Protein 1GWC (pdb70)

B-factor: mean 16.82, std 14.63, range [2.0, 92.1]

Secondary structure (DSSP, 8-state):
---EEEEE-TT-HHHHHHHHHHHHHT---EEEE--TTS--HHHHHHSTTT--S-EEEETTEEEESHHHHHHHHHHHTTTSS--SS-SSHHHHHHHHHHHHHIIIIIIHHHHHHHH-SSHHHHHHHHHHHHHHHHHHHHHHHHH-TTS-BTTBTS--HHHHHHHTTHHHHHHHHHHHS--TT-TTT-HHHHHHHHHHHHSHHHHHHSPPHHHHHHHHHHHH-/---EEEEE-TT-HHHHHHHHHHHHHT---EEEE-BTTB--HHHHHHSTTT--S-EEEETTEEEESHHHHHHHHHHHTTTSS--SS-SSHHHHHHHHHHHHHIIIIIIHHHHHHHH-SSHHHHHHHHHHHHHHHHHHHHHHHHHHTTS-BTTBTS--HHHHHHHTTHHHHHHHHHHHS--TT-TTT-HHHHHHHHHHHTSHHHHHHSPPHHHHHHHHHHHH-/---EEEEE-TT-HHHHHHHHHHHHHT---EEEE--TTS--HHHHHHSTTT--S-EEEETTEEEESHHHHHHHHHHHTTTSS--SS-SSHHHHHHHHHHHHHIIIIIIHHHHHHHH-SSHHHHHHHHHHHHHHHHHHHHHHHHH-TTSSBTTBTS--HHHHHHHTTHHHHHHHHHHHS--TT-TTT-HHHHHHHHHHHTSHHHHHHSPPHHHHHHHHHHHHH-

Structure (mmCIF, N/CA/C/O backbone):
data_1GWC
#
_entry.id   1GWC
#
_cell.length_a   87.982
_cell.length_b   152.389
_cell.length_c   146.772
_cell.angle_alpha   90.00
_cell.angle_beta   90.00
_cell.angle_gamma   90.00
#
_symmetry.space_group_name_H-M   'C 2 2 21'
#
loop_
_entity.id
_entity.type
_entity.pdbx_description
1 polymer 'GLUTATHIONE S-TRANSFERASE TSI-1'
2 non-polymer S-HEXYLGLUTATHIONE
3 non-polymer 'SULFATE ION'
4 water water
#
loop_
_atom_site.group_PDB
_atom_site.id
_atom_site.type_symbol
_atom_site.label_atom_id
_atom_site.label_alt_id
_atom_site.label_comp_id
_atom_site.label_asym_id
_atom_site.label_entity_id
_atom_site.label_seq_id
_atom_site.pdbx_PDB_ins_code
_atom_site.Cartn_x
_atom_site.Cartn_y
_atom_site.Cartn_z
_atom_site.occupancy
_atom_site.B_iso_or_equiv
_atom_site.auth_seq_id
_atom_site.auth_comp_id
_atom_site.auth_asym_id
_atom_site.auth_atom_id
_atom_site.pdbx_PDB_model_num
ATOM 1 N N . GLY A 1 4 ? 71.829 -22.817 68.268 1.00 41.14 4 GLY A N 1
ATOM 2 C CA . GLY A 1 4 ? 71.769 -21.414 67.855 1.00 39.95 4 GLY A CA 1
ATOM 3 C C . GLY A 1 4 ? 70.505 -20.734 68.346 1.00 38.73 4 GLY A C 1
ATOM 4 O O . GLY A 1 4 ? 70.370 -20.481 69.548 1.00 39.23 4 GLY A O 1
ATOM 5 N N . ASP A 1 5 ? 69.673 -20.298 67.407 1.00 35.22 5 ASP A N 1
ATOM 6 C CA . ASP A 1 5 ? 68.408 -19.666 67.723 1.00 32.59 5 ASP A CA 1
ATOM 7 C C . ASP A 1 5 ? 67.238 -20.275 66.978 1.00 28.79 5 ASP A C 1
ATOM 8 O O . ASP A 1 5 ? 67.102 -20.020 65.805 1.00 31.04 5 ASP A O 1
ATOM 13 N N . ASP A 1 6 ? 66.406 -21.081 67.625 1.00 23.55 6 ASP A N 1
ATOM 14 C CA . ASP A 1 6 ? 65.187 -21.580 67.024 1.00 19.33 6 ASP A CA 1
ATOM 15 C C . ASP A 1 6 ? 64.088 -20.560 67.278 1.00 12.88 6 ASP A C 1
ATOM 16 O O . ASP A 1 6 ? 63.967 -20.020 68.337 1.00 9.09 6 ASP A O 1
ATOM 21 N N . LEU A 1 7 ? 63.344 -20.301 66.245 1.00 7.63 7 LEU A N 1
ATOM 22 C CA . LEU A 1 7 ? 62.199 -19.455 66.217 1.00 7.99 7 LEU A CA 1
ATOM 23 C C . LEU A 1 7 ? 61.048 -20.245 65.655 1.00 6.55 7 LEU A C 1
ATOM 24 O O . LEU A 1 7 ? 61.194 -20.952 64.651 1.00 6.96 7 LEU A O 1
ATOM 29 N N . LYS A 1 8 ? 59.918 -20.093 66.319 1.00 6.47 8 LYS A N 1
ATOM 30 C CA . LYS A 1 8 ? 58.647 -20.699 65.951 1.00 7.54 8 LYS A CA 1
ATOM 31 C C . LYS A 1 8 ? 57.571 -19.606 66.146 1.00 6.39 8 LYS A C 1
ATOM 32 O O . LYS A 1 8 ? 57.540 -18.886 67.156 1.00 6.52 8 LYS A O 1
ATOM 38 N N . LEU A 1 9 ? 56.756 -19.395 65.133 1.00 4.86 9 LEU A N 1
ATOM 39 C CA . LEU A 1 9 ? 55.647 -18.466 65.219 1.00 4.31 9 LEU A CA 1
ATOM 40 C C . LEU A 1 9 ? 54.292 -19.196 65.316 1.00 5.45 9 LEU A C 1
ATOM 41 O O . LEU A 1 9 ? 53.930 -19.922 64.421 1.00 4.31 9 LEU A O 1
ATOM 46 N N . LEU A 1 10 ? 53.542 -18.992 66.399 1.00 4.65 10 LEU A N 1
ATOM 47 C CA . LEU A 1 10 ? 52.219 -19.569 66.501 1.00 5.23 10 LEU A CA 1
ATOM 48 C C . LEU A 1 10 ? 51.247 -18.485 65.969 1.00 5.55 10 LEU A C 1
ATOM 49 O O . LEU A 1 10 ? 51.269 -17.349 66.415 1.00 5.30 10 LEU A O 1
ATOM 54 N N . GLY A 1 11 ? 50.471 -18.823 64.966 1.00 5.34 11 GLY A N 1
ATOM 55 C CA . GLY A 1 11 ? 49.567 -17.899 64.367 1.00 7.05 11 GLY A CA 1
ATOM 56 C C . GLY A 1 11 ? 48.438 -18.585 63.635 1.00 8.98 11 GLY A C 1
ATOM 57 O O . GLY A 1 11 ? 48.356 -19.795 63.507 1.00 8.08 11 GLY A O 1
ATOM 58 N N . ALA A 1 12 ? 47.505 -17.750 63.188 1.00 11.30 12 ALA A N 1
ATOM 59 C CA . ALA A 1 12 ? 46.407 -18.175 62.294 1.00 10.15 12 ALA A CA 1
ATOM 60 C C . ALA A 1 12 ? 46.503 -17.141 61.184 1.00 10.00 12 ALA A C 1
ATOM 61 O O . ALA A 1 12 ? 46.548 -15.937 61.452 1.00 10.81 12 ALA A O 1
ATOM 63 N N . TRP A 1 13 ? 46.546 -17.636 59.953 1.00 10.21 13 TRP A N 1
ATOM 64 C CA . TRP A 1 13 ? 46.981 -16.863 58.821 1.00 8.13 13 TRP A CA 1
ATOM 65 C C . TRP A 1 13 ? 46.138 -15.651 58.587 1.00 8.22 13 TRP A C 1
ATOM 66 O O . TRP A 1 13 ? 46.680 -14.672 58.298 1.00 11.27 13 TRP A O 1
ATOM 77 N N . PRO A 1 14 ? 44.859 -15.631 58.832 1.00 7.08 14 PRO A N 1
ATOM 78 C CA . PRO A 1 14 ? 44.103 -14.405 58.624 1.00 6.38 14 PRO A CA 1
ATOM 79 C C . PRO A 1 14 ? 44.413 -13.318 59.578 1.00 5.77 14 PRO A C 1
ATOM 80 O O . PRO A 1 14 ? 43.993 -12.253 59.270 1.00 6.39 14 PRO A O 1
ATOM 84 N N . SER A 1 15 ? 44.999 -13.563 60.719 1.00 5.35 15 SER A N 1
ATOM 85 C CA . SER A 1 15 ? 45.160 -12.481 61.678 1.00 5.94 15 SER A CA 1
ATOM 86 C C . SER A 1 15 ? 46.157 -11.408 61.248 1.00 4.91 15 SER A C 1
ATOM 87 O O . SER A 1 15 ? 47.290 -11.752 60.945 1.00 5.23 15 SER A O 1
ATOM 90 N N . PRO A 1 16 ? 45.770 -10.138 61.273 1.00 2.95 16 PRO A N 1
ATOM 91 C CA . PRO A 1 16 ? 46.709 -9.073 60.898 1.00 5.18 16 PRO A CA 1
ATOM 92 C C . PRO A 1 16 ? 47.885 -8.967 61.848 1.00 4.56 16 PRO A C 1
ATOM 93 O O . PRO A 1 16 ? 48.962 -8.511 61.501 1.00 6.14 16 PRO A O 1
ATOM 97 N N . PHE A 1 17 ? 47.688 -9.451 63.047 1.00 3.80 17 PHE A N 1
ATOM 98 C CA . PHE A 1 17 ? 48.696 -9.328 64.079 1.00 5.08 17 PHE A CA 1
ATOM 99 C C . PHE A 1 17 ? 49.813 -10.332 63.815 1.00 5.00 17 PHE A C 1
ATOM 100 O O . PHE A 1 17 ? 50.984 -10.058 64.047 1.00 4.69 17 PHE A O 1
ATOM 108 N N . VAL A 1 18 ? 49.418 -11.453 63.249 1.00 3.96 18 VAL A N 1
ATOM 109 C CA . VAL A 1 18 ? 50.365 -12.455 62.836 1.00 4.10 18 VAL A CA 1
ATOM 110 C C . VAL A 1 18 ? 51.120 -11.937 61.639 1.00 3.48 18 VAL A C 1
ATOM 111 O O . VAL A 1 18 ? 52.299 -12.188 61.485 1.00 3.73 18 VAL A O 1
ATOM 115 N N . THR A 1 19 ? 50.403 -11.283 60.732 1.00 4.02 19 THR A N 1
ATOM 116 C CA . THR A 1 19 ? 50.966 -10.829 59.484 1.00 4.02 19 THR A CA 1
ATOM 117 C C . THR A 1 19 ? 52.083 -9.859 59.862 1.00 3.78 19 THR A C 1
ATOM 118 O O . THR A 1 19 ? 53.123 -9.808 59.287 1.00 3.08 19 THR A O 1
ATOM 122 N N . ARG A 1 20 ? 51.857 -9.027 60.832 1.00 2.69 20 ARG A N 1
ATOM 123 C CA . ARG A 1 20 ? 52.962 -8.122 61.209 1.00 3.30 20 ARG A CA 1
ATOM 124 C C . ARG A 1 20 ? 54.181 -8.856 61.603 1.00 2.85 20 ARG A C 1
ATOM 125 O O . ARG A 1 20 ? 55.251 -8.375 61.305 1.00 3.39 20 ARG A O 1
ATOM 133 N N . VAL A 1 21 ? 54.084 -9.959 62.316 1.00 2.60 21 VAL A N 1
ATOM 134 C CA . VAL A 1 21 ? 55.284 -10.594 62.811 1.00 2.84 21 VAL A CA 1
ATOM 135 C C . VAL A 1 21 ? 55.978 -11.301 61.650 1.00 5.04 21 VAL A C 1
ATOM 136 O O . VAL A 1 21 ? 57.206 -11.316 61.577 1.00 4.45 21 VAL A O 1
ATOM 140 N N . LYS A 1 22 ? 55.198 -11.884 60.734 1.00 4.62 22 LYS A N 1
ATOM 141 C CA . LYS A 1 22 ? 55.768 -12.513 59.537 1.00 4.80 22 LYS A CA 1
ATOM 142 C C . LYS A 1 22 ? 56.512 -11.466 58.714 1.00 4.65 22 LYS A C 1
ATOM 143 O O . LYS A 1 22 ? 57.588 -11.771 58.193 1.00 3.52 22 LYS A O 1
ATOM 149 N N . LEU A 1 23 ? 55.977 -10.254 58.615 1.00 2.94 23 LEU A N 1
ATOM 150 C CA . LEU A 1 23 ? 56.690 -9.217 57.849 1.00 4.26 23 LEU A CA 1
ATOM 151 C C . LEU A 1 23 ? 58.031 -8.943 58.496 1.00 4.32 23 LEU A C 1
ATOM 152 O O . LEU A 1 23 ? 59.069 -8.844 57.863 1.00 4.26 23 LEU A O 1
ATOM 157 N N . ALA A 1 24 ? 57.987 -8.778 59.806 1.00 4.54 24 ALA A N 1
ATOM 158 C CA . ALA A 1 24 ? 59.217 -8.488 60.516 1.00 5.57 24 ALA A CA 1
ATOM 159 C C . ALA A 1 24 ? 60.331 -9.541 60.380 1.00 5.99 24 ALA A C 1
ATOM 160 O O . ALA A 1 24 ? 61.544 -9.185 60.248 1.00 4.11 24 ALA A O 1
ATOM 162 N N . LEU A 1 25 ? 59.921 -10.809 60.466 1.00 5.30 25 LEU A N 1
ATOM 163 C CA . LEU A 1 25 ? 60.878 -11.894 60.322 1.00 5.39 25 LEU A CA 1
ATOM 164 C C . LEU A 1 25 ? 61.436 -11.908 58.919 1.00 4.71 25 LEU A C 1
ATOM 165 O O . LEU A 1 25 ? 62.596 -12.147 58.727 1.00 5.73 25 LEU A O 1
ATOM 170 N N . ALA A 1 26 ? 60.586 -11.663 57.938 1.00 5.48 26 ALA A N 1
ATOM 171 C CA . ALA A 1 26 ? 60.988 -11.730 56.560 1.00 6.24 26 ALA A CA 1
ATOM 172 C C . ALA A 1 26 ? 61.946 -10.553 56.260 1.00 7.18 26 ALA A C 1
ATOM 173 O O . ALA A 1 26 ? 62.968 -10.749 55.657 1.00 6.50 26 ALA A O 1
ATOM 175 N N . LEU A 1 27 ? 61.677 -9.393 56.822 1.00 7.19 27 LEU A N 1
ATOM 176 C CA . LEU A 1 27 ? 62.515 -8.217 56.667 1.00 7.78 27 LEU A CA 1
ATOM 177 C C . LEU A 1 27 ? 63.922 -8.466 57.108 1.00 7.89 27 LEU A C 1
ATOM 178 O O . LEU A 1 27 ? 64.848 -7.988 56.480 1.00 8.86 27 LEU A O 1
ATOM 183 N N . LYS A 1 28 ? 64.099 -9.300 58.102 1.00 7.98 28 LYS A N 1
ATOM 184 C CA . LYS A 1 28 ? 65.433 -9.589 58.561 1.00 8.46 28 LYS A CA 1
ATOM 185 C C . LYS A 1 28 ? 65.955 -10.839 57.945 1.00 8.58 28 LYS A C 1
ATOM 186 O O . LYS A 1 28 ? 67.073 -11.188 58.148 1.00 8.73 28 LYS A O 1
ATOM 192 N N . GLY A 1 29 ? 65.141 -11.565 57.205 1.00 9.84 29 GLY A N 1
ATOM 193 C CA . GLY A 1 29 ? 65.645 -12.806 56.624 1.00 9.44 29 GLY A CA 1
ATOM 194 C C . GLY A 1 29 ? 65.817 -13.913 57.652 1.00 9.62 29 GLY A C 1
ATOM 195 O O . GLY A 1 29 ? 66.659 -14.737 57.445 1.00 8.49 29 GLY A O 1
ATOM 196 N N . LEU A 1 30 ? 65.025 -13.919 58.719 1.00 9.47 30 LEU A N 1
ATOM 197 C CA . LEU A 1 30 ? 65.149 -14.883 59.801 1.00 9.98 30 LEU A CA 1
ATOM 198 C C . LEU A 1 30 ? 64.329 -16.101 59.514 1.00 10.24 30 LEU A C 1
ATOM 199 O O . LEU A 1 30 ? 63.167 -16.015 59.113 1.00 10.22 30 LEU A O 1
ATOM 204 N N . SER A 1 31 ? 64.933 -17.250 59.765 1.00 8.56 31 SER A N 1
ATOM 205 C CA . SER A 1 31 ? 64.259 -18.444 59.442 1.00 9.52 31 SER A CA 1
ATOM 206 C C . SER A 1 31 ? 63.494 -18.907 60.662 1.00 8.15 31 SER A C 1
ATOM 207 O O . SER A 1 31 ? 63.890 -18.715 61.766 1.00 8.73 31 SER A O 1
ATOM 210 N N . TYR A 1 32 ? 62.305 -19.434 60.489 1.00 8.78 32 TYR A N 1
ATOM 211 C CA . TYR A 1 32 ? 61.551 -19.877 61.616 1.00 8.04 32 TYR A CA 1
ATOM 212 C C . TYR A 1 32 ? 60.522 -20.873 61.169 1.00 8.76 32 TYR A C 1
ATOM 213 O O . TYR A 1 32 ? 60.122 -20.891 60.039 1.00 8.14 32 TYR A O 1
ATOM 222 N N . GLU A 1 33 ? 60.000 -21.634 62.118 1.00 10.47 33 GLU A N 1
ATOM 223 C CA . GLU A 1 33 ? 58.922 -22.586 61.833 1.00 11.69 33 GLU A CA 1
ATOM 224 C C . GLU A 1 33 ? 57.562 -21.928 61.976 1.00 9.43 33 GLU A C 1
ATOM 225 O O . GLU A 1 33 ? 57.287 -21.408 63.001 1.00 8.59 33 GLU A O 1
ATOM 231 N N . ASP A 1 34 ? 56.730 -21.885 60.945 1.00 10.16 34 ASP A N 1
ATOM 232 C CA . ASP A 1 34 ? 55.421 -21.213 60.970 1.00 11.95 34 ASP A CA 1
ATOM 233 C C . ASP A 1 34 ? 54.398 -22.220 61.364 1.00 12.61 34 ASP A C 1
ATOM 234 O O . ASP A 1 34 ? 54.279 -23.222 60.703 1.00 14.59 34 ASP A O 1
ATOM 239 N N . VAL A 1 35 ? 53.761 -22.060 62.510 1.00 11.58 35 VAL A N 1
ATOM 240 C CA . VAL A 1 35 ? 52.856 -23.052 63.008 1.00 10.48 35 VAL A CA 1
ATOM 241 C C . VAL A 1 35 ? 51.472 -22.528 63.037 1.00 10.84 35 VAL A C 1
ATOM 242 O O . VAL A 1 35 ? 51.201 -21.451 63.613 1.00 9.00 35 VAL A O 1
ATOM 246 N N . GLU A 1 36 ? 50.562 -23.324 62.463 1.00 9.93 36 GLU A N 1
ATOM 247 C CA . GLU A 1 36 ? 49.214 -22.860 62.329 1.00 10.20 36 GLU A CA 1
ATOM 248 C C . GLU A 1 36 ? 48.434 -23.336 63.545 1.00 9.93 36 GLU A C 1
ATOM 249 O O . GLU A 1 36 ? 48.568 -24.474 63.935 1.00 10.88 36 GLU A O 1
ATOM 255 N N . GLU A 1 37 ? 47.692 -22.425 64.176 1.00 8.35 37 GLU A N 1
ATOM 256 C CA . GLU A 1 37 ? 46.831 -22.688 65.302 1.00 7.57 37 GLU A CA 1
ATOM 257 C C . GLU A 1 37 ? 45.388 -22.512 64.919 1.00 7.68 37 GLU A C 1
ATOM 258 O O . GLU A 1 37 ? 45.011 -21.546 64.235 1.00 9.87 37 GLU A O 1
ATOM 264 N N . ASP A 1 38 ? 44.587 -23.429 65.410 1.00 6.11 38 ASP A N 1
ATOM 265 C CA . ASP A 1 38 ? 43.160 -23.433 65.196 1.00 6.32 38 ASP A CA 1
ATOM 266 C C . ASP A 1 38 ? 42.609 -22.800 66.422 1.00 5.82 38 ASP A C 1
ATOM 267 O O . ASP A 1 38 ? 42.735 -23.354 67.475 1.00 5.74 38 ASP A O 1
ATOM 272 N N . LEU A 1 39 ? 41.925 -21.697 66.284 1.00 6.18 39 LEU A N 1
ATOM 273 C CA . LEU A 1 39 ? 41.396 -21.000 67.414 1.00 6.78 39 LEU A CA 1
ATOM 274 C C . LEU A 1 39 ? 40.175 -21.618 68.080 1.00 7.52 39 LEU A C 1
ATOM 275 O O . LEU A 1 39 ? 39.772 -21.145 69.129 1.00 8.09 39 LEU A O 1
ATOM 280 N N . TYR A 1 40 ? 39.576 -22.663 67.481 1.00 7.38 40 TYR A N 1
ATOM 281 C CA . TYR A 1 40 ? 38.557 -23.419 68.153 1.00 6.37 40 TYR A CA 1
ATOM 282 C C . TYR A 1 40 ? 39.109 -24.678 68.763 1.00 7.05 40 TYR A C 1
ATOM 283 O O . TYR A 1 40 ? 38.366 -25.417 69.415 1.00 6.89 40 TYR A O 1
ATOM 292 N N . LYS A 1 41 ? 40.396 -24.932 68.564 1.00 6.66 41 LYS A N 1
ATOM 293 C CA . LYS A 1 41 ? 41.051 -26.099 69.182 1.00 7.43 41 LYS A CA 1
ATOM 294 C C . LYS A 1 41 ? 42.543 -25.787 69.380 1.00 7.21 41 LYS A C 1
ATOM 295 O O . LYS A 1 41 ? 43.413 -26.418 68.752 1.00 6.25 41 LYS A O 1
ATOM 301 N N . LYS A 1 42 ? 42.803 -24.857 70.313 1.00 6.01 42 LYS A N 1
ATOM 302 C CA . LYS A 1 42 ? 44.167 -24.410 70.509 1.00 5.38 42 LYS A CA 1
ATOM 303 C C . LYS A 1 42 ? 45.063 -25.477 71.018 1.00 4.82 42 LYS A C 1
ATOM 304 O O . LYS A 1 42 ? 44.728 -26.247 71.819 1.00 5.70 42 LYS A O 1
ATOM 310 N N . SER A 1 43 ? 46.272 -25.464 70.531 1.00 6.98 43 SER A N 1
ATOM 311 C CA . SER A 1 43 ? 47.259 -26.412 70.972 1.00 8.01 43 SER A CA 1
ATOM 312 C C . SER A 1 43 ? 47.706 -26.069 72.383 1.00 8.15 43 SER A C 1
ATOM 313 O O . SER A 1 43 ? 47.677 -24.925 72.847 1.00 5.20 43 SER A O 1
ATOM 316 N N . GLU A 1 44 ? 48.117 -27.143 73.043 1.00 8.97 44 GLU A N 1
ATOM 317 C CA . GLU A 1 44 ? 48.735 -27.070 74.337 1.00 9.96 44 GLU A CA 1
ATOM 318 C C . GLU A 1 44 ? 49.914 -26.085 74.276 1.00 8.83 44 GLU A C 1
ATOM 319 O O . GLU A 1 44 ? 50.072 -25.256 75.167 1.00 7.66 44 GLU A O 1
ATOM 325 N N . LEU A 1 45 ? 50.704 -26.108 73.209 1.00 7.20 45 LEU A N 1
ATOM 326 C CA . LEU A 1 45 ? 51.840 -25.232 73.158 1.00 6.44 45 LEU A CA 1
ATOM 327 C C . LEU A 1 45 ? 51.316 -23.774 73.155 1.00 5.94 45 LEU A C 1
ATOM 328 O O . LEU A 1 45 ? 51.847 -22.974 73.866 1.00 6.14 45 LEU A O 1
ATOM 333 N N . LEU A 1 46 ? 50.212 -23.469 72.469 1.00 5.01 46 LEU A N 1
ATOM 334 C CA . LEU A 1 46 ? 49.675 -22.134 72.471 1.00 4.17 46 LEU A CA 1
ATOM 335 C C . LEU A 1 46 ? 49.129 -21.764 73.811 1.00 4.55 46 LEU A C 1
ATOM 336 O O . LEU A 1 46 ? 49.445 -20.704 74.339 1.00 4.67 46 LEU A O 1
ATOM 341 N N . LEU A 1 47 ? 48.372 -22.666 74.414 1.00 4.08 47 LEU A N 1
ATOM 342 C CA . LEU A 1 47 ? 47.730 -22.383 75.666 1.00 4.74 47 LEU A CA 1
ATOM 343 C C . LEU A 1 47 ? 48.742 -22.218 76.755 1.00 5.04 47 LEU A C 1
ATOM 344 O O . LEU A 1 47 ? 48.463 -21.483 77.663 1.00 4.39 47 LEU A O 1
ATOM 349 N N . LYS A 1 48 ? 49.869 -22.939 76.697 1.00 5.16 48 LYS A N 1
ATOM 350 C CA . LYS A 1 48 ? 50.919 -22.779 77.694 1.00 5.88 48 LYS A CA 1
ATOM 351 C C . LYS A 1 48 ? 51.862 -21.600 77.392 1.00 4.94 48 LYS A C 1
ATOM 352 O O . LYS A 1 48 ? 52.484 -21.068 78.277 1.00 5.93 48 LYS A O 1
ATOM 358 N N . SER A 1 49 ? 51.959 -21.184 76.164 1.00 4.27 49 SER A N 1
ATOM 359 C CA . SER A 1 49 ? 52.832 -20.077 75.809 1.00 5.71 49 SER A CA 1
ATOM 360 C C . SER A 1 49 ? 52.144 -18.762 76.026 1.00 6.92 49 SER A C 1
ATOM 361 O O . SER A 1 49 ? 52.786 -17.805 76.369 1.00 7.79 49 SER A O 1
ATOM 364 N N . ASN A 1 50 ? 50.833 -18.668 75.838 1.00 6.32 50 ASN A N 1
ATOM 365 C CA . ASN A 1 50 ? 50.130 -17.399 76.129 1.00 4.48 50 ASN A CA 1
ATOM 366 C C . ASN A 1 50 ? 48.902 -17.711 77.019 1.00 4.57 50 ASN A C 1
ATOM 367 O O . ASN A 1 50 ? 47.796 -17.593 76.587 1.00 3.82 50 ASN A O 1
ATOM 372 N N . PRO A 1 51 ? 49.089 -18.141 78.256 1.00 4.52 51 PRO A N 1
ATOM 373 C CA . PRO A 1 51 ? 47.944 -18.521 79.072 1.00 4.88 51 PRO A CA 1
ATOM 374 C C . PRO A 1 51 ? 47.090 -17.317 79.407 1.00 6.93 51 PRO A C 1
ATOM 375 O O . PRO A 1 51 ? 45.912 -17.436 79.675 1.00 8.32 51 PRO A O 1
ATOM 379 N N . VAL A 1 52 ? 47.671 -16.138 79.372 1.00 6.10 52 VAL A N 1
ATOM 380 C CA . VAL A 1 52 ? 46.915 -15.026 79.821 1.00 7.34 52 VAL A CA 1
ATOM 381 C C . VAL A 1 52 ? 45.838 -14.612 78.815 1.00 6.38 52 VAL A C 1
ATOM 382 O O . VAL A 1 52 ? 44.752 -14.275 79.208 1.00 5.86 52 VAL A O 1
ATOM 386 N N . HIS A 1 53 ? 46.162 -14.543 77.543 1.00 5.01 53 HIS A N 1
ATOM 387 C CA . HIS A 1 53 ? 45.134 -14.182 76.575 1.00 5.45 53 HIS A CA 1
ATOM 388 C C . HIS A 1 53 ? 44.716 -15.330 75.639 1.00 5.22 53 HIS A C 1
ATOM 389 O O . HIS A 1 53 ? 43.683 -15.270 75.019 1.00 4.49 53 HIS A O 1
ATOM 396 N N . LYS A 1 54 ? 45.606 -16.313 75.477 1.00 4.22 54 LYS A N 1
ATOM 397 C CA . LYS A 1 54 ? 45.370 -17.414 74.603 1.00 4.55 54 LYS A CA 1
ATOM 398 C C . LYS A 1 54 ? 45.196 -16.920 73.275 1.00 4.80 54 LYS A C 1
ATOM 399 O O . LYS A 1 54 ? 44.381 -17.426 72.551 1.00 5.90 54 LYS A O 1
ATOM 405 N N . LYS A 1 55 ? 45.965 -15.908 72.926 1.00 4.92 55 LYS A N 1
ATOM 406 C CA . LYS A 1 55 ? 45.893 -15.410 71.577 1.00 5.10 55 LYS A CA 1
ATOM 407 C C . LYS A 1 55 ? 47.185 -15.562 70.783 1.00 4.49 55 LYS A C 1
ATOM 408 O O . LYS A 1 55 ? 48.236 -15.726 71.326 1.00 3.90 55 LYS A O 1
ATOM 414 N N . ILE A 1 56 ? 47.051 -15.441 69.464 1.00 4.53 56 ILE A N 1
ATOM 415 C CA . ILE A 1 56 ? 48.209 -15.380 68.589 1.00 4.80 56 ILE A CA 1
ATOM 416 C C . ILE A 1 56 ? 48.313 -13.959 68.147 1.00 4.36 56 ILE A C 1
ATOM 417 O O . ILE A 1 56 ? 47.291 -13.298 68.057 1.00 5.47 56 ILE A O 1
ATOM 422 N N . PRO A 1 57 ? 49.467 -13.509 67.693 1.00 4.26 57 PRO A N 1
ATOM 423 C CA . PRO A 1 57 ? 50.639 -14.338 67.459 1.00 4.13 57 PRO A CA 1
ATOM 424 C C . PRO A 1 57 ? 51.377 -14.546 68.732 1.00 3.79 57 PRO A C 1
ATOM 425 O O . PRO A 1 57 ? 51.295 -13.750 69.658 1.00 3.32 57 PRO A O 1
ATOM 429 N N . VAL A 1 58 ? 52.166 -15.589 68.712 1.00 3.86 58 VAL A N 1
ATOM 430 C CA . VAL A 1 58 ? 53.137 -15.833 69.770 1.00 3.36 58 VAL A CA 1
ATOM 431 C C . VAL A 1 58 ? 54.422 -16.224 69.105 1.00 2.95 58 VAL A C 1
ATOM 432 O O . VAL A 1 58 ? 54.461 -17.094 68.310 1.00 2.37 58 VAL A O 1
ATOM 436 N N . LEU A 1 59 ? 55.513 -15.536 69.444 1.00 2.00 59 LEU A N 1
ATOM 437 C CA . LEU A 1 59 ? 56.772 -15.940 68.879 1.00 2.11 59 LEU A CA 1
ATOM 438 C C . LEU A 1 59 ? 57.452 -16.753 69.950 1.00 2.00 59 LEU A C 1
ATOM 439 O O . LEU A 1 59 ? 57.448 -16.356 71.088 1.00 3.66 59 LEU A O 1
ATOM 444 N N . ILE A 1 60 ? 58.075 -17.861 69.580 1.00 2.00 60 ILE A N 1
ATOM 445 C CA . ILE A 1 60 ? 58.806 -18.641 70.524 1.00 3.44 60 ILE A CA 1
ATOM 446 C C . ILE A 1 60 ? 60.237 -18.701 70.106 1.00 3.07 60 ILE A C 1
ATOM 447 O O . ILE A 1 60 ? 60.585 -19.155 69.042 1.00 3.52 60 ILE A O 1
ATOM 452 N N . HIS A 1 61 ? 61.080 -18.246 70.984 1.00 2.00 61 HIS A N 1
ATOM 453 C CA . HIS A 1 61 ? 62.478 -18.159 70.704 1.00 3.58 61 HIS A CA 1
ATOM 454 C C . HIS A 1 61 ? 63.258 -19.007 71.694 1.00 4.41 61 HIS A C 1
ATOM 455 O O . HIS A 1 61 ? 63.304 -18.757 72.892 1.00 3.59 61 HIS A O 1
ATOM 462 N N . ASN A 1 62 ? 63.802 -20.097 71.165 1.00 4.12 62 ASN A N 1
ATOM 463 C CA . ASN A 1 62 ? 64.515 -21.079 71.957 1.00 5.58 62 ASN A CA 1
ATOM 464 C C . ASN A 1 62 ? 63.622 -21.591 73.062 1.00 5.39 62 ASN A C 1
ATOM 465 O O . ASN A 1 62 ? 63.966 -21.640 74.204 1.00 5.04 62 ASN A O 1
ATOM 470 N N . GLY A 1 63 ? 62.388 -21.838 72.703 1.00 3.79 63 GLY A N 1
ATOM 471 C CA . GLY A 1 63 ? 61.423 -22.296 73.669 1.00 5.82 63 GLY A CA 1
ATOM 472 C C . GLY A 1 63 ? 60.726 -21.144 74.447 1.00 5.06 63 GLY A C 1
ATOM 473 O O . GLY A 1 63 ? 59.694 -21.364 75.096 1.00 5.65 63 GLY A O 1
ATOM 474 N N . ALA A 1 64 ? 61.225 -19.920 74.401 1.00 2.78 64 ALA A N 1
ATOM 475 C CA . ALA A 1 64 ? 60.570 -18.889 75.250 1.00 3.39 64 ALA A CA 1
ATOM 476 C C . ALA A 1 64 ? 59.551 -18.032 74.476 1.00 2.00 64 ALA A C 1
ATOM 477 O O . ALA A 1 64 ? 59.814 -17.544 73.416 1.00 2.75 64 ALA A O 1
ATOM 479 N N . PRO A 1 65 ? 58.343 -17.872 75.007 1.00 2.34 65 PRO A N 1
ATOM 480 C CA . PRO A 1 65 ? 57.316 -17.101 74.294 1.00 2.01 65 PRO A CA 1
ATOM 481 C C . PRO A 1 65 ? 57.328 -15.615 74.423 1.00 2.00 65 PRO A C 1
ATOM 482 O O . PRO A 1 65 ? 57.536 -15.129 75.459 1.00 2.00 65 PRO A O 1
ATOM 486 N N . VAL A 1 66 ? 57.006 -14.937 73.338 1.00 2.00 66 VAL A N 1
ATOM 487 C CA . VAL A 1 66 ? 56.821 -13.496 73.364 1.00 2.14 66 VAL A CA 1
ATOM 488 C C . VAL A 1 66 ? 55.500 -13.273 72.638 1.00 2.00 66 VAL A C 1
ATOM 489 O O . VAL A 1 66 ? 55.310 -13.774 71.531 1.00 2.00 66 VAL A O 1
ATOM 493 N N . CYS A 1 67 ? 54.641 -12.508 73.286 1.00 2.00 67 CYS A N 1
ATOM 494 C CA . CYS A 1 67 ? 53.333 -12.193 72.821 1.00 5.94 67 CYS A CA 1
ATOM 495 C C . CYS A 1 67 ? 53.176 -10.737 72.508 1.00 6.33 67 CYS A C 1
ATOM 496 O O . CYS A 1 67 ? 53.947 -9.909 73.013 1.00 4.87 67 CYS A O 1
ATOM 499 N N . GLU A 1 68 ? 52.086 -10.462 71.778 1.00 7.11 68 GLU A N 1
ATOM 500 C CA . GLU A 1 68 ? 51.694 -9.149 71.299 1.00 8.17 68 GLU A CA 1
ATOM 501 C C . GLU A 1 68 ? 52.549 -8.715 70.125 1.00 6.87 68 GLU A C 1
ATOM 502 O O . GLU A 1 68 ? 53.739 -8.557 70.249 1.00 6.98 68 GLU A O 1
ATOM 508 N N . SER A 1 69 ? 51.895 -8.577 68.974 1.00 4.78 69 SER A N 1
ATOM 509 C CA . SER A 1 69 ? 52.546 -8.315 67.718 1.00 5.40 69 SER A CA 1
ATOM 510 C C . SER A 1 69 ? 53.638 -7.200 67.852 1.00 5.41 69 SER A C 1
ATOM 511 O O . SER A 1 69 ? 54.806 -7.468 67.498 1.00 4.45 69 SER A O 1
ATOM 514 N N . MET A 1 70 ? 53.299 -6.049 68.425 1.00 3.32 70 MET A N 1
ATOM 515 C CA . MET A 1 70 ? 54.263 -4.940 68.414 1.00 5.59 70 MET A CA 1
ATOM 516 C C . MET A 1 70 ? 55.379 -5.129 69.382 1.00 4.76 70 MET A C 1
ATOM 517 O O . MET A 1 70 ? 56.472 -4.572 69.179 1.00 7.67 70 MET A O 1
ATOM 522 N N . ILE A 1 71 ? 55.129 -5.889 70.432 1.00 2.69 71 ILE A N 1
ATOM 523 C CA . ILE A 1 71 ? 56.152 -6.242 71.363 1.00 2.83 71 ILE A CA 1
ATOM 524 C C . ILE A 1 71 ? 57.123 -7.264 70.758 1.00 2.63 71 ILE A C 1
ATOM 525 O O . ILE A 1 71 ? 58.353 -7.145 70.824 1.00 2.71 71 ILE A O 1
ATOM 530 N N . ILE A 1 72 ? 56.576 -8.244 70.104 1.00 2.00 72 ILE A N 1
ATOM 531 C CA . ILE A 1 72 ? 57.378 -9.211 69.360 1.00 2.42 72 ILE A CA 1
ATOM 532 C C . ILE A 1 72 ? 58.294 -8.457 68.363 1.00 2.53 72 ILE A C 1
ATOM 533 O O . ILE A 1 72 ? 59.485 -8.788 68.253 1.00 2.23 72 ILE A O 1
ATOM 538 N N . LEU A 1 73 ? 57.731 -7.490 67.627 1.00 2.00 73 LEU A N 1
ATOM 539 C CA . LEU A 1 73 ? 58.534 -6.762 66.632 1.00 4.56 73 LEU A CA 1
ATOM 540 C C . LEU A 1 73 ? 59.757 -6.075 67.245 1.00 4.07 73 LEU A C 1
ATOM 541 O O . LEU A 1 73 ? 60.858 -6.171 66.733 1.00 3.95 73 LEU A O 1
ATOM 546 N N . GLN A 1 74 ? 59.575 -5.498 68.407 1.00 4.00 74 GLN A N 1
ATOM 547 C CA . GLN A 1 74 ? 60.697 -4.849 69.085 1.00 5.28 74 GLN A CA 1
ATOM 548 C C . GLN A 1 74 ? 61.610 -5.885 69.676 1.00 3.63 74 GLN A C 1
ATOM 549 O O . GLN A 1 74 ? 62.776 -5.626 69.823 1.00 2.00 74 GLN A O 1
ATOM 555 N N . TYR A 1 75 ? 61.052 -7.017 70.112 1.00 3.03 75 TYR A N 1
ATOM 556 C CA . TYR A 1 75 ? 61.925 -8.073 70.662 1.00 2.73 75 TYR A CA 1
ATOM 557 C C . TYR A 1 75 ? 62.880 -8.561 69.548 1.00 2.07 75 TYR A C 1
ATOM 558 O O . TYR A 1 75 ? 64.045 -8.626 69.752 1.00 2.00 75 TYR A O 1
ATOM 567 N N . ILE A 1 76 ? 62.348 -8.759 68.348 1.00 2.55 76 ILE A N 1
ATOM 568 C CA . ILE A 1 76 ? 63.183 -9.143 67.223 1.00 4.28 76 ILE A CA 1
ATOM 569 C C . ILE A 1 76 ? 64.231 -8.075 66.854 1.00 6.53 76 ILE A C 1
ATOM 570 O O . ILE A 1 76 ? 65.400 -8.358 66.550 1.00 5.72 76 ILE A O 1
ATOM 575 N N . ASP A 1 77 ? 63.812 -6.825 66.990 1.00 7.13 77 ASP A N 1
ATOM 576 C CA . ASP A 1 77 ? 64.661 -5.708 66.628 1.00 8.30 77 ASP A CA 1
ATOM 577 C C . ASP A 1 77 ? 65.847 -5.666 67.510 1.00 6.27 77 ASP A C 1
ATOM 578 O O . ASP A 1 77 ? 66.926 -5.444 67.053 1.00 7.41 77 ASP A O 1
ATOM 583 N N . GLU A 1 78 ? 65.651 -5.958 68.758 1.00 6.85 78 GLU A N 1
ATOM 584 C CA . GLU A 1 78 ? 66.687 -5.867 69.773 1.00 7.36 78 GLU A CA 1
ATOM 585 C C . GLU A 1 78 ? 67.577 -7.083 69.778 1.00 7.03 78 GLU A C 1
ATOM 586 O O . GLU A 1 78 ? 68.791 -6.953 69.798 1.00 7.18 78 GLU A O 1
ATOM 592 N N . VAL A 1 79 ? 66.986 -8.271 69.671 1.00 6.58 79 VAL A N 1
ATOM 593 C CA . VAL A 1 79 ? 67.754 -9.498 69.753 1.00 6.09 79 VAL A CA 1
ATOM 594 C C . VAL A 1 79 ? 68.527 -9.740 68.493 1.00 6.51 79 VAL A C 1
ATOM 595 O O . VAL A 1 79 ? 69.623 -10.214 68.549 1.00 5.36 79 VAL A O 1
ATOM 599 N N . PHE A 1 80 ? 67.955 -9.423 67.338 1.00 6.13 80 PHE A N 1
ATOM 600 C CA . PHE A 1 80 ? 68.617 -9.736 66.117 1.00 6.58 80 PHE A CA 1
ATOM 601 C C . PHE A 1 80 ? 69.178 -8.495 65.464 1.00 8.08 80 PHE A C 1
ATOM 602 O O . PHE A 1 80 ? 69.115 -8.382 64.259 1.00 6.89 80 PHE A O 1
ATOM 610 N N . ALA A 1 81 ? 69.679 -7.572 66.274 1.00 9.35 81 ALA A N 1
ATOM 611 C CA . ALA A 1 81 ? 70.161 -6.282 65.769 1.00 12.02 81 ALA A CA 1
ATOM 612 C C . ALA A 1 81 ? 71.223 -6.402 64.733 1.00 13.84 81 ALA A C 1
ATOM 613 O O . ALA A 1 81 ? 71.336 -5.578 63.853 1.00 14.31 81 ALA A O 1
ATOM 615 N N . SER A 1 82 ? 72.032 -7.424 64.865 1.00 15.53 82 SER A N 1
ATOM 616 C CA . SER A 1 82 ? 73.148 -7.564 63.970 1.00 17.60 82 SER A CA 1
ATOM 617 C C . SER A 1 82 ? 72.713 -8.225 62.684 1.00 17.23 82 SER A C 1
ATOM 618 O O . SER A 1 82 ? 73.504 -8.363 61.818 1.00 17.08 82 SER A O 1
ATOM 621 N N . THR A 1 83 ? 71.451 -8.616 62.567 1.00 16.51 83 THR A N 1
ATOM 622 C CA . THR A 1 83 ? 70.947 -9.271 61.382 1.00 15.36 83 THR A CA 1
ATOM 623 C C . THR A 1 83 ? 69.944 -8.410 60.610 1.00 14.07 83 THR A C 1
ATOM 624 O O . THR A 1 83 ? 68.856 -8.194 61.072 1.00 14.50 83 THR A O 1
ATOM 628 N N . GLY A 1 84 ? 70.278 -7.947 59.419 1.00 12.68 84 GLY A N 1
ATOM 629 C CA . GLY A 1 84 ? 69.346 -7.242 58.578 1.00 12.02 84 GLY A CA 1
ATOM 630 C C . GLY A 1 84 ? 69.059 -5.873 59.118 1.00 11.91 84 GLY A C 1
ATOM 631 O O . GLY A 1 84 ? 69.629 -5.473 60.066 1.00 13.13 84 GLY A O 1
ATOM 632 N N . PRO A 1 85 ? 68.146 -5.139 58.534 1.00 11.35 85 PRO A N 1
ATOM 633 C CA . PRO A 1 85 ? 67.771 -3.816 59.040 1.00 10.37 85 PRO A CA 1
ATOM 634 C C . PRO A 1 85 ? 66.913 -3.833 60.293 1.00 9.77 85 PRO A C 1
ATOM 635 O O . PRO A 1 85 ? 66.285 -4.862 60.624 1.00 9.27 85 PRO A O 1
ATOM 639 N N . SER A 1 86 ? 66.917 -2.698 60.989 1.00 9.29 86 SER A N 1
ATOM 640 C CA . SER A 1 86 ? 66.125 -2.477 62.199 1.00 10.68 86 SER A CA 1
ATOM 641 C C . SER A 1 86 ? 64.864 -1.733 61.816 1.00 9.48 86 SER A C 1
ATOM 642 O O . SER A 1 86 ? 64.917 -0.845 61.024 1.00 10.46 86 SER A O 1
ATOM 645 N N . LEU A 1 87 ? 63.798 -2.048 62.512 1.00 8.86 87 LEU A N 1
ATOM 646 C CA . LEU A 1 87 ? 62.541 -1.391 62.457 1.00 8.41 87 LEU A CA 1
ATOM 647 C C . LEU A 1 87 ? 62.590 -0.102 63.242 1.00 8.97 87 LEU A C 1
ATOM 648 O O . LEU A 1 87 ? 61.865 0.844 62.953 1.00 7.94 87 LEU A O 1
ATOM 653 N N . LEU A 1 88 ? 63.415 -0.054 64.254 1.00 9.37 88 LEU A N 1
ATOM 654 C CA . LEU A 1 88 ? 63.526 1.177 65.019 1.00 11.27 88 LEU A CA 1
ATOM 655 C C . LEU A 1 88 ? 64.787 1.943 64.783 1.00 11.93 88 LEU A C 1
ATOM 656 O O . LEU A 1 88 ? 65.879 1.447 64.705 1.00 11.35 88 LEU A O 1
ATOM 661 N N . PRO A 1 89 ? 64.608 3.218 64.743 1.00 13.75 89 PRO A N 1
ATOM 662 C CA . PRO A 1 89 ? 65.746 4.117 64.677 1.00 14.82 89 PRO A CA 1
ATOM 663 C C . PRO A 1 89 ? 66.579 3.957 65.929 1.00 15.13 89 PRO A C 1
ATOM 664 O O . PRO A 1 89 ? 66.160 3.510 66.983 1.00 13.19 89 PRO A O 1
ATOM 668 N N . ALA A 1 90 ? 67.797 4.414 65.773 1.00 15.69 90 ALA A N 1
ATOM 669 C CA . ALA A 1 90 ? 68.774 4.577 66.806 1.00 16.48 90 ALA A CA 1
ATOM 670 C C . ALA A 1 90 ? 68.404 5.681 67.818 1.00 15.92 90 ALA A C 1
ATOM 671 O O . ALA A 1 90 ? 68.423 5.512 69.038 1.00 16.80 90 ALA A O 1
ATOM 673 N N . ASP A 1 91 ? 68.063 6.834 67.299 1.00 13.40 91 ASP A N 1
ATOM 674 C CA . ASP A 1 91 ? 67.777 7.954 68.174 1.00 12.35 91 ASP A CA 1
ATOM 675 C C . ASP A 1 91 ? 66.516 7.815 69.066 1.00 8.61 91 ASP A C 1
ATOM 676 O O . ASP A 1 91 ? 65.446 7.534 68.648 1.00 7.06 91 ASP A O 1
ATOM 681 N N . PRO A 1 92 ? 66.690 8.052 70.340 1.00 7.62 92 PRO A N 1
ATOM 682 C CA . PRO A 1 92 ? 65.553 7.977 71.274 1.00 8.25 92 PRO A CA 1
ATOM 683 C C . PRO A 1 92 ? 64.321 8.872 70.888 1.00 5.99 92 PRO A C 1
ATOM 684 O O . PRO A 1 92 ? 63.212 8.392 70.986 1.00 6.81 92 PRO A O 1
ATOM 688 N N . TYR A 1 93 ? 64.519 10.039 70.318 1.00 5.46 93 TYR A N 1
ATOM 689 C CA . TYR A 1 93 ? 63.389 10.883 69.943 1.00 6.27 93 TYR A CA 1
ATOM 690 C C . TYR A 1 93 ? 62.584 10.213 68.837 1.00 5.36 93 TYR A C 1
ATOM 691 O O . TYR A 1 93 ? 61.405 10.068 68.918 1.00 5.63 93 TYR A O 1
ATOM 700 N N . GLU A 1 94 ? 63.308 9.748 67.846 1.00 5.18 94 GLU A N 1
ATOM 701 C CA . GLU A 1 94 ? 62.762 9.097 66.701 1.00 8.24 94 GLU A CA 1
ATOM 702 C C . GLU A 1 94 ? 62.085 7.825 67.091 1.00 7.07 94 GLU A C 1
ATOM 703 O O . GLU A 1 94 ? 61.025 7.513 66.579 1.00 7.99 94 GLU A O 1
ATOM 709 N N . ARG A 1 95 ? 62.646 7.129 68.055 1.00 4.81 95 ARG A N 1
ATOM 710 C CA . ARG A 1 95 ? 61.962 5.938 68.517 1.00 6.94 95 ARG A CA 1
ATOM 711 C C . ARG A 1 95 ? 60.612 6.283 69.174 1.00 5.59 95 ARG A C 1
ATOM 712 O O . ARG A 1 95 ? 59.639 5.649 68.965 1.00 5.53 95 ARG A O 1
ATOM 726 N N . ALA A 1 96 ? 60.567 7.296 69.999 1.00 4.75 96 ALA A N 1
ATOM 727 C CA . ALA A 1 96 ? 59.306 7.757 70.603 1.00 6.56 96 ALA A CA 1
ATOM 728 C C . ALA A 1 96 ? 58.284 8.148 69.570 1.00 6.21 96 ALA A C 1
ATOM 729 O O . ALA A 1 96 ? 57.101 7.808 69.693 1.00 6.70 96 ALA A O 1
ATOM 731 N N . ILE A 1 97 ? 58.731 8.819 68.533 1.00 4.49 97 ILE A N 1
ATOM 732 C CA . ILE A 1 97 ? 57.782 9.233 67.585 1.00 6.78 97 ILE A CA 1
ATOM 733 C C . ILE A 1 97 ? 57.188 7.992 66.899 1.00 6.63 97 ILE A C 1
ATOM 734 O O . ILE A 1 97 ? 56.017 7.954 66.596 1.00 5.45 97 ILE A O 1
ATOM 739 N N . ALA A 1 98 ? 58.034 7.016 66.595 1.00 4.02 98 ALA A N 1
ATOM 740 C CA . ALA A 1 98 ? 57.564 5.824 65.904 1.00 5.54 98 ALA A CA 1
ATOM 741 C C . ALA A 1 98 ? 56.561 5.079 66.790 1.00 4.57 98 ALA A C 1
ATOM 742 O O . ALA A 1 98 ? 55.488 4.705 66.408 1.00 4.76 98 ALA A O 1
ATOM 744 N N . ARG A 1 99 ? 56.889 4.970 68.041 1.00 3.17 99 ARG A N 1
ATOM 745 C CA . ARG A 1 99 ? 55.949 4.299 68.976 1.00 5.71 99 ARG A CA 1
ATOM 746 C C . ARG A 1 99 ? 54.607 5.057 69.076 1.00 4.59 99 ARG A C 1
ATOM 747 O O . ARG A 1 99 ? 53.543 4.500 69.202 1.00 4.27 99 ARG A O 1
ATOM 755 N N . PHE A 1 100 ? 54.723 6.363 68.946 1.00 4.18 100 PHE A N 1
ATOM 756 C CA . PHE A 1 100 ? 53.531 7.186 68.938 1.00 5.73 100 PHE A CA 1
ATOM 757 C C . PHE A 1 100 ? 52.615 6.824 67.817 1.00 4.83 100 PHE A C 1
ATOM 758 O O . PHE A 1 100 ? 51.450 6.610 68.024 1.00 2.69 100 PHE A O 1
ATOM 766 N N . TRP A 1 101 ? 53.176 6.649 66.648 1.00 3.65 101 TRP A N 1
ATOM 767 C CA . TRP A 1 101 ? 52.325 6.386 65.501 1.00 4.27 101 TRP A CA 1
ATOM 768 C C . TRP A 1 101 ? 51.822 4.933 65.466 1.00 4.66 101 TRP A C 1
ATOM 769 O O . TRP A 1 101 ? 50.741 4.674 64.961 1.00 3.99 101 TRP A O 1
ATOM 780 N N . VAL A 1 102 ? 52.583 4.002 66.047 1.00 4.63 102 VAL A N 1
ATOM 781 C CA . VAL A 1 102 ? 52.142 2.660 66.142 1.00 4.90 102 VAL A CA 1
ATOM 782 C C . VAL A 1 102 ? 50.890 2.709 67.011 1.00 5.60 102 VAL A C 1
ATOM 783 O O . VAL A 1 102 ? 49.880 2.155 66.720 1.00 5.59 102 VAL A O 1
ATOM 787 N N . ALA A 1 103 ? 50.952 3.441 68.095 1.00 5.27 103 ALA A N 1
ATOM 788 C CA . ALA A 1 103 ? 49.809 3.501 68.981 1.00 6.24 103 ALA A CA 1
ATOM 789 C C . ALA A 1 103 ? 48.617 4.132 68.302 1.00 4.84 103 ALA A C 1
ATOM 790 O O . ALA A 1 103 ? 47.488 3.698 68.492 1.00 4.43 103 ALA A O 1
ATOM 792 N N . TYR A 1 104 ? 48.884 5.128 67.505 1.00 4.72 104 TYR A N 1
ATOM 793 C CA . TYR A 1 104 ? 47.833 5.748 66.756 1.00 5.04 104 TYR A CA 1
ATOM 794 C C . TYR A 1 104 ? 47.167 4.720 65.869 1.00 5.96 104 TYR A C 1
ATOM 795 O O . TYR A 1 104 ? 45.920 4.687 65.784 1.00 5.87 104 TYR A O 1
ATOM 804 N N . VAL A 1 105 ? 47.974 3.891 65.218 1.00 5.32 105 VAL A N 1
ATOM 805 C CA . VAL A 1 105 ? 47.436 2.953 64.285 1.00 6.10 105 VAL A CA 1
ATOM 806 C C . VAL A 1 105 ? 46.508 1.973 64.985 1.00 7.09 105 VAL A C 1
ATOM 807 O O . VAL A 1 105 ? 45.357 1.752 64.599 1.00 5.39 105 VAL A O 1
ATOM 811 N N . ASP A 1 106 ? 47.038 1.383 66.046 1.00 8.91 106 ASP A N 1
ATOM 812 C CA . ASP A 1 106 ? 46.222 0.499 66.899 1.00 10.60 106 ASP A CA 1
ATOM 813 C C . ASP A 1 106 ? 44.983 1.144 67.452 1.00 10.02 106 ASP A C 1
ATOM 814 O O . ASP A 1 106 ? 43.916 0.615 67.323 1.00 11.28 106 ASP A O 1
ATOM 819 N N . ASP A 1 107 ? 45.067 2.305 68.001 1.00 9.18 107 ASP A N 1
ATOM 820 C CA . ASP A 1 107 ? 43.909 2.854 68.660 1.00 10.61 107 ASP A CA 1
ATOM 821 C C . ASP A 1 107 ? 42.934 3.646 67.826 1.00 8.71 107 ASP A C 1
ATOM 822 O O . ASP A 1 107 ? 41.784 3.676 68.185 1.00 8.38 107 ASP A O 1
ATOM 827 N N . LYS A 1 108 ? 43.359 4.307 66.746 1.00 6.57 108 LYS A N 1
ATOM 828 C CA . LYS A 1 108 ? 42.482 5.250 66.070 1.00 4.96 108 LYS A CA 1
ATOM 829 C C . LYS A 1 108 ? 42.103 4.730 64.734 1.00 5.81 108 LYS A C 1
ATOM 830 O O . LYS A 1 108 ? 41.201 5.297 64.121 1.00 5.42 108 LYS A O 1
ATOM 836 N N . LEU A 1 109 ? 42.888 3.750 64.257 1.00 6.03 109 LEU A N 1
ATOM 837 C CA . LEU A 1 109 ? 42.609 3.054 62.996 1.00 6.27 109 LEU A CA 1
ATOM 838 C C . LEU A 1 109 ? 42.087 1.621 63.147 1.00 7.48 109 LEU A C 1
ATOM 839 O O . LEU A 1 109 ? 40.954 1.345 62.746 1.00 8.14 109 LEU A O 1
ATOM 844 N N . VAL A 1 110 ? 42.855 0.740 63.770 1.00 7.90 110 VAL A N 1
ATOM 845 C CA . VAL A 1 110 ? 42.501 -0.653 63.828 1.00 9.41 110 VAL A CA 1
ATOM 846 C C . VAL A 1 110 ? 41.270 -0.921 64.688 1.00 10.54 110 VAL A C 1
ATOM 847 O O . VAL A 1 110 ? 40.310 -1.551 64.271 1.00 10.75 110 VAL A O 1
ATOM 851 N N . ALA A 1 111 ? 41.229 -0.325 65.856 1.00 11.51 111 ALA A N 1
ATOM 852 C CA . ALA A 1 111 ? 40.047 -0.449 66.664 1.00 12.17 111 ALA A CA 1
ATOM 853 C C . ALA A 1 111 ? 38.725 0.035 66.007 1.00 12.56 111 ALA A C 1
ATOM 854 O O . ALA A 1 111 ? 37.701 -0.682 66.053 1.00 11.86 111 ALA A O 1
ATOM 856 N N . PRO A 1 112 ? 38.658 1.231 65.464 1.00 11.80 112 PRO A N 1
ATOM 857 C CA . PRO A 1 112 ? 37.405 1.620 64.830 1.00 12.51 112 PRO A CA 1
ATOM 858 C C . PRO A 1 112 ? 37.126 0.812 63.612 1.00 13.49 112 PRO A C 1
ATOM 859 O O . PRO A 1 112 ? 35.971 0.625 63.283 1.00 11.34 112 PRO A O 1
ATOM 863 N N . TRP A 1 113 ? 38.173 0.279 62.980 1.00 14.86 113 TRP A N 1
ATOM 864 C CA . TRP A 1 113 ? 37.926 -0.492 61.794 1.00 15.29 113 TRP A CA 1
ATOM 865 C C . TRP A 1 113 ? 37.258 -1.806 62.220 1.00 16.79 113 TRP A C 1
ATOM 866 O O . TRP A 1 113 ? 36.262 -2.279 61.653 1.00 15.67 113 TRP A O 1
ATOM 877 N N . ARG A 1 114 ? 37.742 -2.374 63.297 1.00 18.58 114 ARG A N 1
ATOM 878 C CA . ARG A 1 114 ? 37.136 -3.570 63.837 1.00 20.79 114 ARG A CA 1
ATOM 879 C C . ARG A 1 114 ? 35.647 -3.438 64.192 1.00 22.09 114 ARG A C 1
ATOM 880 O O . ARG A 1 114 ? 34.797 -4.349 63.992 1.00 20.69 114 ARG A O 1
ATOM 888 N N . GLN A 1 115 ? 35.341 -2.268 64.736 1.00 22.90 115 GLN A N 1
ATOM 889 C CA . GLN A 1 115 ? 33.994 -1.896 65.079 1.00 24.23 115 GLN A CA 1
ATOM 890 C C . GLN A 1 115 ? 33.193 -1.753 63.793 1.00 24.16 115 GLN A C 1
ATOM 891 O O . GLN A 1 115 ? 32.101 -2.238 63.693 1.00 23.97 115 GLN A O 1
ATOM 897 N N . TRP A 1 116 ? 33.718 -1.074 62.787 1.00 24.12 116 TRP A N 1
ATOM 898 C CA . TRP A 1 116 ? 33.023 -1.027 61.530 1.00 23.85 116 TRP A CA 1
ATOM 899 C C . TRP A 1 116 ? 32.646 -2.432 61.116 1.00 26.37 116 TRP A C 1
ATOM 900 O O . TRP A 1 116 ? 31.537 -2.668 60.717 1.00 26.42 116 TRP A O 1
ATOM 911 N N . LEU A 1 117 ? 33.566 -3.381 61.216 1.00 28.43 117 LEU A N 1
ATOM 912 C CA . LEU A 1 117 ? 33.311 -4.712 60.756 1.00 29.30 117 LEU A CA 1
ATOM 913 C C . LEU A 1 117 ? 32.524 -5.613 61.664 1.00 31.89 117 LEU A C 1
ATOM 914 O O . LEU A 1 117 ? 31.801 -6.441 61.185 1.00 31.43 117 LEU A O 1
ATOM 919 N N . ARG A 1 118 ? 32.698 -5.554 62.965 1.00 36.09 118 ARG A N 1
ATOM 920 C CA . ARG A 1 118 ? 32.015 -6.518 63.792 1.00 39.21 118 ARG A CA 1
ATOM 921 C C . ARG A 1 118 ? 31.223 -5.731 64.747 1.00 41.37 118 ARG A C 1
ATOM 922 O O . ARG A 1 118 ? 31.149 -6.071 65.908 1.00 42.34 118 ARG A O 1
ATOM 930 N N . GLY A 1 119 ? 30.701 -4.614 64.300 1.00 43.60 119 GLY A N 1
ATOM 931 C CA . GLY A 1 119 ? 29.926 -3.830 65.232 1.00 46.44 119 GLY A CA 1
ATOM 932 C C . GLY A 1 119 ? 28.549 -4.465 65.323 1.00 48.71 119 GLY A C 1
ATOM 933 O O . GLY A 1 119 ? 28.114 -5.091 64.360 1.00 47.43 119 GLY A O 1
ATOM 934 N N . LYS A 1 120 ? 27.861 -4.259 66.445 1.00 51.90 120 LYS A N 1
ATOM 935 C CA . LYS A 1 120 ? 26.553 -4.879 66.711 1.00 54.91 120 LYS A CA 1
ATOM 936 C C . LYS A 1 120 ? 25.359 -4.094 66.133 1.00 56.43 120 LYS A C 1
ATOM 937 O O . LYS A 1 120 ? 24.543 -4.634 65.394 1.00 56.55 120 LYS A O 1
ATOM 939 N N . THR A 1 121 ? 25.280 -2.817 66.481 1.00 58.05 121 THR A N 1
ATOM 940 C CA . THR A 1 121 ? 24.237 -1.926 65.992 1.00 58.89 121 THR A CA 1
ATOM 941 C C . THR A 1 121 ? 24.745 -1.214 64.741 1.00 58.39 121 THR A C 1
ATOM 942 O O . THR A 1 121 ? 25.942 -0.998 64.616 1.00 58.54 121 THR A O 1
ATOM 946 N N . GLU A 1 122 ? 23.866 -0.840 63.820 1.00 57.16 122 GLU A N 1
ATOM 947 C CA . GLU A 1 122 ? 24.318 -0.191 62.597 1.00 56.57 122 GLU A CA 1
ATOM 948 C C . GLU A 1 122 ? 25.023 1.149 62.859 1.00 55.49 122 GLU A C 1
ATOM 949 O O . GLU A 1 122 ? 25.938 1.548 62.139 1.00 54.92 122 GLU A O 1
ATOM 955 N N . GLU A 1 123 ? 24.587 1.861 63.885 1.00 54.63 123 GLU A N 1
ATOM 956 C CA . GLU A 1 123 ? 25.213 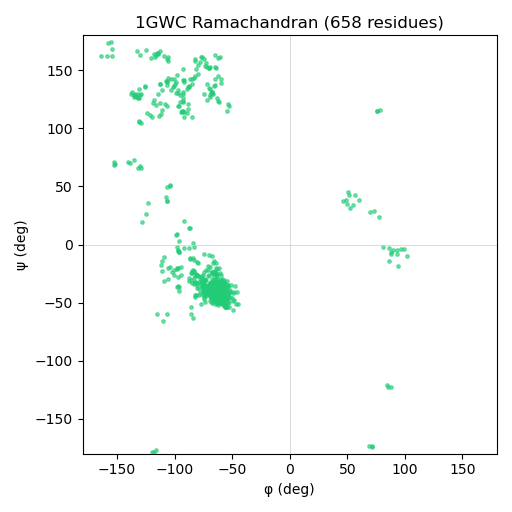3.126 64.247 1.00 53.31 123 GLU A CA 1
ATOM 957 C C . GLU A 1 123 ? 26.669 2.855 64.559 1.00 51.40 123 GLU A C 1
ATOM 958 O O . GLU A 1 123 ? 27.554 3.583 64.132 1.00 51.58 123 GLU A O 1
ATOM 960 N N . GLU A 1 124 ? 26.892 1.815 65.351 1.00 49.10 124 GLU A N 1
ATOM 961 C CA . GLU A 1 124 ? 28.235 1.394 65.722 1.00 47.23 124 GLU A CA 1
ATOM 962 C C . GLU A 1 124 ? 29.068 1.126 64.450 1.00 44.19 124 GLU A C 1
ATOM 963 O O . GLU A 1 124 ? 30.124 1.693 64.261 1.00 42.08 124 GLU A O 1
ATOM 969 N N . LYS A 1 125 ? 28.577 0.295 63.552 1.00 41.61 125 LYS A N 1
ATOM 970 C CA . LYS A 1 125 ? 29.288 0.056 62.316 1.00 40.71 125 LYS A CA 1
ATOM 971 C C . LYS A 1 125 ? 29.689 1.396 61.686 1.00 38.67 125 LYS A C 1
ATOM 972 O O . LYS A 1 125 ? 30.820 1.581 61.238 1.00 36.60 125 LYS A O 1
ATOM 978 N N . SER A 1 126 ? 28.777 2.361 61.740 1.00 36.49 126 SER A N 1
ATOM 979 C CA . SER A 1 126 ? 28.936 3.630 61.048 1.00 34.74 126 SER A CA 1
ATOM 980 C C . SER A 1 126 ? 29.905 4.588 61.731 1.00 32.45 126 SER A C 1
ATOM 981 O O . SER A 1 126 ? 30.562 5.417 61.092 1.00 31.41 126 SER A O 1
ATOM 984 N N . GLU A 1 127 ? 29.975 4.498 63.043 1.00 29.98 127 GLU A N 1
ATOM 985 C CA . GLU A 1 127 ? 30.893 5.341 63.777 1.00 28.94 127 GLU A CA 1
ATOM 986 C C . GLU A 1 127 ? 32.331 4.839 63.571 1.00 26.22 127 GLU A C 1
ATOM 987 O O . GLU A 1 127 ? 33.273 5.614 63.349 1.00 25.95 127 GLU A O 1
ATOM 993 N N . GLY A 1 128 ? 32.510 3.531 63.629 1.00 22.79 128 GLY A N 1
ATOM 994 C CA . GLY A 1 128 ? 33.806 2.919 63.375 1.00 20.85 128 GLY A CA 1
ATOM 995 C C . GLY A 1 128 ? 34.338 3.382 62.050 1.00 19.23 128 GLY A C 1
ATOM 996 O O . GLY A 1 128 ? 35.450 3.916 61.903 1.00 18.84 128 GLY A O 1
ATOM 997 N N . LYS A 1 129 ? 33.482 3.264 61.075 1.00 17.41 129 LYS A N 1
ATOM 998 C CA . LYS A 1 129 ? 33.830 3.632 59.729 1.00 18.07 129 LYS A CA 1
ATOM 999 C C . LYS A 1 129 ? 34.307 5.057 59.709 1.00 17.91 129 LYS A C 1
ATOM 1000 O O . LYS A 1 129 ? 35.382 5.352 59.176 1.00 16.44 129 LYS A O 1
ATOM 1006 N N . LYS A 1 130 ? 33.492 5.929 60.277 1.00 17.80 130 LYS A N 1
ATOM 1007 C CA . LYS A 1 130 ? 33.797 7.331 60.305 1.00 18.77 130 LYS A CA 1
ATOM 1008 C C . LYS A 1 130 ? 35.170 7.599 60.899 1.00 16.74 130 LYS A C 1
ATOM 1009 O O . LYS A 1 130 ? 35.963 8.379 60.374 1.00 15.80 130 LYS A O 1
ATOM 1015 N N . GLN A 1 131 ? 35.445 6.945 62.008 1.00 15.73 131 GLN A N 1
ATOM 1016 C CA . GLN A 1 131 ? 36.665 7.172 62.768 1.00 15.67 131 GLN A CA 1
ATOM 1017 C C . GLN A 1 131 ? 37.870 6.659 62.001 1.00 14.09 131 GLN A C 1
ATOM 1018 O O . GLN A 1 131 ? 38.887 7.314 61.932 1.00 13.35 131 GLN A O 1
ATOM 1024 N N . ALA A 1 132 ? 37.701 5.512 61.371 1.00 13.04 132 ALA A N 1
ATOM 1025 C CA . ALA A 1 132 ? 38.722 4.906 60.571 1.00 12.63 132 ALA A CA 1
ATOM 1026 C C . ALA A 1 132 ? 39.149 5.817 59.464 1.00 12.60 132 ALA A C 1
ATOM 1027 O O . ALA A 1 132 ? 40.338 5.969 59.231 1.00 11.57 132 ALA A O 1
ATOM 1029 N N . PHE A 1 133 ? 38.170 6.395 58.781 1.00 12.09 133 PHE A N 1
ATOM 1030 C CA . PHE A 1 133 ? 38.487 7.329 57.768 1.00 13.21 133 PHE A CA 1
ATOM 1031 C C . PHE A 1 133 ? 39.185 8.582 58.255 1.00 12.07 133 PHE A C 1
ATOM 1032 O O . PHE A 1 133 ? 40.065 9.069 57.580 1.00 11.23 133 PHE A O 1
ATOM 1040 N N . ALA A 1 134 ? 38.760 9.141 59.384 1.00 11.02 134 ALA A N 1
ATOM 1041 C CA . ALA A 1 134 ? 39.449 10.313 59.924 1.00 11.45 134 ALA A CA 1
ATOM 1042 C C . ALA A 1 134 ? 40.875 9.910 60.279 1.00 9.74 134 ALA A C 1
ATOM 1043 O O . ALA A 1 134 ? 41.794 10.643 59.986 1.00 7.77 134 ALA A O 1
ATOM 1045 N N . ALA A 1 135 ? 41.072 8.691 60.791 1.00 8.50 135 ALA A N 1
ATOM 1046 C CA . ALA A 1 135 ? 42.431 8.339 61.160 1.00 8.26 135 ALA A CA 1
ATOM 1047 C C . ALA A 1 135 ? 43.355 8.255 59.950 1.00 9.12 135 ALA A C 1
ATOM 1048 O O . ALA A 1 135 ? 44.547 8.541 60.005 1.00 6.82 135 ALA A O 1
ATOM 1050 N N . VAL A 1 136 ? 42.828 7.728 58.873 1.00 10.13 136 VAL A N 1
ATOM 1051 C CA . VAL A 1 136 ? 43.649 7.613 57.698 1.00 11.77 136 VAL A CA 1
ATOM 1052 C C . VAL A 1 136 ? 44.102 8.981 57.234 1.00 10.63 136 VAL A C 1
ATOM 1053 O O . VAL A 1 136 ? 45.230 9.091 56.819 1.00 11.36 136 VAL A O 1
ATOM 1057 N N . GLY A 1 137 ? 43.263 10.015 57.311 1.00 10.02 137 GLY A N 1
ATOM 1058 C CA . GLY A 1 137 ? 43.662 11.350 56.923 1.00 9.22 137 GLY A CA 1
ATOM 1059 C C . GLY A 1 137 ? 44.780 11.893 57.813 1.00 9.71 137 GLY A C 1
ATOM 1060 O O . GLY A 1 137 ? 45.675 12.611 57.417 1.00 9.26 137 GLY A O 1
ATOM 1061 N N . VAL A 1 138 ? 44.776 11.521 59.065 1.00 9.16 138 VAL A N 1
ATOM 1062 C CA . VAL A 1 138 ? 45.843 11.943 59.931 1.00 9.09 138 VAL A CA 1
ATOM 1063 C C . VAL A 1 138 ? 47.146 11.155 59.624 1.00 8.59 138 VAL A C 1
ATOM 1064 O O . VAL A 1 138 ? 48.263 11.715 59.656 1.00 6.32 138 VAL A O 1
ATOM 1068 N N . LEU A 1 139 ? 47.019 9.866 59.345 1.00 7.57 139 LEU A N 1
ATOM 1069 C CA . LEU A 1 139 ? 48.219 9.091 58.990 1.00 8.21 139 LEU A CA 1
ATOM 1070 C C . LEU A 1 139 ? 48.957 9.561 57.731 1.00 7.95 139 LEU A C 1
ATOM 1071 O O . LEU A 1 139 ? 50.169 9.408 57.616 1.00 6.71 139 LEU A O 1
ATOM 1076 N N . GLU A 1 140 ? 48.195 10.073 56.798 1.00 8.67 140 GLU A N 1
ATOM 1077 C CA . GLU A 1 140 ? 48.737 10.681 55.619 1.00 10.22 140 GLU A CA 1
ATOM 1078 C C . GLU A 1 140 ? 49.676 11.839 55.999 1.00 9.17 140 GLU A C 1
ATOM 1079 O O . GLU A 1 140 ? 50.776 11.895 55.525 1.00 8.32 140 GLU A O 1
ATOM 1085 N N . GLY A 1 141 ? 49.291 12.710 56.911 1.00 8.80 141 GLY A N 1
ATOM 1086 C CA . GLY A 1 141 ? 50.154 13.804 57.319 1.00 7.36 141 GLY A CA 1
ATOM 1087 C C . GLY A 1 141 ? 51.378 13.230 57.997 1.00 8.44 141 GLY A C 1
ATOM 1088 O O . GLY A 1 141 ? 52.486 13.721 57.842 1.00 7.94 141 GLY A O 1
ATOM 1089 N N . ALA A 1 142 ? 51.247 12.132 58.716 1.00 8.39 142 ALA A N 1
ATOM 1090 C CA . ALA A 1 142 ? 52.451 11.560 59.331 1.00 8.54 142 ALA A CA 1
ATOM 1091 C C . ALA A 1 142 ? 53.441 11.033 58.281 1.00 7.60 142 ALA A C 1
ATOM 1092 O O . ALA A 1 142 ? 54.641 11.224 58.367 1.00 6.63 142 ALA A O 1
ATOM 1094 N N . LEU A 1 143 ? 52.903 10.444 57.237 1.00 7.01 143 LEU A N 1
ATOM 1095 C CA . LEU A 1 143 ? 53.769 9.912 56.218 1.00 6.85 143 LEU A CA 1
ATOM 1096 C C . LEU A 1 143 ? 54.483 11.068 55.518 1.00 6.19 143 LEU A C 1
ATOM 1097 O O . LEU A 1 143 ? 55.641 10.943 55.188 1.00 5.97 143 LEU A O 1
ATOM 1102 N N . ARG A 1 144 ? 53.780 12.186 55.353 1.00 6.42 144 ARG A N 1
ATOM 1103 C CA . ARG A 1 144 ? 54.293 13.322 54.639 1.00 7.75 144 ARG A CA 1
ATOM 1104 C C . ARG A 1 144 ? 55.549 13.821 55.336 1.00 9.43 144 ARG A C 1
ATOM 1105 O O . ARG A 1 144 ? 56.551 14.152 54.730 1.00 9.53 144 ARG A O 1
ATOM 1113 N N . GLU A 1 145 ? 55.493 13.803 56.635 1.00 9.74 145 GLU A N 1
ATOM 1114 C CA . GLU A 1 145 ? 56.559 14.274 57.454 1.00 13.49 145 GLU A CA 1
ATOM 1115 C C . GLU A 1 145 ? 57.675 13.229 57.713 1.00 12.37 145 GLU A C 1
ATOM 1116 O O . GLU A 1 145 ? 58.789 13.611 57.999 1.00 12.72 145 GLU A O 1
ATOM 1122 N N . CYS A 1 146 ? 57.405 11.942 57.579 1.00 9.57 146 CYS A N 1
ATOM 1123 C CA . CYS A 1 146 ? 58.388 10.893 57.884 1.00 10.24 146 CYS A CA 1
ATOM 1124 C C . CYS A 1 146 ? 59.080 10.320 56.650 1.00 7.52 146 CYS A C 1
ATOM 1125 O O . CYS A 1 146 ? 60.156 9.824 56.763 1.00 7.57 146 CYS A O 1
ATOM 1128 N N . SER A 1 147 ? 58.480 10.441 55.475 1.00 4.26 147 SER A N 1
ATOM 1129 C CA . SER A 1 147 ? 59.105 9.922 54.291 1.00 6.33 147 SER A CA 1
ATOM 1130 C C . SER A 1 147 ? 60.514 10.441 53.992 1.00 6.57 147 SER A C 1
ATOM 1131 O O . SER A 1 147 ? 61.365 9.681 53.570 1.00 6.36 147 SER A O 1
ATOM 1134 N N . LYS A 1 148 ? 60.719 11.740 54.096 1.00 4.83 148 LYS A N 1
ATOM 1135 C CA . LYS A 1 148 ? 61.993 12.354 53.772 1.00 7.16 148 LYS A CA 1
ATOM 1136 C C . LYS A 1 148 ? 62.597 11.883 52.458 1.00 7.08 148 LYS A C 1
ATOM 1137 O O . LYS A 1 148 ? 63.782 11.685 52.339 1.00 5.00 148 LYS A O 1
ATOM 1143 N N . GLY A 1 149 ? 61.711 11.671 51.502 1.00 4.82 149 GLY A N 1
ATOM 1144 C CA . GLY A 1 149 ? 62.095 11.183 50.231 1.00 6.49 149 GLY A CA 1
ATOM 1145 C C . GLY A 1 149 ? 62.316 9.700 50.085 1.00 6.24 149 GLY A C 1
ATOM 1146 O O . GLY A 1 149 ? 62.598 9.368 48.991 1.00 7.70 149 GLY A O 1
ATOM 1147 N N . GLY A 1 150 ? 62.199 8.852 51.102 1.00 6.52 150 GLY A N 1
ATOM 1148 C CA . GLY A 1 150 ? 62.399 7.414 50.943 1.00 5.58 150 GLY A CA 1
ATOM 1149 C C . GLY A 1 150 ? 61.053 6.741 50.798 1.00 6.21 150 GLY A C 1
ATOM 1150 O O . GLY A 1 150 ? 60.961 5.653 50.296 1.00 7.66 150 GLY A O 1
ATOM 1151 N N . GLY A 1 151 ? 59.972 7.374 51.216 1.00 4.82 151 GLY A N 1
ATOM 1152 C CA . GLY A 1 151 ? 58.677 6.822 50.916 1.00 5.40 151 GLY A CA 1
ATOM 1153 C C . GLY A 1 151 ? 58.021 5.969 52.002 1.00 4.70 151 GLY A C 1
ATOM 1154 O O . GLY A 1 151 ? 56.949 5.494 51.806 1.00 5.09 151 GLY A O 1
ATOM 1155 N N . PHE A 1 152 ? 58.701 5.730 53.090 1.00 3.19 152 PHE A N 1
ATOM 1156 C CA . PHE A 1 152 ? 58.174 4.911 54.141 1.00 4.32 152 PHE A CA 1
ATOM 1157 C C . PHE A 1 152 ? 58.041 5.735 55.370 1.00 4.65 152 PHE A C 1
ATOM 1158 O O . PHE A 1 152 ? 58.641 6.831 55.495 1.00 5.73 152 PHE A O 1
ATOM 1166 N N . PHE A 1 153 ? 57.262 5.203 56.300 1.00 5.24 153 PHE A N 1
ATOM 1167 C CA . PHE A 1 153 ? 57.113 5.879 57.580 1.00 5.77 153 PHE A CA 1
ATOM 1168 C C . PHE A 1 153 ? 58.456 5.833 58.219 1.00 6.98 153 PHE A C 1
ATOM 1169 O O . PHE A 1 153 ? 58.768 6.691 59.020 1.00 8.31 153 PHE A O 1
ATOM 1177 N N . GLY A 1 154 ? 59.275 4.850 57.840 1.00 7.00 154 GLY A N 1
ATOM 1178 C CA . GLY A 1 154 ? 60.620 4.806 58.363 1.00 7.52 154 GLY A CA 1
ATOM 1179 C C . GLY A 1 154 ? 61.664 5.603 57.576 1.00 7.95 154 GLY A C 1
ATOM 1180 O O . GLY A 1 154 ? 62.823 5.452 57.785 1.00 8.67 154 GLY A O 1
ATOM 1181 N N . GLY A 1 155 ? 61.277 6.478 56.674 1.00 8.92 155 GLY A N 1
ATOM 1182 C CA . GLY A 1 155 ? 62.240 7.177 55.817 1.00 8.48 155 GLY A CA 1
ATOM 1183 C C . GLY A 1 155 ? 62.609 6.337 54.591 1.00 7.94 155 GLY A C 1
ATOM 1184 O O . GLY A 1 155 ? 61.776 5.956 53.798 1.00 5.41 155 GLY A O 1
ATOM 1185 N N . ASP A 1 156 ? 63.883 6.039 54.465 1.00 9.69 156 ASP A N 1
ATOM 1186 C CA . ASP A 1 156 ? 64.397 5.263 53.362 1.00 13.37 156 ASP A CA 1
ATOM 1187 C C . ASP A 1 156 ? 64.195 3.757 53.485 1.00 13.77 156 ASP A C 1
ATOM 1188 O O . ASP A 1 156 ? 64.331 3.082 52.493 1.00 15.10 156 ASP A O 1
ATOM 1193 N N . GLY A 1 157 ? 63.879 3.259 54.685 1.00 12.87 157 GLY A N 1
ATOM 1194 C CA . GLY A 1 157 ? 63.686 1.839 54.932 1.00 12.43 157 GLY A CA 1
ATOM 1195 C C . GLY A 1 157 ? 62.382 1.581 55.661 1.00 10.50 157 GLY A C 1
ATOM 1196 O O . GLY A 1 157 ? 61.797 2.482 56.184 1.00 8.66 157 GLY A O 1
ATOM 1197 N N . VAL A 1 158 ? 61.923 0.345 55.651 1.00 10.24 158 VAL A N 1
ATOM 1198 C CA . VAL A 1 158 ? 60.729 -0.018 56.332 1.00 9.95 158 VAL A CA 1
ATOM 1199 C C . VAL A 1 158 ? 60.946 0.094 57.814 1.00 8.91 158 VAL A C 1
ATOM 1200 O O . VAL A 1 158 ? 61.844 -0.524 58.340 1.00 10.42 158 VAL A O 1
ATOM 1204 N N . GLY A 1 159 ? 60.032 0.770 58.494 1.00 6.80 159 GLY A N 1
ATOM 1205 C CA . GLY A 1 159 ? 60.125 0.940 59.910 1.00 5.65 159 GLY A CA 1
ATOM 1206 C C . GLY A 1 159 ? 58.966 0.270 60.635 1.00 5.69 159 GLY A C 1
ATOM 1207 O O . GLY A 1 159 ? 58.031 -0.333 60.149 1.00 3.48 159 GLY A O 1
ATOM 1208 N N . LEU A 1 160 ? 59.025 0.479 61.928 1.00 6.86 160 LEU A N 1
ATOM 1209 C CA . LEU A 1 160 ? 58.004 -0.029 62.817 1.00 7.89 160 LEU A CA 1
ATOM 1210 C C . LEU A 1 160 ? 56.627 0.393 62.384 1.00 7.50 160 LEU A C 1
ATOM 1211 O O . LEU A 1 160 ? 55.693 -0.450 62.382 1.00 4.15 160 LEU A O 1
ATOM 1216 N N . VAL A 1 161 ? 56.469 1.692 62.051 1.00 5.45 161 VAL A N 1
ATOM 1217 C CA . VAL A 1 161 ? 55.100 2.127 61.715 1.00 5.07 161 VAL A CA 1
ATOM 1218 C C . VAL A 1 161 ? 54.669 1.430 60.438 1.00 4.77 161 VAL A C 1
ATOM 1219 O O . VAL A 1 161 ? 53.559 0.951 60.326 1.00 5.15 161 VAL A O 1
ATOM 1223 N N . ASP A 1 162 ? 55.579 1.306 59.503 1.00 4.09 162 ASP A N 1
ATOM 1224 C CA . ASP A 1 162 ? 55.222 0.670 58.230 1.00 4.39 162 ASP A CA 1
ATOM 1225 C C . ASP A 1 162 ? 54.731 -0.735 58.477 1.00 3.65 162 ASP A C 1
ATOM 1226 O O . ASP A 1 162 ? 53.753 -1.142 57.908 1.00 2.50 162 ASP A O 1
ATOM 1231 N N . VAL A 1 163 ? 55.371 -1.450 59.382 1.00 3.09 163 VAL A N 1
ATOM 1232 C CA . VAL A 1 163 ? 54.939 -2.780 59.596 1.00 4.07 163 VAL A CA 1
ATOM 1233 C C . VAL A 1 163 ? 53.659 -2.824 60.345 1.00 4.22 163 VAL A C 1
ATOM 1234 O O . VAL A 1 163 ? 52.800 -3.662 60.064 1.00 5.28 163 VAL A O 1
ATOM 1238 N N . ALA A 1 164 ? 53.500 -1.931 61.303 1.00 3.81 164 ALA A N 1
ATOM 1239 C CA . ALA A 1 164 ? 52.298 -1.923 62.063 1.00 4.48 164 ALA A CA 1
ATOM 1240 C C . ALA A 1 164 ? 51.091 -1.784 61.186 1.00 6.64 164 ALA A C 1
ATOM 1241 O O . ALA A 1 164 ? 50.076 -2.495 61.363 1.00 7.51 164 ALA A O 1
ATOM 1243 N N . LEU A 1 165 ? 51.161 -0.814 60.287 1.00 6.66 165 LEU A N 1
ATOM 1244 C CA . LEU A 1 165 ? 50.078 -0.584 59.349 1.00 6.94 165 LEU A CA 1
ATOM 1245 C C . LEU A 1 165 ? 50.025 -1.679 58.248 1.00 6.92 165 LEU A C 1
ATOM 1246 O O . LEU A 1 165 ? 48.978 -2.177 57.845 1.00 7.88 165 LEU A O 1
ATOM 1251 N N . GLY A 1 166 ? 51.196 -2.031 57.729 1.00 7.29 166 GLY A N 1
ATOM 1252 C CA . GLY A 1 166 ? 51.334 -2.978 56.668 1.00 5.89 166 GLY A CA 1
ATOM 1253 C C . GLY A 1 166 ? 50.634 -4.267 57.007 1.00 7.09 166 GLY A C 1
ATOM 1254 O O . GLY A 1 166 ? 50.151 -5.000 56.166 1.00 8.88 166 GLY A O 1
ATOM 1255 N N . GLY A 1 167 ? 50.659 -4.660 58.257 1.00 8.24 167 GLY A N 1
ATOM 1256 C CA . GLY A 1 167 ? 50.035 -5.920 58.608 1.00 8.75 167 GLY A CA 1
ATOM 1257 C C . GLY A 1 167 ? 48.552 -6.021 58.317 1.00 9.13 167 GLY A C 1
ATOM 1258 O O . GLY A 1 167 ? 48.053 -7.111 58.156 1.00 9.21 167 GLY A O 1
ATOM 1259 N N . VAL A 1 168 ? 47.856 -4.898 58.265 1.00 9.28 168 VAL A N 1
ATOM 1260 C CA . VAL A 1 168 ? 46.447 -4.943 58.028 1.00 10.57 168 VAL A CA 1
ATOM 1261 C C . VAL A 1 168 ? 46.067 -4.709 56.615 1.00 10.16 168 VAL A C 1
ATOM 1262 O O . VAL A 1 168 ? 44.901 -4.608 56.297 1.00 12.59 168 VAL A O 1
ATOM 1266 N N . LEU A 1 169 ? 47.026 -4.677 55.719 1.00 11.03 169 LEU A N 1
ATOM 1267 C CA . LEU A 1 169 ? 46.704 -4.328 54.358 1.00 10.10 169 LEU A CA 1
ATOM 1268 C C . LEU A 1 169 ? 45.868 -5.391 53.634 1.00 10.01 169 LEU A C 1
ATOM 1269 O O . LEU A 1 169 ? 44.991 -5.037 52.828 1.00 10.20 169 LEU A O 1
ATOM 1274 N N . SER A 1 170 ? 46.081 -6.672 53.890 1.00 8.93 170 SER A N 1
ATOM 1275 C CA . SER A 1 170 ? 45.192 -7.610 53.244 1.00 7.67 170 SER A CA 1
ATOM 1276 C C . SER A 1 170 ? 43.743 -7.353 53.741 1.00 6.75 170 SER A C 1
ATOM 1277 O O . SER A 1 170 ? 42.787 -7.384 52.988 1.00 6.44 170 SER A O 1
ATOM 1280 N N . TRP A 1 171 ? 43.580 -7.139 55.016 1.00 6.10 171 TRP A N 1
ATOM 1281 C CA . TRP A 1 171 ? 42.246 -6.877 55.526 1.00 8.30 171 TRP A CA 1
ATOM 1282 C C . TRP A 1 171 ? 41.637 -5.621 54.964 1.00 10.40 171 TRP A C 1
ATOM 1283 O O . TRP A 1 171 ? 40.429 -5.542 54.832 1.00 9.27 171 TRP A O 1
ATOM 1294 N N . MET A 1 172 ? 42.468 -4.638 54.626 1.00 13.45 172 MET A N 1
ATOM 1295 C CA . MET A 1 172 ? 41.912 -3.403 54.076 1.00 16.17 172 MET A CA 1
ATOM 1296 C C . MET A 1 172 ? 41.329 -3.673 52.679 1.00 16.06 172 MET A C 1
ATOM 1297 O O . MET A 1 172 ? 40.302 -3.092 52.292 1.00 13.40 172 MET A O 1
ATOM 1305 N N . LYS A 1 173 ? 42.036 -4.471 51.902 1.00 14.53 173 LYS A N 1
ATOM 1306 C CA . LYS A 1 173 ? 41.562 -4.771 50.584 1.00 16.67 173 LYS A CA 1
ATOM 1307 C C . LYS A 1 173 ? 40.246 -5.573 50.719 1.00 15.78 173 LYS A C 1
ATOM 1308 O O . LYS A 1 173 ? 39.243 -5.237 50.124 1.00 13.98 173 LYS A O 1
ATOM 1314 N N . VAL A 1 174 ? 40.230 -6.547 51.631 1.00 14.05 174 VAL A N 1
ATOM 1315 C CA . VAL A 1 174 ? 39.032 -7.291 51.883 1.00 12.64 174 VAL A CA 1
ATOM 1316 C C . VAL A 1 174 ? 37.922 -6.338 52.264 1.00 12.39 174 VAL A C 1
ATOM 1317 O O . VAL A 1 174 ? 36.791 -6.532 51.871 1.00 10.00 174 VAL A O 1
ATOM 1321 N N . THR A 1 175 ? 38.206 -5.330 53.067 1.00 13.48 175 THR A N 1
ATOM 1322 C CA . THR A 1 175 ? 37.150 -4.426 53.509 1.00 14.11 175 THR A CA 1
ATOM 1323 C C . THR A 1 175 ? 36.585 -3.641 52.338 1.00 14.18 175 THR A C 1
ATOM 1324 O O . THR A 1 175 ? 35.395 -3.343 52.306 1.00 13.96 175 THR A O 1
ATOM 1328 N N . GLU A 1 176 ? 37.445 -3.299 51.397 1.00 15.16 176 GLU A N 1
ATOM 1329 C CA . GLU A 1 176 ? 37.006 -2.516 50.252 1.00 16.05 176 GLU A CA 1
ATOM 1330 C C . GLU A 1 176 ? 36.018 -3.412 49.511 1.00 16.79 176 GLU A C 1
ATOM 1331 O O . GLU A 1 176 ? 34.907 -3.006 49.227 1.00 16.92 176 GLU A O 1
ATOM 1341 N N . ALA A 1 177 ? 36.361 -4.671 49.292 1.00 15.87 177 ALA A N 1
ATOM 1342 C CA . ALA A 1 177 ? 35.483 -5.585 48.582 1.00 16.89 177 ALA A CA 1
ATOM 1343 C C . ALA A 1 177 ? 34.153 -5.802 49.278 1.00 17.06 177 ALA A C 1
ATOM 1344 O O . ALA A 1 177 ? 33.164 -5.984 48.651 1.00 17.55 177 ALA A O 1
ATOM 1346 N N . LEU A 1 178 ? 34.110 -5.809 50.582 1.00 18.20 178 LEU A N 1
ATOM 1347 C CA . LEU A 1 178 ? 32.858 -6.027 51.241 1.00 19.03 178 LEU A CA 1
ATOM 1348 C C . LEU A 1 178 ? 32.009 -4.781 51.304 1.00 20.01 178 LEU A C 1
ATOM 1349 O O . LEU A 1 178 ? 30.801 -4.865 51.285 1.00 19.22 178 LEU A O 1
ATOM 1354 N N . SER A 1 179 ? 32.638 -3.632 51.459 1.00 20.21 179 SER A N 1
ATOM 1355 C CA . SER A 1 179 ? 31.871 -2.425 51.718 1.00 21.08 179 SER A CA 1
ATOM 1356 C C . SER A 1 179 ? 31.608 -1.611 50.470 1.00 23.40 179 SER A C 1
ATOM 1357 O O . SER A 1 179 ? 30.660 -0.888 50.437 1.00 24.35 179 SER A O 1
ATOM 1360 N N . GLY A 1 180 ? 32.476 -1.683 49.477 1.00 25.73 180 GLY A N 1
ATOM 1361 C CA . GLY A 1 180 ? 32.427 -0.765 48.363 1.00 27.52 180 GLY A CA 1
ATOM 1362 C C . GLY A 1 180 ? 33.262 0.486 48.611 1.00 29.27 180 GLY A C 1
ATOM 1363 O O . GLY A 1 180 ? 33.430 1.279 47.709 1.00 30.07 180 GLY A O 1
ATOM 1364 N N . ASP A 1 181 ? 33.831 0.646 49.803 1.00 30.99 181 ASP A N 1
ATOM 1365 C CA . ASP A 1 181 ? 34.590 1.843 50.150 1.00 32.27 181 ASP A CA 1
ATOM 1366 C C . ASP A 1 181 ? 36.110 1.683 50.091 1.00 33.52 181 ASP A C 1
ATOM 1367 O O . ASP A 1 181 ? 36.654 0.730 50.638 1.00 33.30 181 ASP A O 1
ATOM 1372 N N . LYS A 1 182 ? 36.805 2.656 49.506 1.00 34.70 182 LYS A N 1
ATOM 1373 C CA . LYS A 1 182 ? 38.258 2.611 49.450 1.00 36.22 182 LYS A CA 1
ATOM 1374 C C . LYS A 1 182 ? 38.914 3.320 50.640 1.00 35.32 182 LYS A C 1
ATOM 1375 O O . LYS A 1 182 ? 38.812 4.524 50.780 1.00 34.84 182 LYS A O 1
ATOM 1381 N N . ILE A 1 183 ? 39.605 2.564 51.486 1.00 34.32 183 ILE A N 1
ATOM 1382 C CA . ILE A 1 183 ? 40.109 3.107 52.719 1.00 34.85 183 ILE A CA 1
ATOM 1383 C C . ILE A 1 183 ? 41.237 4.127 52.472 1.00 34.05 183 ILE A C 1
ATOM 1384 O O . ILE A 1 183 ? 41.273 5.182 53.084 1.00 32.19 183 ILE A O 1
ATOM 1389 N N . PHE A 1 184 ? 42.154 3.811 51.570 1.00 32.64 184 PHE A N 1
ATOM 1390 C CA . PHE A 1 184 ? 43.241 4.715 51.278 1.00 32.07 184 PHE A CA 1
ATOM 1391 C C . PHE A 1 184 ? 42.913 5.367 49.956 1.00 31.99 184 PHE A C 1
ATOM 1392 O O . PHE A 1 184 ? 43.704 5.357 49.068 1.00 34.22 184 PHE A O 1
ATOM 1400 N N . ASP A 1 185 ? 41.729 5.924 49.793 1.00 31.75 185 ASP A N 1
ATOM 1401 C CA . ASP A 1 185 ? 41.383 6.578 48.540 1.00 31.18 185 ASP A CA 1
ATOM 1402 C C . ASP A 1 185 ? 42.395 7.666 48.108 1.00 29.78 185 ASP A C 1
ATOM 1403 O O . ASP A 1 185 ? 42.566 8.691 48.744 1.00 29.77 185 ASP A O 1
ATOM 1408 N N . ALA A 1 186 ? 43.077 7.444 47.007 1.00 28.59 186 ALA A N 1
ATOM 1409 C CA . ALA A 1 186 ? 44.042 8.395 46.495 1.00 28.15 186 ALA A CA 1
ATOM 1410 C C . ALA A 1 186 ? 43.568 9.831 46.427 1.00 29.09 186 ALA A C 1
ATOM 1411 O O . ALA A 1 186 ? 44.384 10.733 46.653 1.00 29.64 186 ALA A O 1
ATOM 1413 N N . ALA A 1 187 ? 42.290 10.058 46.108 1.00 28.96 187 ALA A N 1
ATOM 1414 C CA . ALA A 1 187 ? 41.776 11.411 45.987 1.00 29.83 187 ALA A CA 1
ATOM 1415 C C . ALA A 1 187 ? 41.812 12.153 47.316 1.00 29.68 187 ALA A C 1
ATOM 1416 O O . ALA A 1 187 ? 41.947 13.387 47.385 1.00 29.85 187 ALA A O 1
ATOM 1418 N N . LYS A 1 188 ? 41.639 11.392 48.385 1.00 28.51 188 LYS A N 1
ATOM 1419 C CA . LYS A 1 188 ? 41.728 11.975 49.717 1.00 27.87 188 LYS A CA 1
ATOM 1420 C C . LYS A 1 188 ? 43.112 11.808 50.358 1.00 24.77 188 LYS A C 1
ATOM 1421 O O . LYS A 1 188 ? 43.566 12.704 51.098 1.00 22.69 188 LYS A O 1
ATOM 1427 N N . THR A 1 189 ? 43.739 10.646 50.090 1.00 20.81 189 THR A N 1
ATOM 1428 C CA . THR A 1 189 ? 44.977 10.253 50.749 1.00 17.82 189 THR A CA 1
ATOM 1429 C C . THR A 1 189 ? 45.916 9.632 49.749 1.00 15.18 189 THR A C 1
ATOM 1430 O O . THR A 1 189 ? 46.200 8.434 49.767 1.00 15.78 189 THR A O 1
ATOM 1434 N N . PRO A 1 190 ? 46.409 10.491 48.885 1.00 11.85 190 PRO A N 1
ATOM 1435 C CA . PRO A 1 190 ? 47.335 10.069 47.845 1.00 11.03 190 PRO A CA 1
ATOM 1436 C C . PRO A 1 190 ? 48.619 9.531 48.402 1.00 10.37 190 PRO A C 1
ATOM 1437 O O . PRO A 1 190 ? 49.076 8.509 47.849 1.00 12.15 190 PRO A O 1
ATOM 1441 N N . LEU A 1 191 ? 49.206 10.139 49.431 1.00 9.32 191 LEU A N 1
ATOM 1442 C CA . LEU A 1 191 ? 50.469 9.592 49.949 1.00 9.18 191 LEU A CA 1
ATOM 1443 C C . LEU A 1 191 ? 50.240 8.159 50.435 1.00 7.87 191 LEU A C 1
ATOM 1444 O O . LEU A 1 191 ? 51.038 7.326 50.139 1.00 6.76 191 LEU A O 1
ATOM 1449 N N . LEU A 1 192 ? 49.153 7.886 51.129 1.00 7.41 192 LEU A N 1
ATOM 1450 C CA . LEU A 1 192 ? 48.938 6.564 51.693 1.00 9.62 192 LEU A CA 1
ATOM 1451 C C . LEU A 1 192 ? 48.592 5.582 50.592 1.00 8.38 192 LEU A C 1
ATOM 1452 O O . LEU A 1 192 ? 49.060 4.493 50.615 1.00 7.69 192 LEU A O 1
ATOM 1457 N N . ALA A 1 193 ? 47.860 6.007 49.597 1.00 9.33 193 ALA A N 1
ATOM 1458 C CA . ALA A 1 193 ? 47.537 5.100 48.491 1.00 10.93 193 ALA A CA 1
ATOM 1459 C C . ALA A 1 193 ? 48.821 4.636 47.786 1.00 10.36 193 ALA A C 1
ATOM 1460 O O . ALA A 1 193 ? 48.970 3.449 47.540 1.00 9.04 193 ALA A O 1
ATOM 1462 N N . ALA A 1 194 ? 49.764 5.565 47.572 1.00 9.29 194 ALA A N 1
ATOM 1463 C CA . ALA A 1 194 ? 51.048 5.213 46.972 1.00 8.79 194 ALA A CA 1
ATOM 1464 C C . ALA A 1 194 ? 51.945 4.375 47.945 1.00 8.02 194 ALA A C 1
ATOM 1465 O O . ALA A 1 194 ? 52.699 3.533 47.573 1.00 7.83 194 ALA A O 1
ATOM 1467 N N . TRP A 1 195 ? 51.885 4.654 49.226 1.00 6.64 195 TRP A N 1
ATOM 1468 C CA . TRP A 1 195 ? 52.607 3.858 50.226 1.00 6.37 195 TRP A CA 1
ATOM 1469 C C . TRP A 1 195 ? 52.104 2.419 50.177 1.00 6.18 195 TRP A C 1
ATOM 1470 O O . TRP A 1 195 ? 52.891 1.511 50.216 1.00 3.99 195 TRP A O 1
ATOM 1481 N N . VAL A 1 196 ? 50.812 2.226 50.044 1.00 6.97 196 VAL A N 1
ATOM 1482 C CA . VAL A 1 196 ? 50.289 0.855 49.939 1.00 8.05 196 VAL A CA 1
ATOM 1483 C C . VAL A 1 196 ? 50.928 0.152 48.776 1.00 9.32 196 VAL A C 1
ATOM 1484 O O . VAL A 1 196 ? 51.395 -0.989 48.917 1.00 8.88 196 VAL A O 1
ATOM 1488 N N . GLU A 1 197 ? 51.032 0.818 47.639 1.00 9.73 197 GLU A N 1
ATOM 1489 C CA . GLU A 1 197 ? 51.626 0.139 46.465 1.00 12.22 197 GLU A CA 1
ATOM 1490 C C . GLU A 1 197 ? 53.094 -0.144 46.652 1.00 11.07 197 GLU A C 1
ATOM 1491 O O . GLU A 1 197 ? 53.595 -1.166 46.220 1.00 12.15 197 GLU A O 1
ATOM 1497 N N . ARG A 1 198 ? 53.831 0.778 47.249 1.00 10.37 198 ARG A N 1
ATOM 1498 C CA . ARG A 1 198 ? 55.240 0.521 47.545 1.00 10.25 198 ARG A CA 1
ATOM 1499 C C . ARG A 1 198 ? 55.422 -0.640 48.556 1.00 9.84 198 ARG A C 1
ATOM 1500 O O . ARG A 1 198 ? 56.209 -1.560 48.369 1.00 11.03 198 ARG A O 1
ATOM 1508 N N . PHE A 1 199 ? 54.621 -0.664 49.596 1.00 9.01 199 PHE A N 1
ATOM 1509 C CA . PHE A 1 199 ? 54.762 -1.691 50.604 1.00 8.78 199 PHE A CA 1
ATOM 1510 C C . PHE A 1 199 ? 54.470 -3.095 50.059 1.00 9.39 199 PHE A C 1
ATOM 1511 O O . PHE A 1 199 ? 55.290 -4.004 50.209 1.00 8.23 199 PHE A O 1
ATOM 1519 N N . ILE A 1 200 ? 53.338 -3.259 49.407 1.00 9.67 200 ILE A N 1
ATOM 1520 C CA . ILE A 1 200 ? 52.998 -4.598 48.962 1.00 12.29 200 ILE A CA 1
ATOM 1521 C C . ILE A 1 200 ? 53.969 -5.082 47.929 1.00 14.50 200 ILE A C 1
ATOM 1522 O O . ILE A 1 200 ? 54.013 -6.240 47.663 1.00 14.71 200 ILE A O 1
ATOM 1527 N N . GLU A 1 201 ? 54.784 -4.218 47.354 1.00 16.45 201 GLU A N 1
ATOM 1528 C CA . GLU A 1 201 ? 55.702 -4.744 46.383 1.00 16.91 201 GLU A CA 1
ATOM 1529 C C . GLU A 1 201 ? 57.008 -5.248 47.021 1.00 15.06 201 GLU A C 1
ATOM 1530 O O . GLU A 1 201 ? 57.801 -5.945 46.383 1.00 13.23 201 GLU A O 1
ATOM 1536 N N . LEU A 1 202 ? 57.231 -4.931 48.291 1.00 12.99 202 LEU A N 1
ATOM 1537 C CA . LEU A 1 202 ? 58.405 -5.491 48.970 1.00 12.04 202 LEU A CA 1
ATOM 1538 C C . LEU A 1 202 ? 58.406 -7.017 49.005 1.00 10.68 202 LEU A C 1
ATOM 1539 O O . LEU A 1 202 ? 57.407 -7.652 49.323 1.00 8.90 202 LEU A O 1
ATOM 1544 N N . ASP A 1 203 ? 59.549 -7.608 48.792 1.00 10.48 203 ASP A N 1
ATOM 1545 C CA . ASP A 1 203 ? 59.609 -9.057 48.956 1.00 12.18 203 ASP A CA 1
ATOM 1546 C C . ASP A 1 203 ? 59.074 -9.579 50.300 1.00 10.55 203 ASP A C 1
ATOM 1547 O O . ASP A 1 203 ? 58.370 -10.603 50.372 1.00 8.29 203 ASP A O 1
ATOM 1552 N N . ALA A 1 204 ? 59.368 -8.857 51.362 1.00 9.06 204 ALA A N 1
ATOM 1553 C CA . ALA A 1 204 ? 58.853 -9.292 52.630 1.00 9.69 204 ALA A CA 1
ATOM 1554 C C . ALA A 1 204 ? 57.329 -9.318 52.607 1.00 9.90 204 ALA A C 1
ATOM 1555 O O . ALA A 1 204 ? 56.694 -10.222 53.168 1.00 11.11 204 ALA A O 1
ATOM 1557 N N . ALA A 1 205 ? 56.735 -8.352 51.939 1.00 9.32 205 ALA A N 1
ATOM 1558 C CA . ALA A 1 205 ? 55.305 -8.268 51.922 1.00 11.11 205 ALA A CA 1
ATOM 1559 C C . ALA A 1 205 ? 54.712 -9.391 51.084 1.00 11.46 205 ALA A C 1
ATOM 1560 O O . ALA A 1 205 ? 53.685 -9.985 51.409 1.00 10.39 205 ALA A O 1
ATOM 1562 N N . LYS A 1 206 ? 55.377 -9.690 49.999 1.00 13.07 206 LYS A N 1
ATOM 1563 C CA . LYS A 1 206 ? 54.900 -10.781 49.185 1.00 14.91 206 LYS A CA 1
ATOM 1564 C C . LYS A 1 206 ? 54.958 -12.090 49.928 1.00 15.25 206 LYS A C 1
ATOM 1565 O O . LYS A 1 206 ? 54.122 -12.917 49.764 1.00 15.70 206 LYS A O 1
ATOM 1571 N N . ALA A 1 207 ? 55.943 -12.283 50.757 1.00 15.22 207 ALA A N 1
ATOM 1572 C CA . ALA A 1 207 ? 55.991 -13.518 51.457 1.00 15.83 207 ALA A CA 1
ATOM 1573 C C . ALA A 1 207 ? 54.979 -13.510 52.586 1.00 15.48 207 ALA A C 1
ATOM 1574 O O . ALA A 1 207 ? 54.493 -14.547 52.958 1.00 16.45 207 ALA A O 1
ATOM 1576 N N . ALA A 1 208 ? 54.686 -12.374 53.189 1.00 12.96 208 ALA A N 1
ATOM 1577 C CA . ALA A 1 208 ? 53.967 -12.452 54.424 1.00 12.40 208 ALA A CA 1
ATOM 1578 C C . ALA A 1 208 ? 52.514 -12.077 54.369 1.00 11.67 208 ALA A C 1
ATOM 1579 O O . ALA A 1 208 ? 51.762 -12.573 55.160 1.00 11.87 208 ALA A O 1
ATOM 1581 N N . LEU A 1 209 ? 52.100 -11.186 53.473 1.00 11.14 209 LEU A N 1
ATOM 1582 C CA . LEU A 1 209 ? 50.699 -10.739 53.508 1.00 10.74 209 LEU A CA 1
ATOM 1583 C C . LEU A 1 209 ? 49.820 -11.874 53.027 1.00 10.54 209 LEU A C 1
ATOM 1584 O O . LEU A 1 209 ? 50.156 -12.547 52.124 1.00 9.77 209 LEU A O 1
ATOM 1589 N N . PRO A 1 210 ? 48.700 -12.132 53.645 1.00 11.57 210 PRO A N 1
ATOM 1590 C CA . PRO A 1 210 ? 47.839 -13.186 53.132 1.00 11.36 210 PRO A CA 1
ATOM 1591 C C . PRO A 1 210 ? 47.130 -12.816 51.867 1.00 10.55 210 PRO A C 1
ATOM 1592 O O . PRO A 1 210 ? 46.857 -11.673 51.487 1.00 9.57 210 PRO A O 1
ATOM 1596 N N . ASP A 1 211 ? 46.788 -13.899 51.192 1.00 11.51 211 ASP A N 1
ATOM 1597 C CA . ASP A 1 211 ? 46.069 -13.845 49.952 1.00 10.66 211 ASP A CA 1
ATOM 1598 C C . ASP A 1 211 ? 44.687 -13.242 50.142 1.00 10.56 211 ASP A C 1
ATOM 1599 O O . ASP A 1 211 ? 43.868 -13.680 50.956 1.00 9.88 211 ASP A O 1
ATOM 1604 N N . VAL A 1 212 ? 44.425 -12.234 49.366 1.00 9.54 212 VAL A N 1
ATOM 1605 C CA . VAL A 1 212 ? 43.211 -11.492 49.547 1.00 11.88 212 VAL A CA 1
ATOM 1606 C C . VAL A 1 212 ? 41.958 -12.281 49.196 1.00 10.63 212 VAL A C 1
ATOM 1607 O O . VAL A 1 212 ? 40.956 -12.123 49.869 1.00 10.37 212 VAL A O 1
ATOM 1611 N N . GLY A 1 213 ? 42.012 -13.096 48.154 1.00 10.46 213 GLY A N 1
ATOM 1612 C CA . GLY A 1 213 ? 40.880 -13.933 47.764 1.00 9.28 213 GLY A CA 1
ATOM 1613 C C . GLY A 1 213 ? 40.448 -14.862 48.886 1.00 9.27 213 GLY A C 1
ATOM 1614 O O . GLY A 1 213 ? 39.267 -14.896 49.285 1.00 9.26 213 GLY A O 1
ATOM 1615 N N . ARG A 1 214 ? 41.421 -15.581 49.447 1.00 8.36 214 ARG A N 1
ATOM 1616 C CA . ARG A 1 214 ? 41.103 -16.487 50.509 1.00 8.59 214 ARG A CA 1
ATOM 1617 C C . ARG A 1 214 ? 40.645 -15.673 51.690 1.00 6.44 214 ARG A C 1
ATOM 1618 O O . ARG A 1 214 ? 39.695 -16.023 52.328 1.00 5.18 214 ARG A O 1
ATOM 1626 N N . LEU A 1 215 ? 41.350 -14.598 51.965 1.00 5.39 215 LEU A N 1
ATOM 1627 C CA . LEU A 1 215 ? 40.979 -13.769 53.084 1.00 6.38 215 LEU A CA 1
ATOM 1628 C C . LEU A 1 215 ? 39.522 -13.334 52.966 1.00 6.34 215 LEU A C 1
ATOM 1629 O O . LEU A 1 215 ? 38.765 -13.392 53.945 1.00 5.72 215 LEU A O 1
ATOM 1634 N N . LEU A 1 216 ? 39.129 -12.931 51.761 1.00 6.70 216 LEU A N 1
ATOM 1635 C CA . LEU A 1 216 ? 37.771 -12.496 51.527 1.00 7.75 216 LEU A CA 1
ATOM 1636 C C . LEU A 1 216 ? 36.752 -13.608 51.783 1.00 7.14 216 LEU A C 1
ATOM 1637 O O . LEU A 1 216 ? 35.699 -13.352 52.360 1.00 6.70 216 LEU A O 1
ATOM 1642 N N . GLU A 1 217 ? 37.058 -14.814 51.347 1.00 7.65 217 GLU A N 1
ATOM 1643 C CA . GLU A 1 217 ? 36.094 -15.905 51.564 1.00 8.32 217 GLU A CA 1
ATOM 1644 C C . GLU A 1 217 ? 35.974 -16.143 53.026 1.00 6.74 217 GLU A C 1
ATOM 1645 O O . GLU A 1 217 ? 34.881 -16.256 53.530 1.00 6.47 217 GLU A O 1
ATOM 1651 N N . PHE A 1 218 ? 37.100 -16.136 53.704 1.00 5.64 218 PHE A N 1
ATOM 1652 C CA . PHE A 1 218 ? 37.117 -16.327 55.143 1.00 5.94 218 PHE A CA 1
ATOM 1653 C C . PHE A 1 218 ? 36.230 -15.214 55.738 1.00 7.16 218 PHE A C 1
ATOM 1654 O O . PHE A 1 218 ? 35.327 -15.451 56.521 1.00 7.90 218 PHE A O 1
ATOM 1662 N N . ALA A 1 219 ? 36.433 -13.986 55.339 1.00 8.34 219 ALA A N 1
ATOM 1663 C CA . ALA A 1 219 ? 35.655 -12.891 55.952 1.00 10.04 219 ALA A CA 1
ATOM 1664 C C . ALA A 1 219 ? 34.194 -13.005 55.679 1.00 11.27 219 ALA A C 1
ATOM 1665 O O . ALA A 1 219 ? 33.402 -12.661 56.496 1.00 11.55 219 ALA A O 1
ATOM 1667 N N . LYS A 1 220 ? 33.819 -13.328 54.461 1.00 13.81 220 LYS A N 1
ATOM 1668 C CA . LYS A 1 220 ? 32.391 -13.400 54.155 1.00 15.50 220 LYS A CA 1
ATOM 1669 C C . LYS A 1 220 ? 31.689 -14.474 54.953 1.00 17.17 220 LYS A C 1
ATOM 1670 O O . LYS A 1 220 ? 30.502 -14.359 55.176 1.00 16.47 220 LYS A O 1
ATOM 1676 N N . ALA A 1 221 ? 32.408 -15.532 55.335 1.00 19.84 221 ALA A N 1
ATOM 1677 C CA . ALA A 1 221 ? 31.801 -16.593 56.127 1.00 22.20 221 ALA A CA 1
ATOM 1678 C C . ALA A 1 221 ? 31.667 -16.101 57.557 1.00 25.98 221 ALA A C 1
ATOM 1679 O O . ALA A 1 221 ? 30.780 -16.485 58.250 1.00 24.92 221 ALA A O 1
ATOM 1681 N N . ARG A 1 222 ? 32.523 -15.216 58.021 1.00 31.68 222 ARG A N 1
ATOM 1682 C CA . ARG A 1 222 ? 32.381 -14.804 59.392 1.00 37.34 222 ARG A CA 1
ATOM 1683 C C . ARG A 1 222 ? 31.320 -13.738 59.520 1.00 42.29 222 ARG A C 1
ATOM 1684 O O . ARG A 1 222 ? 30.667 -13.605 60.541 1.00 42.49 222 ARG A O 1
ATOM 1692 N N . GLU A 1 223 ? 31.188 -12.916 58.493 1.00 48.16 223 GLU A N 1
ATOM 1693 C CA . GLU A 1 223 ? 30.164 -11.892 58.518 1.00 52.45 223 GLU A CA 1
ATOM 1694 C C . GLU A 1 223 ? 28.781 -12.552 58.501 1.00 54.70 223 GLU A C 1
ATOM 1695 O O . GLU A 1 223 ? 27.907 -12.160 59.273 1.00 55.32 223 GLU A O 1
ATOM 1701 N N . ALA A 1 224 ? 28.596 -13.534 57.619 1.00 56.84 224 ALA A N 1
ATOM 1702 C CA . ALA A 1 224 ? 27.328 -14.240 57.472 1.00 58.34 224 ALA A CA 1
ATOM 1703 C C . ALA A 1 224 ? 26.747 -14.920 58.726 1.00 59.36 224 ALA A C 1
ATOM 1704 O O . ALA A 1 224 ? 27.110 -14.686 59.875 1.00 60.35 224 ALA A O 1
ATOM 1706 N N . GLY B 1 4 ? 60.577 2.427 44.151 1.00 41.05 4 GLY B N 1
ATOM 1707 C CA . GLY B 1 4 ? 61.426 3.318 43.346 1.00 39.87 4 GLY B CA 1
ATOM 1708 C C . GLY B 1 4 ? 61.305 4.743 43.855 1.00 38.96 4 GLY B C 1
ATOM 1709 O O . GLY B 1 4 ? 61.379 4.999 45.079 1.00 39.61 4 GLY B O 1
ATOM 1710 N N . ASP B 1 5 ? 61.236 5.673 42.907 1.00 35.30 5 ASP B N 1
ATOM 1711 C CA . ASP B 1 5 ? 61.125 7.086 43.211 1.00 33.06 5 ASP B CA 1
ATOM 1712 C C . ASP B 1 5 ? 60.009 7.816 42.455 1.00 29.32 5 ASP B C 1
ATOM 1713 O O . ASP B 1 5 ? 60.166 8.069 41.270 1.00 31.57 5 ASP B O 1
ATOM 1718 N N . ASP B 1 6 ? 58.918 8.155 43.117 1.00 23.83 6 ASP B N 1
ATOM 1719 C CA . ASP B 1 6 ? 57.845 8.970 42.552 1.00 20.16 6 ASP B CA 1
ATOM 1720 C C . ASP B 1 6 ? 58.190 10.442 42.834 1.00 13.82 6 ASP B C 1
ATOM 1721 O O . ASP B 1 6 ? 58.658 10.801 43.915 1.00 9.52 6 ASP B O 1
ATOM 1726 N N . LEU B 1 7 ? 58.042 11.226 41.793 1.00 8.45 7 LEU B N 1
ATOM 1727 C CA . LEU B 1 7 ? 58.215 12.630 41.817 1.00 8.20 7 LEU B CA 1
ATOM 1728 C C . LEU B 1 7 ? 56.947 13.222 41.257 1.00 7.18 7 LEU B C 1
ATOM 1729 O O . LEU B 1 7 ? 56.431 12.753 40.268 1.00 7.54 7 LEU B O 1
ATOM 1734 N N . LYS B 1 8 ? 56.473 14.263 41.922 1.00 7.09 8 LYS B N 1
ATOM 1735 C CA . LYS B 1 8 ? 55.299 15.043 41.541 1.00 7.58 8 LYS B CA 1
ATOM 1736 C C . LYS B 1 8 ? 55.719 16.509 41.695 1.00 6.99 8 LYS B C 1
ATOM 1737 O O . LYS B 1 8 ? 56.394 16.890 42.661 1.00 7.35 8 LYS B O 1
ATOM 1743 N N . LEU B 1 9 ? 55.489 17.329 40.675 1.00 5.57 9 LEU B N 1
ATOM 1744 C CA . LEU B 1 9 ? 55.779 18.742 40.787 1.00 5.39 9 LEU B CA 1
ATOM 1745 C C . LEU B 1 9 ? 54.468 19.551 40.870 1.00 5.64 9 LEU B C 1
ATOM 1746 O O . LEU B 1 9 ? 53.640 19.480 40.012 1.00 6.09 9 LEU B O 1
ATOM 1751 N N . LEU B 1 10 ? 54.272 20.311 41.937 1.00 5.62 10 LEU B N 1
ATOM 1752 C CA . LEU B 1 10 ? 53.089 21.176 42.032 1.00 5.15 10 LEU B CA 1
ATOM 1753 C C . LEU B 1 10 ? 53.585 22.523 41.530 1.00 5.22 10 LEU B C 1
ATOM 1754 O O . LEU B 1 10 ? 54.569 23.076 42.037 1.00 4.86 10 LEU B O 1
ATOM 1759 N N . GLY B 1 11 ? 52.903 22.996 40.510 1.00 4.89 11 GLY B N 1
ATOM 1760 C CA . GLY B 1 11 ? 53.287 24.173 39.818 1.00 6.85 11 GLY B CA 1
ATOM 1761 C C . GLY B 1 11 ? 52.116 24.853 39.136 1.00 7.55 11 GLY B C 1
ATOM 1762 O O . GLY B 1 11 ? 51.029 24.344 38.980 1.00 7.72 11 GLY B O 1
ATOM 1763 N N . ALA B 1 12 ? 52.378 26.055 38.703 1.00 10.21 12 ALA B N 1
ATOM 1764 C CA . ALA B 1 12 ? 51.493 26.839 37.836 1.00 9.43 12 ALA B CA 1
ATOM 1765 C C . ALA B 1 12 ? 52.433 27.304 36.734 1.00 9.49 12 ALA B C 1
ATOM 1766 O O . ALA B 1 12 ? 53.469 27.937 36.992 1.00 10.53 12 ALA B O 1
ATOM 1768 N N . TRP B 1 13 ? 52.032 27.016 35.509 1.00 10.05 13 TRP B N 1
ATOM 1769 C CA . TRP B 1 13 ? 52.870 27.118 34.334 1.00 8.39 13 TRP B CA 1
ATOM 1770 C C . TRP B 1 13 ? 53.523 28.459 34.127 1.00 8.30 13 TRP B C 1
ATOM 1771 O O . TRP B 1 13 ? 54.668 28.514 33.769 1.00 10.00 13 TRP B O 1
ATOM 1782 N N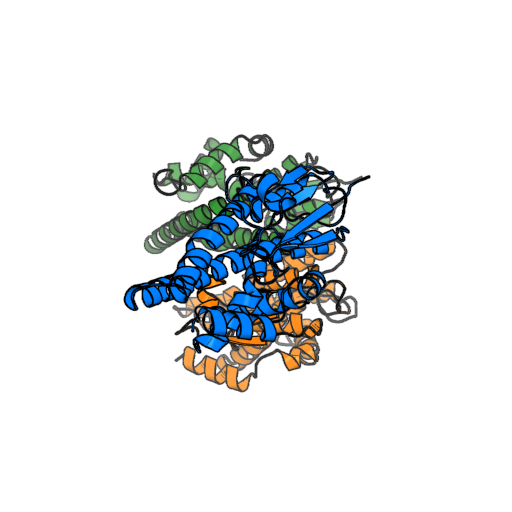 . PRO B 1 14 ? 52.877 29.561 34.429 1.00 6.56 14 PRO B N 1
ATOM 1783 C CA . PRO B 1 14 ? 53.509 30.847 34.252 1.00 5.87 14 PRO B CA 1
ATOM 1784 C C . PRO B 1 14 ? 54.656 31.131 35.166 1.00 5.70 14 PRO B C 1
ATOM 1785 O O . PRO B 1 14 ? 55.521 31.905 34.801 1.00 6.56 14 PRO B O 1
ATOM 1789 N N . SER B 1 15 ? 54.746 30.511 36.320 1.00 5.49 15 SER B N 1
ATOM 1790 C CA . SER B 1 15 ? 55.790 30.853 37.226 1.00 5.88 15 SER B CA 1
ATOM 1791 C C . SER B 1 15 ? 57.183 30.461 36.777 1.00 5.71 15 SER B C 1
ATOM 1792 O O . SER B 1 15 ? 57.479 29.272 36.404 1.00 6.16 15 SER B O 1
ATOM 1795 N N . PRO B 1 16 ? 58.085 31.440 36.846 1.00 3.76 16 PRO B N 1
ATOM 1796 C CA . PRO B 1 16 ? 59.463 31.196 36.425 1.00 4.65 16 PRO B CA 1
ATOM 1797 C C . PRO B 1 16 ? 60.208 30.208 37.353 1.00 4.61 16 PRO B C 1
ATOM 1798 O O . PRO B 1 16 ? 61.147 29.469 37.020 1.00 4.98 16 PRO B O 1
ATOM 1802 N N . PHE B 1 17 ? 59.762 30.260 38.581 1.00 4.43 17 PHE B N 1
ATOM 1803 C CA . PHE B 1 17 ? 60.229 29.398 39.639 1.00 5.77 17 PHE B CA 1
ATOM 1804 C C . PHE B 1 17 ? 59.915 27.914 39.288 1.00 4.83 17 PHE B C 1
ATOM 1805 O O . PHE B 1 17 ? 60.786 27.082 39.398 1.00 4.29 17 PHE B O 1
ATOM 1813 N N . VAL B 1 18 ? 58.729 27.665 38.782 1.00 4.39 18 VAL B N 1
ATOM 1814 C CA . VAL B 1 18 ? 58.346 26.317 38.373 1.00 4.35 18 VAL B CA 1
ATOM 1815 C C . VAL B 1 18 ? 59.154 25.932 37.169 1.00 4.03 18 VAL B C 1
ATOM 1816 O O . VAL B 1 18 ? 59.684 24.865 37.103 1.00 3.69 18 VAL B O 1
ATOM 1820 N N . THR B 1 19 ? 59.303 26.869 36.230 1.00 4.28 19 THR B N 1
ATOM 1821 C CA . THR B 1 19 ? 60.057 26.630 35.036 1.00 3.23 19 THR B CA 1
ATOM 1822 C C . THR B 1 19 ? 61.447 26.129 35.435 1.00 4.44 19 THR B C 1
ATOM 1823 O O . THR B 1 19 ? 62.001 25.196 34.857 1.00 2.92 19 THR B O 1
ATOM 1827 N N . ARG B 1 20 ? 62.047 26.755 36.428 1.00 2.00 20 ARG B N 1
ATOM 1828 C CA . ARG B 1 20 ? 63.354 26.278 36.760 1.00 3.17 20 ARG B CA 1
ATOM 1829 C C . ARG B 1 20 ? 63.411 24.821 37.167 1.00 3.48 20 ARG B C 1
ATOM 1830 O O . ARG B 1 20 ? 64.319 24.065 36.811 1.00 3.47 20 ARG B O 1
ATOM 1838 N N . VAL B 1 21 ? 62.421 24.388 37.924 1.00 3.53 21 VAL B N 1
ATOM 1839 C CA . VAL B 1 21 ? 62.473 23.031 38.386 1.00 3.39 21 VAL B CA 1
ATOM 1840 C C . VAL B 1 21 ? 62.190 22.148 37.182 1.00 5.41 21 VAL B C 1
ATOM 1841 O O . VAL B 1 21 ? 62.780 21.045 36.978 1.00 4.57 21 VAL B O 1
ATOM 1845 N N . LYS B 1 22 ? 61.258 22.559 36.360 1.00 3.99 22 LYS B N 1
ATOM 1846 C CA . LYS B 1 22 ? 61.019 21.697 35.153 1.00 5.07 22 LYS B CA 1
ATOM 1847 C C . LYS B 1 22 ? 62.265 21.530 34.294 1.00 4.84 22 LYS B C 1
ATOM 1848 O O . LYS B 1 22 ? 62.482 20.434 33.770 1.00 5.78 22 LYS B O 1
ATOM 1854 N N . LEU B 1 23 ? 63.114 22.565 34.217 1.00 3.42 23 LEU B N 1
ATOM 1855 C CA . LEU B 1 23 ? 64.352 22.465 33.449 1.00 4.17 23 LEU B CA 1
ATOM 1856 C C . LEU B 1 23 ? 65.277 21.424 34.044 1.00 4.41 23 LEU B C 1
ATOM 1857 O O . LEU B 1 23 ? 65.985 20.582 33.400 1.00 4.45 23 LEU B O 1
ATOM 1862 N N . ALA B 1 24 ? 65.342 21.535 35.336 1.00 5.12 24 ALA B N 1
ATOM 1863 C CA . ALA B 1 24 ? 66.228 20.619 36.025 1.00 6.07 24 ALA B CA 1
ATOM 1864 C C . ALA B 1 24 ? 65.860 19.176 35.898 1.00 5.94 24 ALA B C 1
ATOM 1865 O O . ALA B 1 24 ? 66.738 18.314 35.714 1.00 6.19 24 ALA B O 1
ATOM 1867 N N . LEU B 1 25 ? 64.589 18.874 36.061 1.00 5.37 25 LEU B N 1
ATOM 1868 C CA . LEU B 1 25 ? 64.138 17.504 35.874 1.00 5.54 25 LEU B CA 1
ATOM 1869 C C . LEU B 1 25 ? 64.421 17.027 34.470 1.00 5.52 25 LEU B C 1
ATOM 1870 O O . LEU B 1 25 ? 64.847 15.895 34.279 1.00 7.72 25 LEU B O 1
ATOM 1875 N N . ALA B 1 26 ? 64.171 17.869 33.483 1.00 5.52 26 ALA B N 1
ATOM 1876 C CA . ALA B 1 26 ? 64.346 17.505 32.119 1.00 6.31 26 ALA B CA 1
ATOM 1877 C C . ALA B 1 26 ? 65.814 17.326 31.850 1.00 7.24 26 ALA B C 1
ATOM 1878 O O . ALA B 1 26 ? 66.160 16.396 31.165 1.00 8.28 26 ALA B O 1
ATOM 1880 N N . LEU B 1 27 ? 66.679 18.182 32.388 1.00 7.38 27 LEU B N 1
ATOM 1881 C CA . LEU B 1 27 ? 68.107 18.005 32.209 1.00 7.73 27 LEU B CA 1
ATOM 1882 C C . LEU B 1 27 ? 68.571 16.626 32.704 1.00 8.59 27 LEU B C 1
ATOM 1883 O O . LEU B 1 27 ? 69.453 16.035 32.116 1.00 9.94 27 LEU B O 1
ATOM 1888 N N . LYS B 1 28 ? 67.932 16.037 33.707 1.00 8.74 28 LYS B N 1
ATOM 1889 C CA . LYS B 1 28 ? 68.382 14.756 34.128 1.00 8.75 28 LYS B CA 1
ATOM 1890 C C . LYS B 1 28 ? 67.585 13.689 33.512 1.00 9.75 28 LYS B C 1
ATOM 1891 O O . LYS B 1 28 ? 67.831 12.555 33.774 1.00 9.19 28 LYS B O 1
ATOM 1897 N N . GLY B 1 29 ? 66.546 14.013 32.766 1.00 10.81 29 GLY B N 1
ATOM 1898 C CA . GLY B 1 29 ? 65.740 12.930 32.231 1.00 9.15 29 GLY B CA 1
ATOM 1899 C C . GLY B 1 29 ? 64.806 12.311 33.249 1.00 9.56 29 GLY B C 1
ATOM 1900 O O . GLY B 1 29 ? 64.383 11.216 33.049 1.00 8.77 29 GLY B O 1
ATOM 1901 N N . LEU B 1 30 ? 64.419 13.020 34.312 1.00 10.26 30 LEU B N 1
ATOM 1902 C CA . LEU B 1 30 ? 63.622 12.391 35.364 1.00 9.76 30 LEU B CA 1
ATOM 1903 C C . LEU B 1 30 ? 62.179 12.471 35.070 1.00 10.26 30 LEU B C 1
ATOM 1904 O O . LEU B 1 30 ? 61.677 13.527 34.711 1.00 10.72 30 LEU B O 1
ATOM 1909 N N . SER B 1 31 ? 61.503 11.351 35.302 1.00 8.30 31 SER B N 1
ATOM 1910 C CA . SER B 1 31 ? 60.106 11.266 35.037 1.00 9.46 31 SER B CA 1
ATOM 1911 C C . SER B 1 31 ? 59.329 11.757 36.233 1.00 8.01 31 SER B C 1
ATOM 1912 O O . SER B 1 31 ? 59.717 11.605 37.343 1.00 8.32 31 SER B O 1
ATOM 1915 N N . TYR B 1 32 ? 58.235 12.447 36.022 1.00 8.90 32 TYR B N 1
ATOM 1916 C CA . TYR B 1 32 ? 57.463 12.923 37.138 1.00 8.60 32 TYR B CA 1
ATOM 1917 C C . TYR B 1 32 ? 56.094 13.336 36.708 1.00 9.42 32 TYR B C 1
ATOM 1918 O O . TYR B 1 32 ? 55.874 13.644 35.567 1.00 9.30 32 TYR B O 1
ATOM 1927 N N . GLU B 1 33 ? 55.184 13.445 37.652 1.00 10.87 33 GLU B N 1
ATOM 1928 C CA . GLU B 1 33 ? 53.840 13.916 37.331 1.00 12.01 33 GLU B CA 1
ATOM 1929 C C . GLU B 1 33 ? 53.770 15.429 37.527 1.00 9.84 33 GLU B C 1
ATOM 1930 O O . GLU B 1 33 ? 54.126 15.905 38.577 1.00 8.53 33 GLU B O 1
ATOM 1936 N N . ASP B 1 34 ? 53.346 16.159 36.511 1.00 9.80 34 ASP B N 1
ATOM 1937 C CA . ASP B 1 34 ? 53.297 17.629 36.527 1.00 11.73 34 ASP B CA 1
ATOM 1938 C C . ASP B 1 34 ? 51.903 17.922 36.962 1.00 12.29 34 ASP B C 1
ATOM 1939 O O . ASP B 1 34 ? 50.999 17.455 36.335 1.00 14.22 34 ASP B O 1
ATOM 1944 N N . VAL B 1 35 ? 51.704 18.509 38.132 1.00 11.19 35 VAL B N 1
ATOM 1945 C CA . VAL B 1 35 ? 50.386 18.814 38.567 1.00 10.25 35 VAL B CA 1
ATOM 1946 C C . VAL B 1 35 ? 50.197 20.322 38.568 1.00 10.35 35 VAL B C 1
ATOM 1947 O O . VAL B 1 35 ? 51.017 21.095 39.117 1.00 8.90 35 VAL B O 1
ATOM 1951 N N . GLU B 1 36 ? 49.075 20.724 38.005 1.00 9.29 36 GLU B N 1
ATOM 1952 C CA . GLU B 1 36 ? 48.785 22.113 37.829 1.00 10.02 36 GLU B CA 1
ATOM 1953 C C . GLU B 1 36 ? 47.982 22.647 39.031 1.00 9.59 36 GLU B C 1
ATOM 1954 O O . GLU B 1 36 ? 46.961 22.097 39.414 1.00 10.14 36 GLU B O 1
ATOM 1960 N N . GLU B 1 37 ? 48.492 23.682 39.686 1.00 7.80 37 GLU B N 1
ATOM 1961 C CA . GLU B 1 37 ? 47.760 24.298 40.794 1.00 6.94 37 GLU B CA 1
ATOM 1962 C C . GLU B 1 37 ? 47.122 25.582 40.379 1.00 6.46 37 GLU B C 1
ATOM 1963 O O . GLU B 1 37 ? 47.720 26.397 39.713 1.00 8.49 37 GLU B O 1
ATOM 1969 N N . ASP B 1 38 ? 45.935 25.800 40.896 1.00 6.27 38 ASP B N 1
ATOM 1970 C CA . ASP B 1 38 ? 45.199 27.045 40.750 1.00 6.04 38 ASP B CA 1
ATOM 1971 C C . ASP B 1 38 ? 45.525 27.867 41.968 1.00 5.58 38 ASP B C 1
ATOM 1972 O O . ASP B 1 38 ? 45.124 27.512 43.037 1.00 5.40 38 ASP B O 1
ATOM 1977 N N . LEU B 1 39 ? 46.204 28.988 41.823 1.00 5.91 39 LEU B N 1
ATOM 1978 C CA . LEU B 1 39 ? 46.552 29.818 42.966 1.00 6.72 39 LEU B CA 1
ATOM 1979 C C . LEU B 1 39 ? 45.344 30.560 43.637 1.00 7.43 39 LEU B C 1
ATOM 1980 O O . LEU B 1 39 ? 45.535 31.151 44.677 1.00 8.17 39 LEU B O 1
ATOM 1985 N N . TYR B 1 40 ? 44.148 30.555 43.044 1.00 6.85 40 TYR B N 1
ATOM 1986 C CA . TYR B 1 40 ? 42.941 31.070 43.676 1.00 7.04 40 TYR B CA 1
ATOM 1987 C C . TYR B 1 40 ? 42.105 29.963 44.343 1.00 7.21 40 TYR B C 1
ATOM 1988 O O . TYR B 1 40 ? 41.101 30.234 45.008 1.00 6.75 40 TYR B O 1
ATOM 1997 N N . LYS B 1 41 ? 42.528 28.723 44.140 1.00 6.16 41 LYS B N 1
ATOM 1998 C CA . LYS B 1 41 ? 41.869 27.572 44.733 1.00 6.86 41 LYS B CA 1
ATOM 1999 C C . LYS B 1 41 ? 42.918 26.423 44.913 1.00 6.89 41 LYS B C 1
ATOM 2000 O O . LYS B 1 41 ? 42.922 25.413 44.234 1.00 6.38 41 LYS B O 1
ATOM 2006 N N . LYS B 1 42 ? 43.803 26.637 45.849 1.00 6.00 42 LYS B N 1
ATOM 2007 C CA . LYS B 1 42 ? 44.884 25.716 46.115 1.00 5.67 42 LYS B CA 1
ATOM 2008 C C . LYS B 1 42 ? 44.397 24.407 46.607 1.00 6.17 42 LYS B C 1
ATOM 2009 O O . LYS B 1 42 ? 43.516 24.315 47.434 1.00 6.85 42 LYS B O 1
ATOM 2015 N N . SER B 1 43 ? 45.014 23.359 46.069 1.00 7.59 43 SER B N 1
ATOM 2016 C CA . SER B 1 43 ? 44.750 22.028 46.504 1.00 7.49 43 SER B CA 1
ATOM 2017 C C . SER B 1 43 ? 45.206 21.883 47.920 1.00 7.64 43 SER B C 1
ATOM 2018 O O . SER B 1 43 ? 46.168 22.495 48.386 1.00 5.51 43 SER B O 1
ATOM 2021 N N . GLU B 1 44 ? 44.510 20.956 48.547 1.00 8.59 44 GLU B N 1
ATOM 2022 C CA . GLU B 1 44 ? 44.921 20.417 49.828 1.00 10.51 44 GLU B CA 1
ATOM 2023 C C . GLU B 1 44 ? 46.301 19.850 49.761 1.00 8.38 44 GLU B C 1
ATOM 2024 O O . GLU B 1 44 ? 47.063 20.049 50.699 1.00 7.59 44 GLU B O 1
ATOM 2030 N N . LEU B 1 45 ? 46.688 19.180 48.681 1.00 6.68 45 LEU B N 1
ATOM 2031 C CA . LEU B 1 45 ? 48.039 18.640 48.707 1.00 6.34 45 LEU B CA 1
ATOM 2032 C C . LEU B 1 45 ? 49.039 19.825 48.714 1.00 6.11 45 LEU B C 1
ATOM 2033 O O . LEU B 1 45 ? 50.094 19.702 49.325 1.00 7.13 45 LEU B O 1
ATOM 2038 N N . LEU B 1 46 ? 48.722 20.953 48.073 1.00 4.63 46 LEU B N 1
ATOM 2039 C CA . LEU B 1 46 ? 49.651 22.078 48.030 1.00 4.69 46 LEU B CA 1
ATOM 2040 C C . LEU B 1 46 ? 49.660 22.749 49.372 1.00 4.02 46 LEU B C 1
ATOM 2041 O O . LEU B 1 46 ? 50.699 23.011 49.883 1.00 4.84 46 LEU B O 1
ATOM 2046 N N . LEU B 1 47 ? 48.510 22.887 50.000 1.00 3.97 47 LEU B N 1
ATOM 2047 C CA . LEU B 1 47 ? 48.437 23.633 51.254 1.00 5.03 47 LEU B CA 1
ATOM 2048 C C . LEU B 1 47 ? 49.064 22.828 52.381 1.00 5.35 47 LEU B C 1
ATOM 2049 O O . LEU B 1 47 ? 49.662 23.374 53.266 1.00 3.99 47 LEU B O 1
ATOM 2054 N N . LYS B 1 48 ? 48.985 21.508 52.275 1.00 6.24 48 LYS B N 1
ATOM 2055 C CA . LYS B 1 48 ? 49.656 20.659 53.241 1.00 6.74 48 LYS B CA 1
ATOM 2056 C C . LYS B 1 48 ? 51.127 20.443 52.911 1.00 5.70 48 LYS B C 1
ATOM 2057 O O . LYS B 1 48 ? 51.884 20.172 53.799 1.00 7.18 48 LYS B O 1
ATOM 2063 N N . SER B 1 49 ? 51.564 20.597 51.684 1.00 5.33 49 SER B N 1
ATOM 2064 C CA . SER B 1 49 ? 52.955 20.359 51.388 1.00 5.79 49 SER B CA 1
ATOM 2065 C C . SER B 1 49 ? 53.771 21.638 51.624 1.00 7.45 49 SER B C 1
ATOM 2066 O O . SER B 1 49 ? 54.960 21.529 51.902 1.00 6.84 49 SER B O 1
ATOM 2069 N N . ASN B 1 50 ? 53.197 22.830 51.427 1.00 5.73 50 ASN B N 1
ATOM 2070 C CA . ASN B 1 50 ? 53.957 24.061 51.700 1.00 4.77 50 ASN B CA 1
ATOM 2071 C C . ASN B 1 50 ? 53.048 24.979 52.559 1.00 5.00 50 ASN B C 1
ATOM 2072 O O . ASN B 1 50 ? 52.611 25.986 52.102 1.00 4.28 50 ASN B O 1
ATOM 2077 N N . PRO B 1 51 ? 52.731 24.589 53.784 1.00 5.03 51 PRO B N 1
ATOM 2078 C CA . PRO B 1 51 ? 51.850 25.379 54.639 1.00 5.89 51 PRO B CA 1
ATOM 2079 C C . PRO B 1 51 ? 52.483 26.679 55.023 1.00 6.46 51 PRO B C 1
ATOM 2080 O O . PRO B 1 51 ? 51.795 27.623 55.297 1.00 9.17 51 PRO B O 1
ATOM 2084 N N . VAL B 1 52 ? 53.774 26.774 54.994 1.00 6.08 52 VAL B N 1
ATOM 2085 C CA . VAL B 1 52 ? 54.396 28.024 55.363 1.00 7.03 52 VAL B CA 1
ATOM 2086 C C . VAL B 1 52 ? 54.226 29.110 54.290 1.00 6.59 52 VAL B C 1
ATOM 2087 O O . VAL B 1 52 ? 53.897 30.216 54.621 1.00 7.44 52 VAL B O 1
ATOM 2091 N N . HIS B 1 53 ? 54.506 28.871 53.021 1.00 5.58 53 HIS B N 1
ATOM 2092 C CA . HIS B 1 53 ? 54.305 29.940 52.065 1.00 5.99 53 HIS B CA 1
ATOM 2093 C C . HIS B 1 53 ? 53.064 29.760 51.172 1.00 5.47 53 HIS B C 1
ATOM 2094 O O . HIS B 1 53 ? 52.583 30.690 50.533 1.00 4.72 53 HIS B O 1
ATOM 2101 N N . LYS B 1 54 ? 52.606 28.511 51.098 1.00 4.69 54 LYS B N 1
ATOM 2102 C CA . LYS B 1 54 ? 51.579 28.123 50.191 1.00 4.78 54 LYS B CA 1
ATOM 2103 C C . LYS B 1 54 ? 51.923 28.560 48.832 1.00 4.52 54 LYS B C 1
ATOM 2104 O O . LYS B 1 54 ? 51.064 29.055 48.130 1.00 5.98 54 LYS B O 1
ATOM 2110 N N . LYS B 1 55 ? 53.165 28.382 48.453 1.00 3.95 55 LYS B N 1
ATOM 2111 C CA . LYS B 1 55 ? 53.582 28.767 47.123 1.00 5.06 55 LYS B CA 1
ATOM 2112 C C . LYS B 1 55 ? 54.037 27.555 46.322 1.00 4.02 55 LYS B C 1
ATOM 2113 O O . LYS B 1 55 ? 54.441 26.565 46.904 1.00 3.69 55 LYS B O 1
ATOM 2119 N N . ILE B 1 56 ? 54.075 27.726 45.007 1.00 3.73 56 ILE B N 1
ATOM 2120 C CA . ILE B 1 56 ? 54.695 26.769 44.106 1.00 3.56 56 ILE B CA 1
ATOM 2121 C C . ILE B 1 56 ? 56.003 27.360 43.633 1.00 3.88 56 ILE B C 1
ATOM 2122 O O . ILE B 1 56 ? 56.141 28.566 43.646 1.00 5.57 56 ILE B O 1
ATOM 2127 N N . PRO B 1 57 ? 56.973 26.569 43.163 1.00 4.27 57 PRO B N 1
ATOM 2128 C CA . PRO B 1 57 ? 56.840 25.127 42.957 1.00 3.24 57 PRO B CA 1
ATOM 2129 C C . PRO B 1 57 ? 57.069 24.444 44.269 1.00 3.95 57 PRO B C 1
ATOM 2130 O O . PRO B 1 57 ? 57.690 24.944 45.179 1.00 3.12 57 PRO B O 1
ATOM 2134 N N . VAL B 1 58 ? 56.538 23.241 44.308 1.00 3.83 58 VAL B N 1
ATOM 2135 C CA . VAL B 1 58 ? 56.832 22.303 45.320 1.00 3.46 58 VAL B CA 1
ATOM 2136 C C . VAL B 1 58 ? 57.134 20.972 44.604 1.00 3.17 58 VAL B C 1
ATOM 2137 O O . VAL B 1 58 ? 56.349 20.476 43.857 1.00 2.92 58 VAL B O 1
ATOM 2141 N N . LEU B 1 59 ? 58.285 20.368 44.898 1.00 3.27 59 LEU B N 1
ATOM 2142 C CA . LEU B 1 59 ? 58.573 19.029 44.421 1.00 2.45 59 LEU B CA 1
ATOM 2143 C C . LEU B 1 59 ? 58.244 18.012 45.488 1.00 2.66 59 LEU B C 1
ATOM 2144 O O . LEU B 1 59 ? 58.550 18.241 46.616 1.00 4.48 59 LEU B O 1
ATOM 2149 N N . ILE B 1 60 ? 57.548 16.932 45.152 1.00 2.37 60 ILE B N 1
ATOM 2150 C CA . ILE B 1 60 ? 57.205 15.894 46.087 1.00 3.21 60 ILE B CA 1
ATOM 2151 C C . ILE B 1 60 ? 57.896 14.646 45.633 1.00 3.35 60 ILE B C 1
ATOM 2152 O O . ILE B 1 60 ? 57.660 14.092 44.580 1.00 5.28 60 ILE B O 1
ATOM 2157 N N . HIS B 1 61 ? 58.721 14.161 46.528 1.00 2.55 61 HIS B N 1
ATOM 2158 C CA . HIS B 1 61 ? 59.525 12.981 46.215 1.00 3.38 61 HIS B CA 1
ATOM 2159 C C . HIS B 1 61 ? 59.178 11.895 47.243 1.00 3.80 61 HIS B C 1
ATOM 2160 O O . HIS B 1 61 ? 59.306 12.052 48.464 1.00 3.63 61 HIS B O 1
ATOM 2167 N N . ASN B 1 62 ? 58.523 10.872 46.725 1.00 4.42 62 ASN B N 1
ATOM 2168 C CA . ASN B 1 62 ? 57.972 9.763 47.474 1.00 4.74 62 ASN B CA 1
ATOM 2169 C C . ASN B 1 62 ? 57.152 10.297 48.615 1.00 4.57 62 ASN B C 1
ATOM 2170 O O . ASN B 1 62 ? 57.259 9.903 49.753 1.00 5.78 62 ASN B O 1
ATOM 2175 N N . GLY B 1 63 ? 56.355 11.280 48.305 1.00 4.34 63 GLY B N 1
ATOM 2176 C CA . GLY B 1 63 ? 55.417 11.818 49.291 1.00 5.68 63 GLY B CA 1
ATOM 2177 C C . GLY B 1 63 ? 56.012 13.021 50.025 1.00 4.55 63 GLY B C 1
ATOM 2178 O O . GLY B 1 63 ? 55.274 13.818 50.575 1.00 7.25 63 GLY B O 1
ATOM 2179 N N . ALA B 1 64 ? 57.305 13.220 50.016 1.00 3.15 64 ALA B N 1
ATOM 2180 C CA . ALA B 1 64 ? 57.902 14.318 50.838 1.00 2.94 64 ALA B CA 1
ATOM 2181 C C . ALA B 1 64 ? 58.112 15.598 50.044 1.00 2.29 64 ALA B C 1
ATOM 2182 O O . ALA B 1 64 ? 58.706 15.582 49.007 1.00 2.63 64 ALA B O 1
ATOM 2184 N N . PRO B 1 65 ? 57.639 16.737 50.547 1.00 3.11 65 PRO B N 1
ATOM 2185 C CA . PRO B 1 65 ? 57.817 17.995 49.854 1.00 2.75 65 PRO B CA 1
ATOM 2186 C C . PRO B 1 65 ? 59.111 18.686 50.039 1.00 2.39 65 PRO B C 1
ATOM 2187 O O . PRO B 1 65 ? 59.695 18.807 51.094 1.00 3.51 65 PRO B O 1
ATOM 2191 N N . VAL B 1 66 ? 59.516 19.306 48.968 1.00 2.32 66 VAL B N 1
ATOM 2192 C CA . VAL B 1 66 ? 60.686 20.166 48.972 1.00 2.97 66 VAL B CA 1
ATOM 2193 C C . VAL B 1 66 ? 60.214 21.441 48.198 1.00 3.06 66 VAL B C 1
ATOM 2194 O O . VAL B 1 66 ? 59.737 21.367 47.064 1.00 2.67 66 VAL B O 1
ATOM 2198 N N . CYS B 1 67 ? 60.418 22.585 48.834 1.00 3.16 67 CYS B N 1
ATOM 2199 C CA . CYS B 1 67 ? 60.019 23.889 48.357 1.00 5.95 67 CYS B CA 1
ATOM 2200 C C . CYS B 1 67 ? 61.231 24.753 48.055 1.00 6.00 67 CYS B C 1
ATOM 2201 O O . CYS B 1 67 ? 62.305 24.487 48.574 1.00 4.99 67 CYS B O 1
ATOM 2204 N N . GLU B 1 68 ? 60.978 25.835 47.306 1.00 7.26 68 GLU B N 1
ATOM 2205 C CA . GLU B 1 68 ? 61.939 26.836 46.845 1.00 7.66 68 GLU B CA 1
ATOM 2206 C C . GLU B 1 68 ? 62.713 26.303 45.657 1.00 7.41 68 GLU B C 1
ATOM 2207 O O . GLU B 1 68 ? 63.471 25.314 45.778 1.00 7.00 68 GLU B O 1
ATOM 2213 N N . SER B 1 69 ? 62.517 26.976 44.522 1.00 4.50 69 SER B N 1
ATOM 2214 C CA . SER B 1 69 ? 63.090 26.553 43.300 1.00 5.01 69 SER B CA 1
ATOM 2215 C C . SER B 1 69 ? 64.607 26.185 43.401 1.00 5.51 69 SER B C 1
ATOM 2216 O O . SER B 1 69 ? 64.981 25.043 43.061 1.00 4.04 69 SER B O 1
ATOM 2219 N N . MET B 1 70 ? 65.424 27.089 43.964 1.00 4.41 70 MET B N 1
ATOM 2220 C CA . MET B 1 70 ? 66.847 26.799 43.975 1.00 6.30 70 MET B CA 1
ATOM 2221 C C . MET B 1 70 ? 67.253 25.670 44.939 1.00 5.91 70 MET B C 1
ATOM 2222 O O . MET B 1 70 ? 68.237 24.980 44.762 1.00 8.68 70 MET B O 1
ATOM 2227 N N . ILE B 1 71 ? 66.477 25.493 45.967 1.00 4.63 71 ILE B N 1
ATOM 2228 C CA . ILE B 1 71 ? 66.704 24.426 46.861 1.00 5.11 71 ILE B CA 1
ATOM 2229 C C . ILE B 1 71 ? 66.257 23.128 46.233 1.00 3.92 71 ILE B C 1
ATOM 2230 O O . ILE B 1 71 ? 66.947 22.113 46.331 1.00 4.21 71 ILE B O 1
ATOM 2235 N N . ILE B 1 72 ? 65.151 23.181 45.541 1.00 2.00 72 ILE B N 1
ATOM 2236 C CA . ILE B 1 72 ? 64.690 21.966 44.849 1.00 3.53 72 ILE B CA 1
ATOM 2237 C C . ILE B 1 72 ? 65.765 21.525 43.849 1.00 4.27 72 ILE B C 1
ATOM 2238 O O . ILE B 1 72 ? 66.007 20.301 43.683 1.00 4.39 72 ILE B O 1
ATOM 2243 N N . LEU B 1 73 ? 66.384 22.493 43.149 1.00 2.89 73 LEU B N 1
ATOM 2244 C CA . LEU B 1 73 ? 67.377 22.120 42.193 1.00 4.85 73 LEU B CA 1
ATOM 2245 C C . LEU B 1 73 ? 68.588 21.380 42.800 1.00 4.97 73 LEU B C 1
ATOM 2246 O O . LEU B 1 73 ? 69.142 20.398 42.245 1.00 4.29 73 LEU B O 1
ATOM 2251 N N . GLN B 1 74 ? 69.015 21.928 43.920 1.00 5.11 74 GLN B N 1
ATOM 2252 C CA . GLN B 1 74 ? 70.095 21.310 44.631 1.00 5.93 74 GLN B CA 1
ATOM 2253 C C . GLN B 1 74 ? 69.662 20.001 45.269 1.00 4.66 74 GLN B C 1
ATOM 2254 O O . GLN B 1 74 ? 70.457 19.084 45.289 1.00 4.32 74 GLN B O 1
ATOM 2260 N N . TYR B 1 75 ? 68.423 19.893 45.746 1.00 4.04 75 TYR B N 1
ATOM 2261 C CA . TYR B 1 75 ? 67.920 18.579 46.224 1.00 4.15 75 TYR B CA 1
ATOM 2262 C C . TYR B 1 75 ? 68.027 17.516 45.117 1.00 3.82 75 TYR B C 1
ATOM 2263 O O . TYR B 1 75 ? 68.598 16.465 45.306 1.00 3.94 75 TYR B O 1
ATOM 2272 N N . ILE B 1 76 ? 67.583 17.880 43.924 1.00 3.83 76 ILE B N 1
ATOM 2273 C CA . ILE B 1 76 ? 67.600 16.974 42.774 1.00 4.95 76 ILE B CA 1
ATOM 2274 C C . ILE B 1 76 ? 69.047 16.589 42.429 1.00 7.78 76 ILE B C 1
ATOM 2275 O O . ILE B 1 76 ? 69.300 15.454 42.078 1.00 7.89 76 ILE B O 1
ATOM 2280 N N . ASP B 1 77 ? 69.987 17.559 42.554 1.00 7.72 77 ASP B N 1
ATOM 2281 C CA . ASP B 1 77 ? 71.320 17.336 42.164 1.00 7.97 77 ASP B CA 1
ATOM 2282 C C . ASP B 1 77 ? 71.987 16.342 43.088 1.00 6.81 77 ASP B C 1
ATOM 2283 O O . ASP B 1 77 ? 72.787 15.548 42.666 1.00 8.12 77 ASP B O 1
ATOM 2288 N N . GLU B 1 78 ? 71.644 16.384 44.338 1.00 7.08 78 GLU B N 1
ATOM 2289 C CA . GLU B 1 78 ? 72.256 15.544 45.347 1.00 8.06 78 GLU B CA 1
ATOM 2290 C C . GLU B 1 78 ? 71.606 14.174 45.331 1.00 7.50 78 GLU B C 1
ATOM 2291 O O . GLU B 1 78 ? 72.300 13.186 45.178 1.00 9.82 78 GLU B O 1
ATOM 2297 N N . VAL B 1 79 ? 70.297 14.086 45.234 1.00 7.09 79 VAL B N 1
ATOM 2298 C CA . VAL B 1 79 ? 69.634 12.796 45.272 1.00 6.69 79 VAL B CA 1
ATOM 2299 C C . VAL B 1 79 ? 69.801 12.012 44.009 1.00 7.79 79 VAL B C 1
ATOM 2300 O O . VAL B 1 79 ? 69.975 10.773 44.029 1.00 7.25 79 VAL B O 1
ATOM 2304 N N . PHE B 1 80 ? 69.791 12.697 42.877 1.00 7.44 80 PHE B N 1
ATOM 2305 C CA . PHE B 1 80 ? 69.868 11.964 41.618 1.00 7.59 80 PHE B CA 1
ATOM 2306 C C . PHE B 1 80 ? 71.206 12.088 40.964 1.00 9.09 80 PHE B C 1
ATOM 2307 O O . PHE B 1 80 ? 71.284 12.181 39.752 1.00 9.07 80 PHE B O 1
ATOM 2315 N N . ALA B 1 81 ? 72.252 12.092 41.776 1.00 10.53 81 ALA B N 1
ATOM 2316 C CA . ALA B 1 81 ? 73.595 12.342 41.304 1.00 12.31 81 ALA B CA 1
ATOM 2317 C C . ALA B 1 81 ? 74.013 11.335 40.272 1.00 14.10 81 ALA B C 1
ATOM 2318 O O . ALA B 1 81 ? 74.770 11.652 39.395 1.00 15.16 81 ALA B O 1
ATOM 2320 N N . SER B 1 82 ? 73.512 10.131 40.355 1.00 15.67 82 SER B N 1
ATOM 2321 C CA . SER B 1 82 ? 74.012 9.103 39.484 1.00 17.90 82 SER B CA 1
ATOM 2322 C C . SER B 1 82 ? 73.223 9.144 38.195 1.00 18.09 82 SER B C 1
ATOM 2323 O O . SER B 1 82 ? 73.524 8.375 37.295 1.00 17.80 82 SER B O 1
ATOM 2326 N N . THR B 1 83 ? 72.215 10.022 38.121 1.00 16.87 83 THR B N 1
ATOM 2327 C CA . THR B 1 83 ? 71.392 10.149 36.935 1.00 15.57 83 THR B CA 1
ATOM 2328 C C . THR B 1 83 ? 71.639 11.489 36.212 1.00 14.68 83 THR B C 1
ATOM 2329 O O . THR B 1 83 ? 71.303 12.544 36.734 1.00 14.24 83 THR B O 1
ATOM 2333 N N . GLY B 1 84 ? 72.158 11.426 34.993 1.00 13.20 84 GLY B N 1
ATOM 2334 C CA . GLY B 1 84 ? 72.350 12.568 34.127 1.00 12.19 84 GLY B CA 1
ATOM 2335 C C . GLY B 1 84 ? 73.425 13.461 34.669 1.00 12.26 84 GLY B C 1
ATOM 2336 O O . GLY B 1 84 ? 74.086 13.127 35.601 1.00 13.84 84 GLY B O 1
ATOM 2337 N N . PRO B 1 85 ? 73.633 14.604 34.076 1.00 11.49 85 PRO B N 1
ATOM 2338 C CA . PRO B 1 85 ? 74.607 15.580 34.583 1.00 11.26 85 PRO B CA 1
ATOM 2339 C C . PRO B 1 85 ? 74.136 16.364 35.819 1.00 10.09 85 PRO B C 1
ATOM 2340 O O . PRO B 1 85 ? 72.977 16.373 36.191 1.00 10.13 85 PRO B O 1
ATOM 2344 N N . SER B 1 86 ? 75.104 16.934 36.503 1.00 9.95 86 SER B N 1
ATOM 2345 C CA . SER B 1 86 ? 74.917 17.709 37.721 1.00 11.23 86 SER B CA 1
ATOM 2346 C C . SER B 1 86 ? 74.929 19.181 37.398 1.00 9.99 86 SER B C 1
ATOM 2347 O O . SER B 1 86 ? 75.764 19.597 36.636 1.00 10.88 86 SER B O 1
ATOM 2350 N N . LEU B 1 87 ? 74.051 19.917 38.038 1.00 9.23 87 LEU B N 1
ATOM 2351 C CA . LEU B 1 87 ? 74.020 21.337 37.949 1.00 9.64 87 LEU B CA 1
ATOM 2352 C C . LEU B 1 87 ? 75.165 21.942 38.721 1.00 10.19 87 LEU B C 1
ATOM 2353 O O . LEU B 1 87 ? 75.666 23.013 38.379 1.00 8.50 87 LEU B O 1
ATOM 2358 N N . LEU B 1 88 ? 75.582 21.269 39.777 1.00 10.43 88 LEU B N 1
ATOM 2359 C CA . LEU B 1 88 ? 76.692 21.828 40.545 1.00 12.02 88 LEU B CA 1
ATOM 2360 C C . LEU B 1 88 ? 77.994 21.079 40.319 1.00 12.92 88 LEU B C 1
ATOM 2361 O O . LEU B 1 88 ? 78.020 19.840 40.176 1.00 12.28 88 LEU B O 1
ATOM 2366 N N . PRO B 1 89 ? 79.057 21.864 40.300 1.00 14.22 89 PRO B N 1
ATOM 2367 C CA . PRO B 1 89 ? 80.431 21.379 40.264 1.00 15.31 89 PRO B CA 1
ATOM 2368 C C . PRO B 1 89 ? 80.733 20.522 41.492 1.00 15.56 89 PRO B C 1
ATOM 2369 O O . PRO B 1 89 ? 80.137 20.577 42.587 1.00 14.36 89 PRO B O 1
ATOM 2373 N N . ALA B 1 90 ? 81.775 19.765 41.317 1.00 15.52 90 ALA B N 1
ATOM 2374 C CA . ALA B 1 90 ? 82.305 18.887 42.322 1.00 16.37 90 ALA B CA 1
ATOM 2375 C C . ALA B 1 90 ? 83.140 19.741 43.344 1.00 16.30 90 ALA B C 1
ATOM 2376 O O . ALA B 1 90 ? 83.010 19.655 44.552 1.00 18.19 90 ALA B O 1
ATOM 2378 N N . ASP B 1 91 ? 83.949 20.655 42.868 1.00 13.84 91 ASP B N 1
ATOM 2379 C CA . ASP B 1 91 ? 84.770 21.471 43.767 1.00 12.86 91 ASP B CA 1
ATOM 2380 C C . ASP B 1 91 ? 83.989 22.467 44.666 1.00 9.10 91 ASP B C 1
ATOM 2381 O O . ASP B 1 91 ? 83.215 23.289 44.223 1.00 7.68 91 ASP B O 1
ATOM 2386 N N . PRO B 1 92 ? 84.272 22.474 45.937 1.00 7.78 92 PRO B N 1
ATOM 2387 C CA . PRO B 1 92 ? 83.643 23.462 46.824 1.00 6.63 92 PRO B CA 1
ATOM 2388 C C . PRO B 1 92 ? 83.745 24.918 46.394 1.00 4.38 92 PRO B C 1
ATOM 2389 O O . PRO B 1 92 ? 82.751 25.623 46.492 1.00 5.55 92 PRO B O 1
ATOM 2393 N N . TYR B 1 93 ? 84.872 25.360 45.897 1.00 4.46 93 TYR B N 1
ATOM 2394 C CA . TYR B 1 93 ? 85.076 26.751 45.554 1.00 4.56 93 TYR B CA 1
ATOM 2395 C C . TYR B 1 93 ? 84.140 27.151 44.421 1.00 4.82 93 TYR B C 1
ATOM 2396 O O . TYR B 1 93 ? 83.351 28.108 44.494 1.00 4.43 93 TYR B O 1
ATOM 2405 N N . GLU B 1 94 ? 84.146 26.315 43.409 1.00 5.94 94 GLU B N 1
ATOM 2406 C CA . GLU B 1 94 ? 83.277 26.458 42.292 1.00 8.25 94 GLU B CA 1
ATOM 2407 C C . GLU B 1 94 ? 81.817 26.403 42.687 1.00 7.07 94 GLU B C 1
ATOM 2408 O O . GLU B 1 94 ? 80.972 27.095 42.124 1.00 6.36 94 GLU B O 1
ATOM 2414 N N . ARG B 1 95 ? 81.500 25.545 43.638 1.00 4.92 95 ARG B N 1
ATOM 2415 C CA . ARG B 1 95 ? 80.126 25.537 44.016 1.00 6.74 95 ARG B CA 1
ATOM 2416 C C . ARG B 1 95 ? 79.718 26.844 44.690 1.00 4.85 95 ARG B C 1
ATOM 2417 O O . ARG B 1 95 ? 78.617 27.348 44.458 1.00 4.58 95 ARG B O 1
ATOM 2429 N N . ALA B 1 96 ? 80.594 27.394 45.522 1.00 4.39 96 ALA B N 1
ATOM 2430 C CA . ALA B 1 96 ? 80.344 28.711 46.163 1.00 4.33 96 ALA B CA 1
ATOM 2431 C C . ALA B 1 96 ? 80.154 29.830 45.147 1.00 4.18 96 ALA B C 1
ATOM 2432 O O . ALA B 1 96 ? 79.292 30.708 45.291 1.00 4.78 96 ALA B O 1
ATOM 2434 N N . ILE B 1 97 ? 80.974 29.820 44.119 1.00 3.42 97 ILE B N 1
ATOM 2435 C CA . ILE B 1 97 ? 80.840 30.851 43.137 1.00 5.25 97 ILE B CA 1
ATOM 2436 C C . ILE B 1 97 ? 79.510 30.643 42.420 1.00 6.37 97 ILE B C 1
ATOM 2437 O O . ILE B 1 97 ? 78.829 31.642 42.164 1.00 5.81 97 ILE B O 1
ATOM 2442 N N . ALA B 1 98 ? 79.130 29.382 42.061 1.00 4.24 98 ALA B N 1
ATOM 2443 C CA . ALA B 1 98 ? 77.820 29.217 41.458 1.00 4.07 98 ALA B CA 1
ATOM 2444 C C . ALA B 1 98 ? 76.675 29.780 42.323 1.00 3.69 98 ALA B C 1
ATOM 2445 O O . ALA B 1 98 ? 75.725 30.453 41.896 1.00 5.37 98 ALA B O 1
ATOM 2447 N N . ARG B 1 99 ? 76.700 29.432 43.562 1.00 4.10 99 ARG B N 1
ATOM 2448 C CA . ARG B 1 99 ? 75.688 29.934 44.474 1.00 5.45 99 ARG B CA 1
ATOM 2449 C C . ARG B 1 99 ? 75.625 31.460 44.560 1.00 3.29 99 ARG B C 1
ATOM 2450 O O . ARG B 1 99 ? 74.564 32.081 44.685 1.00 4.39 99 ARG B O 1
ATOM 2458 N N . PHE B 1 100 ? 76.808 32.026 44.489 1.00 4.49 100 PHE B N 1
ATOM 2459 C CA . PHE B 1 100 ? 76.964 33.457 44.524 1.00 5.16 100 PHE B CA 1
ATOM 2460 C C . PHE B 1 100 ? 76.234 34.031 43.347 1.00 4.13 100 PHE B C 1
ATOM 2461 O O . PHE B 1 100 ? 75.417 34.946 43.449 1.00 5.18 100 PHE B O 1
ATOM 2469 N N . TRP B 1 101 ? 76.446 33.471 42.180 1.00 4.80 101 TRP B N 1
ATOM 2470 C CA . TRP B 1 101 ? 75.724 34.041 41.005 1.00 5.42 101 TRP B CA 1
ATOM 2471 C C . TRP B 1 101 ? 74.218 33.771 41.032 1.00 5.30 101 TRP B C 1
ATOM 2472 O O . TRP B 1 101 ? 73.387 34.580 40.526 1.00 5.08 101 TRP B O 1
ATOM 2483 N N . VAL B 1 102 ? 73.800 32.688 41.702 1.00 5.15 102 VAL B N 1
ATOM 2484 C CA . VAL B 1 102 ? 72.372 32.381 41.753 1.00 5.05 102 VAL B CA 1
ATOM 2485 C C . VAL B 1 102 ? 71.755 33.472 42.631 1.00 6.38 102 VAL B C 1
ATOM 2486 O O . VAL B 1 102 ? 70.662 33.995 42.394 1.00 7.16 102 VAL B O 1
ATOM 2490 N N . ALA B 1 103 ? 72.459 33.821 43.679 1.00 5.43 103 ALA B N 1
ATOM 2491 C CA . ALA B 1 103 ? 71.956 34.849 44.542 1.00 6.62 103 ALA B CA 1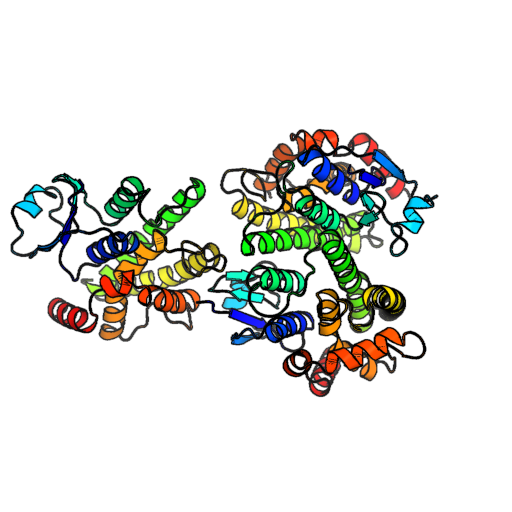
ATOM 2492 C C . ALA B 1 103 ? 71.858 36.210 43.846 1.00 5.98 103 ALA B C 1
ATOM 2493 O O . ALA B 1 103 ? 70.938 37.011 44.076 1.00 5.37 103 ALA B O 1
ATOM 2495 N N . TYR B 1 104 ? 72.869 36.477 43.054 1.00 5.67 104 TYR B N 1
ATOM 2496 C CA . TYR B 1 104 ? 72.867 37.679 42.284 1.00 5.46 104 TYR B CA 1
ATOM 2497 C C . TYR B 1 104 ? 71.653 37.734 41.363 1.00 6.24 104 TYR B C 1
ATOM 2498 O O . TYR B 1 104 ? 70.879 38.745 41.328 1.00 5.82 104 TYR B O 1
ATOM 2507 N N . VAL B 1 105 ? 71.434 36.629 40.661 1.00 5.81 105 VAL B N 1
ATOM 2508 C CA . VAL B 1 105 ? 70.287 36.559 39.782 1.00 6.65 105 VAL B CA 1
ATOM 2509 C C . VAL B 1 105 ? 69.020 36.911 40.520 1.00 7.02 105 VAL B C 1
ATOM 2510 O O . VAL B 1 105 ? 68.185 37.765 40.087 1.00 5.81 105 VAL B O 1
ATOM 2514 N N . ASP B 1 106 ? 68.819 36.201 41.605 1.00 9.04 106 ASP B N 1
ATOM 2515 C CA . ASP B 1 106 ? 67.593 36.388 42.412 1.00 10.44 106 ASP B CA 1
ATOM 2516 C C . ASP B 1 106 ? 67.492 37.819 42.952 1.00 10.42 106 ASP B C 1
ATOM 2517 O O . ASP B 1 106 ? 66.454 38.469 42.815 1.00 10.86 106 ASP B O 1
ATOM 2522 N N . ASP B 1 107 ? 68.546 38.326 43.581 1.00 10.47 107 ASP B N 1
ATOM 2523 C CA . ASP B 1 107 ? 68.429 39.638 44.238 1.00 11.80 107 ASP B CA 1
ATOM 2524 C C . ASP B 1 107 ? 68.596 40.847 43.370 1.00 9.67 107 ASP B C 1
ATOM 2525 O O . ASP B 1 107 ? 68.032 41.898 43.691 1.00 10.28 107 ASP B O 1
ATOM 2530 N N . LYS B 1 108 ? 69.415 40.777 42.331 1.00 6.89 108 LYS B N 1
ATOM 2531 C CA . LYS B 1 108 ? 69.755 41.988 41.588 1.00 6.14 108 LYS B CA 1
ATOM 2532 C C . LYS B 1 108 ? 69.157 42.045 40.234 1.00 6.30 108 LYS B C 1
ATOM 2533 O O . LYS B 1 108 ? 69.230 43.038 39.571 1.00 6.04 108 LYS B O 1
ATOM 2539 N N . LEU B 1 109 ? 68.600 40.916 39.813 1.00 7.00 109 LEU B N 1
ATOM 2540 C CA . LEU B 1 109 ? 67.895 40.821 38.575 1.00 6.85 109 LEU B CA 1
ATOM 2541 C C . LEU B 1 109 ? 66.439 40.512 38.736 1.00 8.00 109 LEU B C 1
ATOM 2542 O O . LEU B 1 109 ? 65.606 41.299 38.266 1.00 8.06 109 LEU B O 1
ATOM 2547 N N . VAL B 1 110 ? 66.080 39.387 39.353 1.00 8.63 110 VAL B N 1
ATOM 2548 C CA . VAL B 1 110 ? 64.670 39.050 39.380 1.00 9.82 110 VAL B CA 1
ATOM 2549 C C . VAL B 1 110 ? 63.858 40.036 40.254 1.00 11.43 110 VAL B C 1
ATOM 2550 O O . VAL B 1 110 ? 62.823 40.572 39.826 1.00 11.24 110 VAL B O 1
ATOM 2554 N N . ALA B 1 111 ? 64.346 40.330 41.444 1.00 11.47 111 ALA B N 1
ATOM 2555 C CA . ALA B 1 111 ? 63.627 41.288 42.268 1.00 12.81 111 ALA B CA 1
ATOM 2556 C C . ALA B 1 111 ? 63.348 42.690 41.603 1.00 13.18 111 ALA B C 1
ATOM 2557 O O . ALA B 1 111 ? 62.216 43.151 41.520 1.00 12.51 111 ALA B O 1
ATOM 2559 N N . PRO B 1 112 ? 64.339 43.377 41.095 1.00 12.66 112 PRO B N 1
ATOM 2560 C CA . PRO B 1 112 ? 64.048 44.644 40.443 1.00 12.88 112 PRO B CA 1
ATOM 2561 C C . PRO B 1 112 ? 63.233 44.467 39.221 1.00 13.16 112 PRO B C 1
ATOM 2562 O O . PRO B 1 112 ? 62.450 45.335 38.900 1.00 11.65 112 PRO B O 1
ATOM 2566 N N . TRP B 1 113 ? 63.399 43.351 38.538 1.00 14.59 113 TRP B N 1
ATOM 2567 C CA . TRP B 1 113 ? 62.542 43.096 37.380 1.00 15.53 113 TRP B CA 1
ATOM 2568 C C . TRP B 1 113 ? 61.093 42.995 37.808 1.00 16.35 113 TRP B C 1
ATOM 2569 O O . TRP B 1 113 ? 60.196 43.581 37.212 1.00 16.09 113 TRP B O 1
ATOM 2580 N N . ARG B 1 114 ? 60.839 42.325 38.894 1.00 18.12 114 ARG B N 1
ATOM 2581 C CA . ARG B 1 114 ? 59.495 42.249 39.379 1.00 20.76 114 ARG B CA 1
ATOM 2582 C C . ARG B 1 114 ? 58.877 43.624 39.762 1.00 22.14 114 ARG B C 1
ATOM 2583 O O . ARG B 1 114 ? 57.659 43.876 39.645 1.00 20.56 114 ARG B O 1
ATOM 2591 N N . GLN B 1 115 ? 59.744 44.506 40.233 1.00 22.41 115 GLN B N 1
ATOM 2592 C CA . GLN B 1 115 ? 59.341 45.826 40.597 1.00 24.07 115 GLN B CA 1
ATOM 2593 C C . GLN B 1 115 ? 59.102 46.614 39.321 1.00 24.03 115 GLN B C 1
ATOM 2594 O O . GLN B 1 115 ? 58.211 47.394 39.220 1.00 23.57 115 GLN B O 1
ATOM 2600 N N . TRP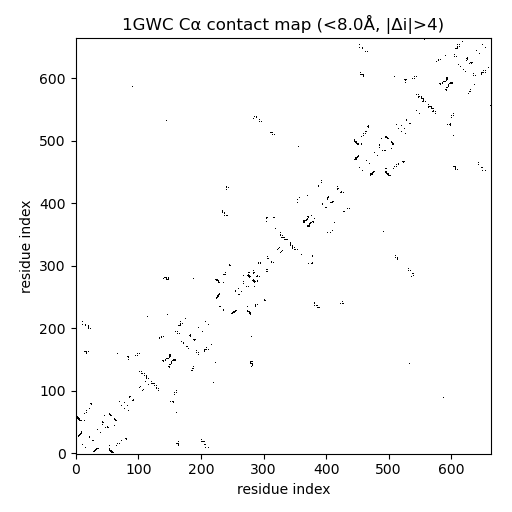 B 1 116 ? 59.909 46.400 38.303 1.00 24.33 116 TRP B N 1
ATOM 2601 C CA . TRP B 1 116 ? 59.616 47.049 37.057 1.00 24.46 116 TRP B CA 1
ATOM 2602 C C . TRP B 1 116 ? 58.227 46.657 36.647 1.00 26.54 116 TRP B C 1
ATOM 2603 O O . TRP B 1 116 ? 57.438 47.512 36.347 1.00 26.69 116 TRP B O 1
ATOM 2614 N N . LEU B 1 117 ? 57.890 45.374 36.691 1.00 28.61 117 LEU B N 1
ATOM 2615 C CA . LEU B 1 117 ? 56.570 44.942 36.249 1.00 29.58 117 LEU B CA 1
ATOM 2616 C C . LEU B 1 117 ? 55.418 45.202 37.168 1.00 31.62 117 LEU B C 1
ATOM 2617 O O . LEU B 1 117 ? 54.331 45.374 36.707 1.00 31.11 117 LEU B O 1
ATOM 2622 N N . ARG B 1 118 ? 55.608 45.142 38.462 1.00 33.77 118 ARG B N 1
ATOM 2623 C CA . ARG B 1 118 ? 54.444 45.177 39.293 1.00 36.19 118 ARG B CA 1
ATOM 2624 C C . ARG B 1 118 ? 54.659 46.307 40.240 1.00 39.45 118 ARG B C 1
ATOM 2625 O O . ARG B 1 118 ? 54.157 46.313 41.333 1.00 39.51 118 ARG B O 1
ATOM 2627 N N . GLY B 1 119 ? 55.443 47.286 39.838 1.00 43.48 119 GLY B N 1
ATOM 2628 C CA . GLY B 1 119 ? 55.670 48.396 40.745 1.00 46.44 119 GLY B CA 1
ATOM 2629 C C . GLY B 1 119 ? 54.424 49.271 40.820 1.00 48.77 119 GLY B C 1
ATOM 2630 O O . GLY B 1 119 ? 53.651 49.327 39.863 1.00 47.53 119 GLY B O 1
ATOM 2631 N N . LYS B 1 120 ? 54.259 49.966 41.941 1.00 51.82 120 LYS B N 1
ATOM 2632 C CA . LYS B 1 120 ? 53.071 50.778 42.192 1.00 54.93 120 LYS B CA 1
ATOM 2633 C C . LYS B 1 120 ? 53.173 52.175 41.575 1.00 56.45 120 LYS B C 1
ATOM 2634 O O . LYS B 1 120 ? 52.403 52.546 40.695 1.00 56.60 120 LYS B O 1
ATOM 2636 N N . THR B 1 121 ? 54.144 52.926 42.077 1.00 58.11 121 THR B N 1
ATOM 2637 C CA . THR B 1 121 ? 54.467 54.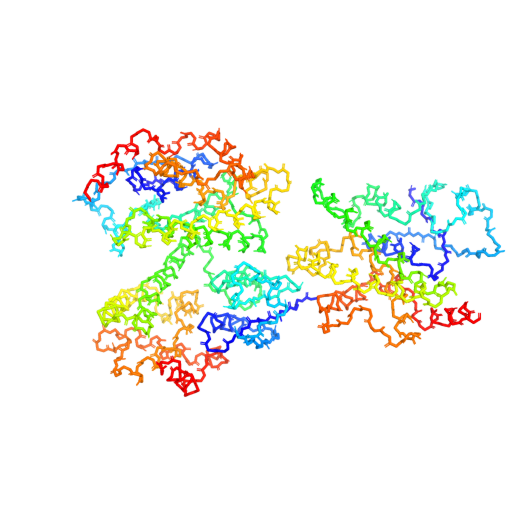269 41.625 1.00 58.94 121 THR B CA 1
ATOM 2638 C C . THR B 1 121 ? 55.325 54.172 40.373 1.00 58.47 121 THR B C 1
ATOM 2639 O O . THR B 1 121 ? 56.088 53.227 40.246 1.00 58.54 121 THR B O 1
ATOM 2643 N N . GLU B 1 122 ? 55.260 55.153 39.478 1.00 57.87 122 GLU B N 1
ATOM 2644 C CA . GLU B 1 122 ? 55.986 55.050 38.205 1.00 57.87 122 GLU B CA 1
ATOM 2645 C C . GLU B 1 122 ? 57.495 55.217 38.326 1.00 56.26 122 GLU B C 1
ATOM 2646 O O . GLU B 1 122 ? 58.261 54.791 37.453 1.00 55.82 122 GLU B O 1
ATOM 2652 N N . GLU B 1 123 ? 57.907 55.861 39.408 1.00 54.79 123 GLU B N 1
ATOM 2653 C CA . GLU B 1 123 ? 59.319 55.965 39.738 1.00 53.33 123 GLU B CA 1
ATOM 2654 C C . GLU B 1 123 ? 59.809 54.589 40.133 1.00 51.37 123 GLU B C 1
ATOM 2655 O O . GLU B 1 123 ? 60.932 54.225 39.823 1.00 51.54 123 GLU B O 1
ATOM 2657 N N . GLU B 1 124 ? 58.963 53.839 40.826 1.00 49.13 124 GLU B N 1
ATOM 2658 C CA . GLU B 1 124 ? 59.280 52.475 41.209 1.00 47.29 124 GLU B CA 1
ATOM 2659 C C . GLU B 1 124 ? 59.491 51.601 39.969 1.00 44.35 124 GLU B C 1
ATOM 2660 O O . GLU B 1 124 ? 60.488 50.923 39.845 1.00 42.84 124 GLU B O 1
ATOM 2666 N N . LYS B 1 125 ? 58.568 51.625 39.031 1.00 41.84 125 LYS B N 1
ATOM 2667 C CA . LYS B 1 125 ? 58.746 50.835 37.839 1.00 40.82 125 LYS B CA 1
ATOM 2668 C C . LYS B 1 125 ? 60.099 51.184 37.250 1.00 38.78 125 LYS B C 1
ATOM 2669 O O . LYS B 1 125 ? 60.860 50.317 36.823 1.00 37.02 125 LYS B O 1
ATOM 2675 N N . SER B 1 126 ? 60.425 52.467 37.269 1.00 36.48 126 SER B N 1
ATOM 2676 C CA . SER B 1 126 ? 61.609 52.944 36.565 1.00 34.85 126 SER B CA 1
ATOM 2677 C C . SER B 1 126 ? 62.926 52.591 37.259 1.00 32.66 126 SER B C 1
ATOM 2678 O O . SER B 1 126 ? 63.972 52.355 36.633 1.00 31.99 126 SER B O 1
ATOM 2681 N N . GLU B 1 127 ? 62.889 52.580 38.573 1.00 29.94 127 GLU B N 1
ATOM 2682 C CA . GLU B 1 127 ? 64.050 52.173 39.310 1.00 28.91 127 GLU B CA 1
ATOM 2683 C C . GLU B 1 127 ? 64.324 50.656 39.081 1.00 26.00 127 GLU B C 1
ATOM 2684 O O . GLU B 1 127 ? 65.454 50.242 38.897 1.00 26.06 127 GLU B O 1
ATOM 2690 N N . GLY B 1 128 ? 63.283 49.836 39.095 1.00 22.48 128 GLY B N 1
ATOM 2691 C CA . GLY B 1 128 ? 63.414 48.425 38.907 1.00 20.94 128 GLY B CA 1
ATOM 2692 C C . GLY B 1 128 ? 64.065 48.170 37.582 1.00 18.79 128 GLY B C 1
ATOM 2693 O O . GLY B 1 128 ? 64.997 47.398 37.469 1.00 17.66 128 GLY B O 1
ATOM 2694 N N . LYS B 1 129 ? 63.566 48.863 36.587 1.00 16.67 129 LYS B N 1
ATOM 2695 C CA . LYS B 1 129 ? 64.067 48.724 35.257 1.00 17.58 129 LYS B CA 1
ATOM 2696 C C . LYS B 1 129 ? 65.523 49.075 35.218 1.00 18.09 129 LYS B C 1
ATOM 2697 O O . LYS B 1 129 ? 66.374 48.318 34.689 1.00 16.59 129 LYS B O 1
ATOM 2703 N N . LYS B 1 130 ? 65.824 50.223 35.791 1.00 17.62 130 LYS B N 1
ATOM 2704 C CA . LYS B 1 130 ? 67.186 50.626 35.833 1.00 19.05 130 LYS B CA 1
ATOM 2705 C C . LYS B 1 130 ? 68.112 49.559 36.479 1.00 17.26 130 LYS B C 1
ATOM 2706 O O . LYS B 1 130 ? 69.180 49.210 35.939 1.00 15.96 130 LYS B O 1
ATOM 2712 N N . GLN B 1 131 ? 67.699 49.022 37.610 1.00 15.64 131 GLN B N 1
ATOM 2713 C CA . GLN B 1 131 ? 68.525 48.056 38.336 1.00 15.95 131 GLN B CA 1
ATOM 2714 C C . GLN B 1 131 ? 68.678 46.740 37.544 1.00 14.25 131 GLN B C 1
ATOM 2715 O O . GLN B 1 131 ? 69.751 46.165 37.507 1.00 13.66 131 GLN B O 1
ATOM 2721 N N . ALA B 1 132 ? 67.595 46.292 36.919 1.00 13.20 132 ALA B N 1
ATOM 2722 C CA . ALA B 1 132 ? 67.614 45.111 36.080 1.00 12.87 132 ALA B CA 1
ATOM 2723 C C . ALA B 1 132 ? 68.631 45.255 34.995 1.00 12.64 132 ALA B C 1
ATOM 2724 O O . ALA B 1 132 ? 69.465 44.375 34.779 1.00 12.76 132 ALA B O 1
ATOM 2726 N N . PHE B 1 133 ? 68.564 46.357 34.294 1.00 12.19 133 PHE B N 1
ATOM 2727 C CA . PHE B 1 133 ? 69.544 46.570 33.288 1.00 13.45 133 PHE B CA 1
ATOM 2728 C C . PHE B 1 133 ? 70.987 46.566 33.782 1.00 12.49 133 PHE B C 1
ATOM 2729 O O . PHE B 1 133 ? 71.851 45.933 33.122 1.00 11.78 133 PHE B O 1
ATOM 2737 N N . ALA B 1 134 ? 71.268 47.217 34.911 1.00 10.88 134 ALA B N 1
ATOM 2738 C CA . ALA B 1 134 ? 72.620 47.141 35.461 1.00 11.34 134 ALA B CA 1
ATOM 2739 C C . ALA B 1 134 ? 73.041 45.690 35.776 1.00 9.69 134 ALA B C 1
ATOM 2740 O O . ALA B 1 134 ? 74.156 45.280 35.521 1.00 9.80 134 ALA B O 1
ATOM 2742 N N . ALA B 1 135 ? 72.136 44.899 36.336 1.00 8.63 135 ALA B N 1
ATOM 2743 C CA . ALA B 1 135 ? 72.471 43.550 36.691 1.00 8.28 135 ALA B CA 1
ATOM 2744 C C . ALA B 1 135 ? 72.842 42.705 35.464 1.00 9.36 135 ALA B C 1
ATOM 2745 O O . ALA B 1 135 ? 73.688 41.812 35.465 1.00 6.58 135 ALA B O 1
ATOM 2747 N N . VAL B 1 136 ? 72.095 42.919 34.403 1.00 10.64 136 VAL B N 1
ATOM 2748 C CA . VAL B 1 136 ? 72.391 42.198 33.198 1.00 12.18 136 VAL B CA 1
ATOM 2749 C C . VAL B 1 136 ? 73.824 42.531 32.797 1.00 11.29 136 VAL B C 1
ATOM 2750 O O . VAL B 1 136 ? 74.580 41.659 32.445 1.00 12.14 136 VAL B O 1
ATOM 2754 N N . GLY B 1 137 ? 74.250 43.784 32.917 1.00 11.00 137 GLY B N 1
ATOM 2755 C CA . GLY B 1 137 ? 75.630 44.145 32.610 1.00 9.95 137 GLY B CA 1
ATOM 2756 C C . GLY B 1 137 ? 76.639 43.339 33.410 1.00 10.43 137 GLY B C 1
ATOM 2757 O O . GLY B 1 137 ? 77.665 42.811 32.961 1.00 10.98 137 GLY B O 1
ATOM 2758 N N . VAL B 1 138 ? 76.356 43.197 34.669 1.00 9.79 138 VAL B N 1
ATOM 2759 C CA . VAL B 1 138 ? 77.249 42.422 35.488 1.00 9.22 138 VAL B CA 1
ATOM 2760 C C . VAL B 1 138 ? 77.236 40.931 35.157 1.00 8.80 138 VAL B C 1
ATOM 2761 O O . VAL B 1 138 ? 78.289 40.255 35.199 1.00 7.49 138 VAL B O 1
ATOM 2765 N N . LEU B 1 139 ? 76.071 40.383 34.860 1.00 8.25 139 LEU B N 1
ATOM 2766 C CA . LEU B 1 139 ? 75.985 38.971 34.528 1.00 8.38 139 LEU B CA 1
ATOM 2767 C C . LEU B 1 139 ? 76.775 38.609 33.265 1.00 8.16 139 LEU B C 1
ATOM 2768 O O . LEU B 1 139 ? 77.401 37.552 33.112 1.00 6.85 139 LEU B O 1
ATOM 2773 N N . GLU B 1 140 ? 76.735 39.526 32.333 1.00 9.32 140 GLU B N 1
ATOM 2774 C CA . GLU B 1 140 ? 77.559 39.356 31.173 1.00 10.68 140 GLU B CA 1
ATOM 2775 C C . GLU B 1 140 ? 79.035 39.085 31.560 1.00 9.83 140 GLU B C 1
ATOM 2776 O O . GLU B 1 140 ? 79.660 38.178 31.022 1.00 10.03 140 GLU B O 1
ATOM 2782 N N . GLY B 1 141 ? 79.621 39.813 32.504 1.00 9.77 141 GLY B N 1
ATOM 2783 C CA . GLY B 1 141 ? 81.013 39.617 32.861 1.00 7.48 141 GLY B CA 1
ATOM 2784 C C . GLY B 1 141 ? 81.143 38.284 33.525 1.00 9.30 141 GLY B C 1
ATOM 2785 O O . GLY B 1 141 ? 82.136 37.538 33.377 1.00 8.71 141 GLY B O 1
ATOM 2786 N N . ALA B 1 142 ? 80.125 37.880 34.287 1.00 9.30 142 ALA B N 1
ATOM 2787 C CA . ALA B 1 142 ? 80.245 36.537 34.901 1.00 9.00 142 ALA B CA 1
ATOM 2788 C C . ALA B 1 142 ? 80.292 35.434 33.837 1.00 8.42 142 ALA B C 1
ATOM 2789 O O . ALA B 1 142 ? 81.055 34.477 33.926 1.00 6.89 142 ALA B O 1
ATOM 2791 N N . LEU B 1 143 ? 79.495 35.606 32.801 1.00 7.92 143 LEU B N 1
ATOM 2792 C CA . LEU B 1 143 ? 79.467 34.580 31.747 1.00 7.65 143 LEU B CA 1
ATOM 2793 C C . LEU B 1 143 ? 80.813 34.540 31.044 1.00 7.83 143 LEU B C 1
ATOM 2794 O O . LEU B 1 143 ? 81.352 33.461 30.789 1.00 8.20 143 LEU B O 1
ATOM 2799 N N . ARG B 1 144 ? 81.397 35.726 30.837 1.00 8.30 144 ARG B N 1
ATOM 2800 C CA . ARG B 1 144 ? 82.682 35.868 30.197 1.00 8.17 144 ARG B CA 1
ATOM 2801 C C . ARG B 1 144 ? 83.735 35.011 30.885 1.00 10.51 144 ARG B C 1
ATOM 2802 O O . ARG B 1 144 ? 84.527 34.250 30.246 1.00 10.57 144 ARG B O 1
ATOM 2810 N N . GLU B 1 145 ? 83.689 35.050 32.193 1.00 10.65 145 GLU B N 1
ATOM 2811 C CA . GLU B 1 145 ? 84.649 34.310 32.978 1.00 13.85 145 GLU B CA 1
ATOM 2812 C C . GLU B 1 145 ? 84.269 32.864 33.213 1.00 12.45 145 GLU B C 1
ATOM 2813 O O . GLU B 1 145 ? 85.112 32.080 33.451 1.00 13.28 145 GLU B O 1
ATOM 2819 N N . CYS B 1 146 ? 83.021 32.476 33.144 1.00 10.78 146 CYS B N 1
ATOM 2820 C CA . CYS B 1 146 ? 82.684 31.081 33.397 1.00 10.80 146 CYS B CA 1
ATOM 2821 C C . CYS B 1 146 ? 82.533 30.236 32.143 1.00 8.80 146 CYS B C 1
ATOM 2822 O O . CYS B 1 146 ? 82.644 29.025 32.249 1.00 8.81 146 CYS B O 1
ATOM 2825 N N . SER B 1 147 ? 82.298 30.846 30.985 1.00 5.06 147 SER B N 1
ATOM 2826 C CA . SER B 1 147 ? 82.116 30.064 29.808 1.00 6.02 147 SER B CA 1
ATOM 2827 C C . SER B 1 147 ? 83.239 29.075 29.549 1.00 5.86 147 SER B C 1
ATOM 2828 O O . SER B 1 147 ? 82.928 27.956 29.169 1.00 5.77 147 SER B O 1
ATOM 2831 N N . LYS B 1 148 ? 84.484 29.530 29.593 1.00 4.95 148 LYS B N 1
ATOM 2832 C CA . LYS B 1 148 ? 85.646 28.703 29.309 1.00 5.66 148 LYS B CA 1
ATOM 2833 C C . LYS B 1 148 ? 85.587 27.958 28.002 1.00 5.54 148 LYS B C 1
ATOM 2834 O O . LYS B 1 148 ? 86.202 26.937 27.873 1.00 4.11 148 LYS B O 1
ATOM 2840 N N . GLY B 1 149 ? 84.909 28.556 27.015 1.00 5.54 149 GLY B N 1
ATOM 2841 C CA . GLY B 1 149 ? 84.724 27.997 25.733 1.00 5.27 149 GLY B CA 1
ATOM 2842 C C . GLY B 1 149 ? 83.513 27.102 25.600 1.00 6.92 149 GLY B C 1
ATOM 2843 O O . GLY B 1 149 ? 83.273 26.740 24.476 1.00 8.59 149 GLY B O 1
ATOM 2844 N N . GLY B 1 150 ? 82.752 26.721 26.636 1.00 6.72 150 GLY B N 1
ATOM 2845 C CA . GLY B 1 150 ? 81.595 25.889 26.379 1.00 5.37 150 GLY B CA 1
ATOM 2846 C C . GLY B 1 150 ? 80.342 26.755 26.240 1.00 6.62 150 GLY B C 1
ATOM 2847 O O . GLY B 1 150 ? 79.323 26.303 25.790 1.00 8.65 150 GLY B O 1
ATOM 2848 N N . GLY B 1 151 ? 80.315 27.989 26.711 1.00 5.53 151 GLY B N 1
ATOM 2849 C CA . GLY B 1 151 ? 79.137 28.810 26.458 1.00 5.80 151 GLY B CA 1
ATOM 2850 C C . GLY B 1 151 ? 78.106 28.933 27.552 1.00 5.74 151 GLY B C 1
ATOM 2851 O O . GLY B 1 151 ? 77.128 29.639 27.395 1.00 5.34 151 GLY B O 1
ATOM 2852 N N . PHE B 1 152 ? 78.286 28.235 28.663 1.00 4.36 152 PHE B N 1
ATOM 2853 C CA . PHE B 1 152 ? 77.316 28.299 29.682 1.00 4.72 152 PHE B CA 1
ATOM 2854 C C . PHE B 1 152 ? 77.933 28.804 30.925 1.00 5.37 152 PHE B C 1
ATOM 2855 O O . PHE B 1 152 ? 79.128 28.766 31.088 1.00 6.16 152 PHE B O 1
ATOM 2863 N N . PHE B 1 153 ? 77.102 29.287 31.826 1.00 6.01 153 PHE B N 1
ATOM 2864 C CA . PHE B 1 153 ? 77.660 29.692 33.098 1.00 6.67 153 PHE B CA 1
ATOM 2865 C C . PHE B 1 153 ? 78.308 28.499 33.706 1.00 7.67 153 PHE B C 1
ATOM 2866 O O . PHE B 1 153 ? 79.202 28.678 34.509 1.00 9.48 153 PHE B O 1
ATOM 2874 N N . GLY B 1 154 ? 77.848 27.297 33.358 1.00 8.82 154 GLY B N 1
ATOM 2875 C CA . GLY B 1 154 ? 78.446 26.074 33.883 1.00 8.59 154 GLY B CA 1
ATOM 2876 C C . GLY B 1 154 ? 79.641 25.578 33.074 1.00 9.20 154 GLY B C 1
ATOM 2877 O O . GLY B 1 154 ? 80.114 24.476 33.220 1.00 10.01 154 GLY B O 1
ATOM 2878 N N . GLY B 1 155 ? 80.212 26.391 32.197 1.00 10.34 155 GLY B N 1
ATOM 2879 C CA . GLY B 1 155 ? 81.306 25.903 31.374 1.00 9.02 155 GLY B CA 1
ATOM 2880 C C . GLY B 1 155 ? 80.748 25.206 30.147 1.00 9.30 155 GLY B C 1
ATOM 2881 O O . GLY B 1 155 ? 80.012 25.798 29.337 1.00 7.28 155 GLY B O 1
ATOM 2882 N N . ASP B 1 156 ? 81.122 23.955 29.985 1.00 10.62 156 ASP B N 1
ATOM 2883 C CA . ASP B 1 156 ? 80.650 23.164 28.870 1.00 13.69 156 ASP B CA 1
ATOM 2884 C C . ASP B 1 156 ? 79.261 22.576 29.019 1.00 13.84 156 ASP B C 1
ATOM 2885 O O . ASP B 1 156 ? 78.759 22.010 28.060 1.00 15.52 156 ASP B O 1
ATOM 2890 N N . GLY B 1 157 ? 78.706 22.563 30.227 1.00 13.17 157 GLY B N 1
ATOM 2891 C CA . GLY B 1 157 ? 77.391 22.006 30.471 1.00 12.62 157 GLY B CA 1
ATOM 2892 C C . GLY B 1 157 ? 76.520 23.059 31.143 1.00 11.27 157 GLY B C 1
ATOM 2893 O O . GLY B 1 157 ? 77.006 24.055 31.626 1.00 9.81 157 GLY B O 1
ATOM 2894 N N . VAL B 1 158 ? 75.230 22.799 31.193 1.00 10.96 158 VAL B N 1
ATOM 2895 C CA . VAL B 1 158 ? 74.314 23.666 31.875 1.00 11.22 158 VAL B CA 1
ATOM 2896 C C . VAL B 1 158 ? 74.516 23.457 33.325 1.00 9.06 158 VAL B C 1
ATOM 2897 O O . VAL B 1 158 ? 74.465 22.378 33.764 1.00 11.92 158 VAL B O 1
ATOM 2901 N N . GLY B 1 159 ? 74.693 24.512 34.062 1.00 7.80 159 GLY B N 1
ATOM 2902 C CA . GLY B 1 159 ? 74.876 24.469 35.482 1.00 5.70 159 GLY B CA 1
ATOM 2903 C C . GLY B 1 159 ? 73.752 25.268 36.131 1.00 6.24 159 GLY B C 1
ATOM 2904 O O . GLY B 1 159 ? 72.784 25.750 35.537 1.00 4.56 159 GLY B O 1
ATOM 2905 N N . LEU B 1 160 ? 73.895 25.294 37.448 1.00 7.21 160 LEU B N 1
ATOM 2906 C CA . LEU B 1 160 ? 72.951 25.922 38.335 1.00 8.53 160 LEU B CA 1
ATOM 2907 C C . LEU B 1 160 ? 72.576 27.344 37.931 1.00 7.52 160 LEU B C 1
ATOM 2908 O O . LEU B 1 160 ? 71.396 27.675 37.960 1.00 5.85 160 LEU B O 1
ATOM 2913 N N . VAL B 1 161 ? 73.592 28.177 37.648 1.00 6.21 161 VAL B N 1
ATOM 2914 C CA . VAL B 1 161 ? 73.320 29.586 37.276 1.00 5.44 161 VAL B CA 1
ATOM 2915 C C . VAL B 1 161 ? 72.529 29.647 35.999 1.00 4.41 161 VAL B C 1
ATOM 2916 O O . VAL B 1 161 ? 71.554 30.376 35.867 1.00 5.13 161 VAL B O 1
ATOM 2920 N N . ASP B 1 162 ? 72.908 28.796 35.064 1.00 4.57 162 ASP B N 1
ATOM 2921 C CA . ASP B 1 162 ? 72.180 28.717 33.782 1.00 4.52 162 ASP B CA 1
ATOM 2922 C C . ASP B 1 162 ? 70.754 28.424 34.013 1.00 3.66 162 ASP B C 1
ATOM 2923 O O . ASP B 1 162 ? 69.932 29.027 33.384 1.00 3.60 162 ASP B O 1
ATOM 2928 N N . VAL B 1 163 ? 70.442 27.493 34.931 1.00 2.53 163 VAL B N 1
ATOM 2929 C CA . VAL B 1 163 ? 69.062 27.222 35.125 1.00 4.61 163 VAL B CA 1
ATOM 2930 C C . VAL B 1 163 ? 68.409 28.333 35.903 1.00 4.88 163 VAL B C 1
ATOM 2931 O O . VAL B 1 163 ? 67.249 28.681 35.638 1.00 5.51 163 VAL B O 1
ATOM 2935 N N . ALA B 1 164 ? 69.118 28.911 36.851 1.00 4.55 164 ALA B N 1
ATOM 2936 C CA . ALA B 1 164 ? 68.476 29.928 37.661 1.00 4.90 164 ALA B CA 1
ATOM 2937 C C . ALA B 1 164 ? 68.006 31.044 36.798 1.00 6.77 164 ALA B 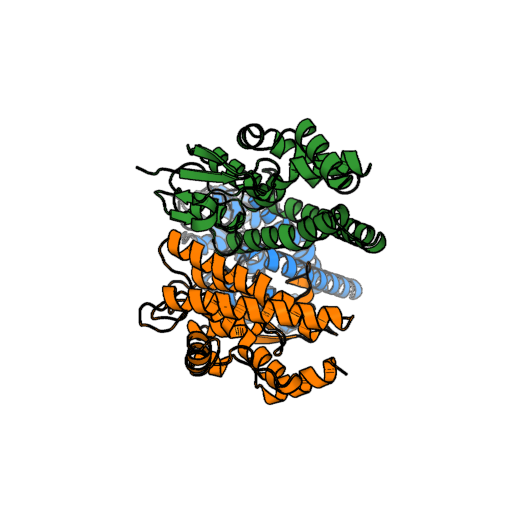C 1
ATOM 2938 O O . ALA B 1 164 ? 66.918 31.572 36.999 1.00 7.15 164 ALA B O 1
ATOM 2940 N N . LEU B 1 165 ? 68.865 31.453 35.849 1.00 7.83 165 LEU B N 1
ATOM 2941 C CA . LEU B 1 165 ? 68.480 32.509 34.911 1.00 7.15 165 LEU B CA 1
ATOM 2942 C C . LEU B 1 165 ? 67.557 32.020 33.807 1.00 6.92 165 LEU B C 1
ATOM 2943 O O . LEU B 1 165 ? 66.597 32.660 33.351 1.00 5.84 165 LEU B O 1
ATOM 2948 N N . GLY B 1 166 ? 67.897 30.844 33.326 1.00 7.41 166 GLY B N 1
ATOM 2949 C CA . GLY B 1 166 ? 67.097 30.203 32.301 1.00 6.78 166 GLY B CA 1
ATOM 2950 C C . GLY B 1 166 ? 65.600 30.216 32.520 1.00 7.20 166 GLY B C 1
ATOM 2951 O O . GLY B 1 166 ? 64.750 30.372 31.613 1.00 8.56 166 GLY B O 1
ATOM 2952 N N . GLY B 1 167 ? 65.229 29.987 33.753 1.00 8.04 167 GLY B N 1
ATOM 2953 C CA . GLY B 1 167 ? 63.812 29.892 34.062 1.00 8.33 167 GLY B CA 1
ATOM 2954 C C . GLY B 1 167 ? 63.046 31.170 33.804 1.00 9.05 167 GLY B C 1
ATOM 2955 O O . GLY B 1 167 ? 61.818 31.117 33.686 1.00 8.58 167 GLY B O 1
ATOM 2956 N N . VAL B 1 168 ? 63.731 32.302 33.748 1.00 8.70 168 VAL B N 1
ATOM 2957 C CA . VAL B 1 168 ? 63.006 33.534 33.585 1.00 10.35 168 VAL B CA 1
ATOM 2958 C C . VAL B 1 168 ? 62.944 33.957 32.162 1.00 10.22 168 VAL B C 1
ATOM 2959 O O . VAL B 1 168 ? 62.328 34.936 31.855 1.00 12.18 168 VAL B O 1
ATOM 2963 N N . LEU B 1 169 ? 63.475 33.159 31.259 1.00 10.89 169 LEU B N 1
ATOM 2964 C CA . LEU B 1 169 ? 63.571 33.579 29.909 1.00 9.56 169 LEU B CA 1
ATOM 2965 C C . LEU B 1 169 ? 62.234 33.804 29.219 1.00 9.97 169 LEU B C 1
ATOM 2966 O O . LEU B 1 169 ? 62.176 34.703 28.406 1.00 9.94 169 LEU B O 1
ATOM 2971 N N . SER B 1 170 ? 61.183 33.004 29.448 1.00 8.49 170 SER B N 1
ATOM 2972 C CA . SER B 1 170 ? 59.978 33.319 28.773 1.00 7.55 170 SER B CA 1
ATOM 2973 C C . SER B 1 170 ? 59.446 34.688 29.274 1.00 7.25 170 SER B C 1
ATOM 2974 O O . SER B 1 170 ? 58.880 35.504 28.533 1.00 7.16 170 SER B O 1
ATOM 2977 N N . TRP B 1 171 ? 59.611 34.936 30.541 1.00 6.05 171 TRP B N 1
ATOM 2978 C CA . TRP B 1 171 ? 59.173 36.172 31.113 1.00 8.93 171 TRP B CA 1
ATOM 2979 C C . TRP B 1 171 ? 59.992 37.314 30.539 1.00 10.42 171 TRP B C 1
ATOM 2980 O O . TRP B 1 171 ? 59.463 38.396 30.354 1.00 9.27 171 TRP B O 1
ATOM 2991 N N . MET B 1 172 ? 61.239 37.063 30.171 1.00 13.23 172 MET B N 1
ATOM 2992 C CA . MET B 1 172 ? 62.007 38.193 29.633 1.00 16.78 172 MET B CA 1
ATOM 2993 C C . MET B 1 172 ? 61.516 38.552 28.231 1.00 16.21 172 MET B C 1
ATOM 2994 O O . MET B 1 172 ? 61.485 39.702 27.857 1.00 14.13 172 MET B O 1
ATOM 2999 N N . LYS B 1 173 ? 61.162 37.549 27.446 1.00 15.54 173 LYS B N 1
ATOM 3000 C CA . LYS B 1 173 ? 60.647 37.826 26.143 1.00 16.85 173 LYS B CA 1
ATOM 3001 C C . LYS B 1 173 ? 59.326 38.574 26.286 1.00 15.36 173 LYS B C 1
ATOM 3002 O O . LYS B 1 173 ? 59.073 39.576 25.632 1.00 13.82 173 LYS B O 1
ATOM 3008 N N . VAL B 1 174 ? 58.490 38.102 27.196 1.00 13.84 174 VAL B N 1
ATOM 3009 C CA . VAL B 1 174 ? 57.250 38.766 27.428 1.00 12.26 174 VAL B CA 1
ATOM 3010 C C . VAL B 1 174 ? 57.463 40.208 27.841 1.00 11.97 174 VAL B C 1
ATOM 3011 O O . VAL B 1 174 ? 56.697 41.061 27.477 1.00 8.70 174 VAL B O 1
ATOM 3015 N N . THR B 1 175 ? 58.477 40.482 28.640 1.00 13.18 175 THR B N 1
ATOM 3016 C CA . THR B 1 175 ? 58.717 41.843 29.091 1.00 13.74 175 THR B CA 1
ATOM 3017 C C . THR B 1 175 ? 59.148 42.700 27.891 1.00 14.46 175 THR B C 1
ATOM 3018 O O . THR B 1 175 ? 58.764 43.873 27.671 1.00 14.14 175 THR B O 1
ATOM 3022 N N . GLU B 1 176 ? 59.876 42.093 27.013 1.00 14.94 176 GLU B N 1
ATOM 3023 C CA . GLU B 1 176 ? 60.260 42.823 25.830 1.00 16.80 176 GLU B CA 1
ATOM 3024 C C . GLU B 1 176 ? 59.016 43.315 25.098 1.00 16.88 176 GLU B C 1
ATOM 3025 O O . GLU B 1 176 ? 58.969 44.467 24.663 1.00 15.46 176 GLU B O 1
ATOM 3035 N N . ALA B 1 177 ? 58.061 42.394 24.892 1.00 15.85 177 ALA B N 1
ATOM 3036 C CA . ALA B 1 177 ? 56.849 42.668 24.141 1.00 16.56 177 ALA B CA 1
ATOM 3037 C C . ALA B 1 177 ? 56.008 43.706 24.836 1.00 17.03 177 ALA B C 1
ATOM 3038 O O . ALA B 1 177 ? 55.367 44.515 24.198 1.00 17.58 177 ALA B O 1
ATOM 3040 N N . LEU B 1 178 ? 56.021 43.723 26.142 1.00 17.66 178 LEU B N 1
ATOM 3041 C CA . LEU B 1 178 ? 55.200 44.687 26.819 1.00 19.15 178 LEU B CA 1
ATOM 3042 C C . LEU B 1 178 ? 55.831 46.033 26.870 1.00 19.91 178 LEU B C 1
ATOM 3043 O O . LEU B 1 178 ? 55.125 47.009 26.949 1.00 19.49 178 LEU B O 1
ATOM 3048 N N . SER B 1 179 ? 57.148 46.092 26.963 1.00 20.51 179 SER B N 1
ATOM 3049 C CA . SER B 1 179 ? 57.800 47.378 27.232 1.00 21.50 179 SER B CA 1
ATOM 3050 C C . SER B 1 179 ? 58.407 48.004 26.019 1.00 23.50 179 SER B C 1
ATOM 3051 O O . SER B 1 179 ? 58.690 49.167 26.037 1.00 24.47 179 SER B O 1
ATOM 3054 N N . GLY B 1 180 ? 58.728 47.216 25.011 1.00 26.12 180 GLY B N 1
ATOM 3055 C CA . GLY B 1 180 ? 59.549 47.704 23.911 1.00 27.63 180 GLY B CA 1
ATOM 3056 C C . GLY B 1 180 ? 61.051 47.584 24.162 1.00 29.51 180 GLY B C 1
ATOM 3057 O O . GLY B 1 180 ? 61.840 47.889 23.275 1.00 30.39 180 GLY B O 1
ATOM 3058 N N . ASP B 1 181 ? 61.477 47.126 25.338 1.00 31.00 181 ASP B N 1
ATOM 3059 C CA . ASP B 1 181 ? 62.907 47.126 25.658 1.00 32.31 181 ASP B CA 1
ATOM 3060 C C . ASP B 1 181 ? 63.514 45.741 25.639 1.00 33.41 181 ASP B C 1
ATOM 3061 O O . ASP B 1 181 ? 62.936 44.780 26.159 1.00 33.52 181 ASP B O 1
ATOM 3066 N N . LYS B 1 182 ? 64.723 45.656 25.120 1.00 34.64 182 LYS B N 1
ATOM 3067 C CA . LYS B 1 182 ? 65.413 44.382 25.039 1.00 36.23 182 LYS B CA 1
ATOM 3068 C C . LYS B 1 182 ? 66.312 44.158 26.260 1.00 35.20 182 LYS B C 1
ATOM 3069 O O . LYS B 1 182 ? 67.261 44.871 26.466 1.00 34.71 182 LYS B O 1
ATOM 3075 N N . ILE B 1 183 ? 66.009 43.160 27.072 1.00 34.49 183 ILE B N 1
ATOM 3076 C CA . ILE B 1 183 ? 66.707 42.965 28.333 1.00 34.89 183 ILE B CA 1
ATOM 3077 C C . ILE B 1 183 ? 68.158 42.540 28.089 1.00 34.04 183 ILE B C 1
ATOM 3078 O O . ILE B 1 183 ? 69.071 43.068 28.705 1.00 32.15 183 ILE B O 1
ATOM 3083 N N . PHE B 1 184 ? 68.366 41.589 27.187 1.00 32.99 184 PHE B N 1
ATOM 3084 C CA . PHE B 1 184 ? 69.702 41.121 26.871 1.00 32.30 184 PHE B CA 1
ATOM 3085 C C . PHE B 1 184 ? 70.100 41.714 25.525 1.00 32.41 184 PHE B C 1
ATOM 3086 O O . PHE B 1 184 ? 70.510 40.998 24.641 1.00 34.75 184 PHE B O 1
ATOM 3094 N N . ASP B 1 185 ? 69.959 43.017 25.330 1.00 31.96 185 ASP B N 1
ATOM 3095 C CA . ASP B 1 185 ? 70.333 43.641 24.059 1.00 31.46 185 ASP B CA 1
ATOM 3096 C C . ASP B 1 185 ? 71.761 43.317 23.634 1.00 29.60 185 ASP B C 1
ATOM 3097 O O . ASP B 1 185 ? 72.684 43.619 24.337 1.00 30.06 185 ASP B O 1
ATOM 3102 N N . ALA B 1 186 ? 71.954 42.713 22.477 1.00 28.67 186 ALA B N 1
ATOM 3103 C CA . ALA B 1 186 ? 73.283 42.329 21.998 1.00 28.25 186 ALA B CA 1
ATOM 3104 C C . ALA B 1 186 ? 74.290 43.472 21.891 1.00 28.91 186 ALA B C 1
ATOM 3105 O O . ALA B 1 186 ? 75.482 43.268 22.121 1.00 29.43 186 ALA B O 1
ATOM 3107 N N . ALA B 1 187 ? 73.814 44.670 21.590 1.00 28.79 187 ALA B N 1
ATOM 3108 C CA . ALA B 1 187 ? 74.706 45.813 21.488 1.00 29.87 187 ALA B CA 1
ATOM 3109 C C . ALA B 1 187 ? 75.395 46.108 22.806 1.00 29.78 187 ALA B C 1
ATOM 3110 O O . ALA B 1 187 ? 76.541 46.582 22.831 1.00 30.42 187 ALA B O 1
ATOM 3112 N N . LYS B 1 188 ? 74.671 45.873 23.896 1.00 28.69 188 LYS B N 1
ATOM 3113 C CA . LYS B 1 188 ? 75.199 46.099 25.228 1.00 27.85 188 LYS B CA 1
ATOM 3114 C C . LYS B 1 188 ? 75.765 44.796 25.854 1.00 24.95 188 LYS B C 1
ATOM 3115 O O . LYS B 1 188 ? 76.794 44.848 26.532 1.00 22.77 188 LYS B O 1
ATOM 3121 N N . THR B 1 189 ? 75.068 43.662 25.643 1.00 21.16 189 THR B N 1
ATOM 3122 C CA . THR B 1 189 ? 75.421 42.387 26.263 1.00 18.50 189 THR B CA 1
ATOM 3123 C C . THR B 1 189 ? 75.356 41.267 25.258 1.00 15.66 189 THR B C 1
ATOM 3124 O O . THR B 1 189 ? 74.469 40.393 25.266 1.00 16.60 189 THR B O 1
ATOM 3128 N N . PRO B 1 190 ? 76.327 41.262 24.391 1.00 12.43 190 PRO B N 1
ATOM 3129 C CA . PRO B 1 190 ? 76.320 40.228 23.370 1.00 11.71 190 PRO B CA 1
ATOM 3130 C C . PRO B 1 190 ? 76.554 38.854 23.957 1.00 10.43 190 PRO B C 1
ATOM 3131 O O . PRO B 1 190 ? 75.957 37.924 23.415 1.00 12.76 190 PRO B O 1
ATOM 3135 N N . LEU B 1 191 ? 77.334 38.688 25.012 1.00 9.65 191 LEU B N 1
ATOM 3136 C CA . LEU B 1 191 ? 77.555 37.333 25.520 1.00 9.70 191 LEU B CA 1
ATOM 3137 C C . LEU B 1 191 ? 76.196 36.789 25.934 1.00 8.87 191 LEU B C 1
ATOM 3138 O O . LEU B 1 191 ? 75.829 35.671 25.516 1.00 8.15 191 LEU B O 1
ATOM 3143 N N . LEU B 1 192 ? 75.427 37.615 26.627 1.00 7.65 192 LEU B N 1
ATOM 3144 C CA . LEU B 1 192 ? 74.154 37.144 27.143 1.00 10.33 192 LEU B CA 1
ATOM 3145 C C . LEU B 1 192 ? 73.185 36.907 26.078 1.00 8.79 192 LEU B C 1
ATOM 3146 O O . LEU B 1 192 ? 72.426 35.993 26.192 1.00 8.13 192 LEU B O 1
ATOM 3151 N N . ALA B 1 193 ? 73.196 37.738 25.059 1.00 10.15 193 ALA B N 1
ATOM 3152 C CA . ALA B 1 193 ? 72.200 37.545 23.988 1.00 11.10 193 ALA B CA 1
ATOM 3153 C C . ALA B 1 193 ? 72.479 36.219 23.347 1.00 11.02 193 ALA B C 1
ATOM 3154 O O . ALA B 1 193 ? 71.591 35.428 23.099 1.00 10.91 193 ALA B O 1
ATOM 3156 N N . ALA B 1 194 ? 73.756 35.927 23.161 1.00 9.97 194 ALA B N 1
ATOM 3157 C CA . ALA B 1 194 ? 74.087 34.656 22.572 1.00 8.87 194 ALA B CA 1
ATOM 3158 C C . ALA B 1 194 ? 73.806 33.430 23.486 1.00 8.54 194 ALA B C 1
ATOM 3159 O O . ALA B 1 194 ? 73.474 32.373 22.983 1.00 8.70 194 ALA B O 1
ATOM 3161 N N . TRP B 1 195 ? 73.956 33.573 24.790 1.00 6.60 195 TRP B N 1
ATOM 3162 C CA . TRP B 1 195 ? 73.640 32.525 25.744 1.00 6.32 195 TRP B CA 1
ATOM 3163 C C . TRP B 1 195 ? 72.168 32.192 25.698 1.00 6.78 195 TRP B C 1
ATOM 3164 O O . TRP B 1 195 ? 71.840 31.037 25.770 1.00 3.63 195 TRP B O 1
ATOM 3175 N N . VAL B 1 196 ? 71.306 33.217 25.541 1.00 8.00 196 VAL B N 1
ATOM 3176 C CA . VAL B 1 196 ? 69.894 33.039 25.476 1.00 7.81 196 VAL B CA 1
ATOM 3177 C C . VAL B 1 196 ? 69.599 32.129 24.309 1.00 9.16 196 VAL B C 1
ATOM 3178 O O . VAL B 1 196 ? 68.861 31.151 24.423 1.00 8.83 196 VAL B O 1
ATOM 3182 N N . GLU B 1 197 ? 70.195 32.387 23.174 1.00 9.67 197 GLU B N 1
ATOM 3183 C CA . GLU B 1 197 ? 69.880 31.548 22.020 1.00 12.56 197 GLU B CA 1
ATOM 3184 C C . GLU B 1 197 ? 70.395 30.165 22.190 1.00 11.34 197 GLU B C 1
ATOM 3185 O O . GLU B 1 197 ? 69.729 29.192 21.818 1.00 12.76 197 GLU B O 1
ATOM 3191 N N . ARG B 1 198 ? 71.550 30.037 22.793 1.00 9.89 198 ARG B N 1
ATOM 3192 C CA . ARG B 1 198 ? 72.034 28.705 23.065 1.00 10.51 198 ARG B CA 1
ATOM 3193 C C . ARG B 1 198 ? 71.131 27.946 24.063 1.00 10.51 198 ARG B C 1
ATOM 3194 O O . ARG B 1 198 ? 70.853 26.742 23.848 1.00 11.59 198 ARG B O 1
ATOM 3202 N N . PHE B 1 199 ? 70.613 28.638 25.098 1.00 9.63 199 PHE B N 1
ATOM 3203 C CA . PHE B 1 199 ? 69.821 27.983 26.133 1.00 8.72 199 PHE B CA 1
ATOM 3204 C C . PHE B 1 199 ? 68.465 27.495 25.655 1.00 9.20 199 PHE B C 1
ATOM 3205 O O . PHE B 1 199 ? 68.060 26.361 25.883 1.00 8.35 199 PHE B O 1
ATOM 3213 N N . ILE B 1 200 ? 67.748 28.379 24.976 1.00 10.27 200 ILE B N 1
ATOM 3214 C CA . ILE B 1 200 ? 66.443 28.038 24.501 1.00 12.00 200 ILE B CA 1
ATOM 3215 C C . ILE B 1 200 ? 66.501 26.920 23.467 1.00 14.49 200 ILE B C 1
ATOM 3216 O O . ILE B 1 200 ? 65.501 26.245 23.200 1.00 14.75 200 ILE B O 1
ATOM 3221 N N . GLU B 1 201 ? 67.669 26.655 22.914 1.00 16.57 201 GLU B N 1
ATOM 3222 C CA . GLU B 1 201 ? 67.704 25.597 21.933 1.00 17.42 201 GLU B CA 1
ATOM 3223 C C . GLU B 1 201 ? 67.901 24.208 22.557 1.00 14.90 201 GLU B C 1
ATOM 3224 O O . GLU B 1 201 ? 67.702 23.192 21.892 1.00 13.26 201 GLU B O 1
ATOM 3230 N N . LEU B 1 202 ? 68.254 24.164 23.825 1.00 12.39 202 LEU B N 1
ATOM 3231 C CA . LEU B 1 202 ? 68.380 22.901 24.516 1.00 11.90 202 LEU B CA 1
ATOM 3232 C C . LEU B 1 202 ? 67.085 22.080 24.555 1.00 11.25 202 LEU B C 1
ATOM 3233 O O . LEU B 1 202 ? 65.958 22.589 24.773 1.00 8.60 202 LEU B O 1
ATOM 3238 N N . ASP B 1 203 ? 67.212 20.775 24.436 1.00 10.47 203 ASP B N 1
ATOM 3239 C CA . ASP B 1 203 ? 65.958 20.023 24.513 1.00 12.58 203 ASP B CA 1
ATOM 3240 C C . ASP B 1 203 ? 65.242 20.242 25.847 1.00 10.83 203 ASP B C 1
ATOM 3241 O O . ASP B 1 203 ? 64.029 20.227 25.935 1.00 9.50 203 ASP B O 1
ATOM 3246 N N . ALA B 1 204 ? 65.991 20.406 26.903 1.00 9.21 204 ALA B N 1
ATOM 3247 C CA . ALA B 1 204 ? 65.340 20.577 28.151 1.00 9.88 204 ALA B CA 1
ATOM 3248 C C . ALA B 1 204 ? 64.573 21.911 28.177 1.00 10.09 204 ALA B C 1
ATOM 3249 O O . ALA B 1 204 ? 63.553 22.018 28.804 1.00 10.91 204 ALA B O 1
ATOM 3251 N N . ALA B 1 205 ? 65.109 22.926 27.533 1.00 9.75 205 ALA B N 1
ATOM 3252 C CA . ALA B 1 205 ? 64.450 24.193 27.457 1.00 11.00 205 ALA B CA 1
ATOM 3253 C C . ALA B 1 205 ? 63.187 24.107 26.664 1.00 11.16 205 ALA B C 1
ATOM 3254 O O . ALA B 1 205 ? 62.162 24.686 27.023 1.00 10.44 205 ALA B O 1
ATOM 3256 N N . LYS B 1 206 ? 63.229 23.366 25.579 1.00 13.46 206 LYS B N 1
ATOM 3257 C CA . LYS B 1 206 ? 62.050 23.205 24.759 1.00 14.73 206 LYS B CA 1
ATOM 3258 C C . LYS B 1 206 ? 60.994 22.457 25.537 1.00 15.08 206 LYS B C 1
ATOM 3259 O O . LYS B 1 206 ? 59.837 22.695 25.427 1.00 16.19 206 LYS B O 1
ATOM 3265 N N . ALA B 1 207 ? 61.376 21.525 26.354 1.00 15.37 207 ALA B N 1
ATOM 3266 C CA . ALA B 1 207 ? 60.359 20.825 27.072 1.00 16.09 207 ALA B CA 1
ATOM 3267 C C . ALA B 1 207 ? 59.820 21.736 28.147 1.00 15.29 207 ALA B C 1
ATOM 3268 O O . ALA B 1 207 ? 58.709 21.606 28.519 1.00 16.55 207 ALA B O 1
ATOM 3270 N N . ALA B 1 208 ? 60.602 22.64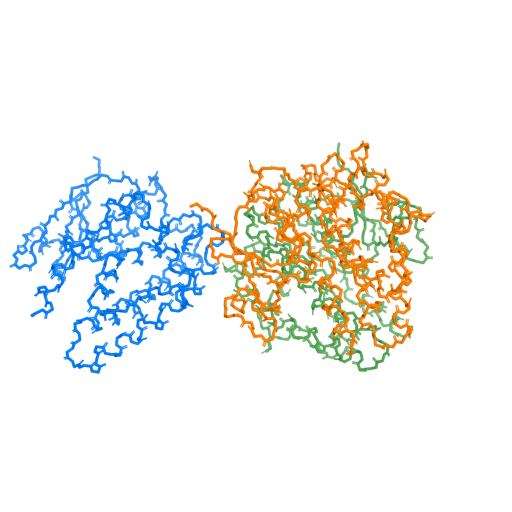0 28.690 1.00 13.41 208 ALA B N 1
ATOM 3271 C CA . ALA B 1 208 ? 60.141 23.241 29.895 1.00 12.60 208 ALA B CA 1
ATOM 3272 C C . ALA B 1 208 ? 59.699 24.674 29.834 1.00 11.59 208 ALA B C 1
ATOM 3273 O O . ALA B 1 208 ? 58.902 25.109 30.645 1.00 12.71 208 ALA B O 1
ATOM 3275 N N . LEU B 1 209 ? 60.284 25.467 28.960 1.00 10.89 209 LEU B N 1
ATOM 3276 C CA . LEU B 1 209 ? 60.033 26.902 28.983 1.00 10.73 209 LEU B CA 1
ATOM 3277 C C . LEU B 1 209 ? 58.607 27.138 28.541 1.00 10.20 209 LEU B C 1
ATOM 3278 O O . LEU B 1 209 ? 58.173 26.520 27.671 1.00 9.33 209 LEU B O 1
ATOM 3283 N N . PRO B 1 210 ? 57.820 27.953 29.193 1.00 11.19 210 PRO B N 1
ATOM 3284 C CA . PRO B 1 210 ? 56.466 28.206 28.684 1.00 11.35 210 PRO B CA 1
ATOM 3285 C C . PRO B 1 210 ? 56.399 28.994 27.428 1.00 9.59 210 PRO B C 1
ATOM 3286 O O . PRO B 1 210 ? 57.227 29.784 27.047 1.00 8.58 210 PRO B O 1
ATOM 3290 N N . ASP B 1 211 ? 55.341 28.708 26.734 1.00 10.72 211 ASP B N 1
ATOM 3291 C CA . ASP B 1 211 ? 55.057 29.340 25.475 1.00 10.58 211 ASP B CA 1
ATOM 3292 C C . ASP B 1 211 ? 54.889 30.856 25.625 1.00 10.04 211 ASP B C 1
ATOM 3293 O O . ASP B 1 211 ? 54.081 31.337 26.372 1.00 9.36 211 ASP B O 1
ATOM 3298 N N . VAL B 1 212 ? 55.678 31.595 24.902 1.00 9.70 212 VAL B N 1
ATOM 3299 C CA . VAL B 1 212 ? 55.728 33.024 25.107 1.00 11.65 212 VAL B CA 1
ATOM 3300 C C . VAL B 1 212 ? 54.421 33.707 24.741 1.00 10.68 212 VAL B C 1
ATOM 3301 O O . VAL B 1 212 ? 54.041 34.620 25.416 1.00 10.33 212 VAL B O 1
ATOM 3305 N N . GLY B 1 213 ? 53.724 33.224 23.721 1.00 10.26 213 GLY B N 1
ATOM 3306 C CA . GLY B 1 213 ? 52.453 33.804 23.348 1.00 9.63 213 GLY B CA 1
ATOM 3307 C C . GLY B 1 213 ? 51.406 33.664 24.439 1.00 9.90 213 GLY B C 1
ATOM 3308 O O . GLY B 1 213 ? 50.701 34.643 24.757 1.00 10.41 213 GLY B O 1
ATOM 3309 N N . ARG B 1 214 ? 51.271 32.484 25.039 1.00 8.58 214 ARG B N 1
ATOM 3310 C CA . ARG B 1 214 ? 50.255 32.357 26.071 1.00 8.85 214 ARG B CA 1
ATOM 3311 C C . ARG B 1 214 ? 50.695 33.118 27.271 1.00 6.82 214 ARG B C 1
ATOM 3312 O O . ARG B 1 214 ? 49.901 33.730 27.962 1.00 6.55 214 ARG B O 1
ATOM 3320 N N . LEU B 1 215 ? 51.977 33.066 27.521 1.00 5.56 215 LEU B N 1
ATOM 3321 C CA . LEU B 1 215 ? 52.491 33.787 28.666 1.00 6.47 215 LEU B CA 1
ATOM 3322 C C . LEU B 1 215 ? 52.204 35.272 28.500 1.00 5.93 215 LEU B C 1
ATOM 3323 O O . LEU B 1 215 ? 51.876 35.938 29.474 1.00 4.63 215 LEU B O 1
ATOM 3328 N N . LEU B 1 216 ? 52.396 35.804 27.289 1.00 6.35 216 LEU B N 1
ATOM 3329 C CA . LEU B 1 216 ? 52.098 37.233 27.055 1.00 8.04 216 LEU B CA 1
ATOM 3330 C C . LEU B 1 216 ? 50.625 37.614 27.316 1.00 7.20 216 LEU B C 1
ATOM 3331 O O . LEU B 1 216 ? 50.346 38.602 27.975 1.00 5.97 216 LEU B O 1
ATOM 3336 N N . GLU B 1 217 ? 49.700 36.766 26.856 1.00 7.86 217 GLU B N 1
ATOM 3337 C CA . GLU B 1 217 ? 48.260 37.006 27.146 1.00 7.92 217 GLU B CA 1
ATOM 3338 C C . GLU B 1 217 ? 47.980 36.935 28.616 1.00 7.05 217 GLU B C 1
ATOM 3339 O O . GLU B 1 217 ? 47.289 37.769 29.183 1.00 7.02 217 GLU B O 1
ATOM 3345 N N . PHE B 1 218 ? 48.536 35.935 29.277 1.00 5.65 218 PHE B N 1
ATOM 3346 C CA . PHE B 1 218 ? 48.383 35.912 30.691 1.00 5.76 218 PHE B CA 1
ATOM 3347 C C . PHE B 1 218 ? 48.913 37.237 31.287 1.00 6.75 218 PHE B C 1
ATOM 3348 O O . PHE B 1 218 ? 48.288 37.840 32.138 1.00 6.41 218 PHE B O 1
ATOM 3356 N N . ALA B 1 219 ? 50.080 37.684 30.846 1.00 7.61 219 ALA B N 1
ATOM 3357 C CA . ALA B 1 219 ? 50.701 38.852 31.452 1.00 9.03 219 ALA B CA 1
ATOM 3358 C C . ALA B 1 219 ? 49.896 40.102 31.200 1.00 11.19 219 ALA B C 1
ATOM 3359 O O . ALA B 1 219 ? 49.759 40.881 32.113 1.00 10.77 219 ALA B O 1
ATOM 3361 N N . LYS B 1 220 ? 49.381 40.273 29.988 1.00 13.01 220 LYS B N 1
ATOM 3362 C CA . LYS B 1 220 ? 48.573 41.444 29.693 1.00 15.36 220 LYS B CA 1
ATOM 3363 C C . LYS B 1 220 ? 47.310 41.473 30.509 1.00 17.33 220 LYS B C 1
ATOM 3364 O O . LYS B 1 220 ? 46.762 42.530 30.708 1.00 17.43 220 LYS B O 1
ATOM 3370 N N . ALA B 1 221 ? 46.805 40.321 30.932 1.00 20.03 221 ALA B N 1
ATOM 3371 C CA . ALA B 1 221 ? 45.557 40.332 31.655 1.00 22.67 221 ALA B CA 1
ATOM 3372 C C . ALA B 1 221 ? 45.876 40.661 33.095 1.00 26.26 221 ALA B C 1
ATOM 3373 O O . ALA B 1 221 ? 45.077 41.227 33.783 1.00 24.93 221 ALA B O 1
ATOM 3375 N N . ARG B 1 222 ? 47.062 40.345 33.554 1.00 31.83 222 ARG B N 1
ATOM 3376 C CA . ARG B 1 222 ? 47.352 40.645 34.938 1.00 37.52 222 ARG B CA 1
ATOM 3377 C C . ARG B 1 222 ? 47.752 42.097 35.084 1.00 42.24 222 ARG B C 1
ATOM 3378 O O . ARG B 1 222 ? 47.617 42.686 36.143 1.00 42.52 222 ARG B O 1
ATOM 3386 N N . GLU B 1 223 ? 48.266 42.679 34.012 1.00 48.26 223 GLU B N 1
ATOM 3387 C CA . GLU B 1 223 ? 48.688 44.067 34.047 1.00 52.49 223 GLU B CA 1
ATOM 3388 C C . GLU B 1 223 ? 47.447 44.942 34.051 1.00 54.73 223 GLU B C 1
ATOM 3389 O O . GLU B 1 223 ? 47.417 45.972 34.719 1.00 55.66 223 GLU B O 1
ATOM 3395 N N . ALA B 1 224 ? 46.433 44.539 33.296 1.00 57.05 224 ALA B N 1
ATOM 3396 C CA . ALA B 1 224 ? 45.148 45.241 33.292 1.00 58.59 224 ALA B CA 1
ATOM 3397 C C . ALA B 1 224 ? 44.764 45.849 34.639 1.00 59.50 224 ALA B C 1
ATOM 3398 O O . ALA B 1 224 ? 44.511 45.185 35.639 1.00 60.18 224 ALA B O 1
ATOM 3400 N N . GLY C 1 4 ? 99.500 24.528 53.544 1.00 41.01 4 GLY C N 1
ATOM 3401 C CA . GLY C 1 4 ? 98.561 25.073 54.537 1.00 39.91 4 GLY C CA 1
ATOM 3402 C C . GLY C 1 4 ? 97.252 25.578 53.973 1.00 38.74 4 GLY C C 1
ATOM 3403 O O . GLY C 1 4 ? 96.919 25.420 52.784 1.00 39.38 4 GLY C O 1
ATOM 3404 N N . ASP C 1 5 ? 96.464 26.094 54.902 1.00 35.27 5 ASP C N 1
ATOM 3405 C CA . ASP C 1 5 ? 95.265 26.833 54.594 1.00 32.85 5 ASP C CA 1
ATOM 3406 C C . ASP C 1 5 ? 95.213 28.144 55.351 1.00 29.11 5 ASP C C 1
ATOM 3407 O O . ASP C 1 5 ? 94.945 28.129 56.534 1.00 31.26 5 ASP C O 1
ATOM 3412 N N . ASP C 1 6 ? 95.458 29.262 54.693 1.00 23.62 6 ASP C N 1
ATOM 3413 C CA . ASP C 1 6 ? 95.296 30.558 55.324 1.00 19.82 6 ASP C CA 1
ATOM 3414 C C . ASP C 1 6 ? 93.875 31.039 55.035 1.00 13.47 6 ASP C C 1
ATOM 3415 O O . ASP C 1 6 ? 93.324 30.845 53.965 1.00 9.31 6 ASP C O 1
ATOM 3420 N N . LEU C 1 7 ? 93.308 31.626 56.057 1.00 8.13 7 LEU C N 1
ATOM 3421 C CA . LEU C 1 7 ? 91.968 32.118 56.064 1.00 7.63 7 LEU C CA 1
ATOM 3422 C C . LEU C 1 7 ? 92.037 33.510 56.604 1.00 6.63 7 LEU C C 1
ATOM 3423 O O . LEU C 1 7 ? 92.682 33.732 57.594 1.00 6.40 7 LEU C O 1
ATOM 3428 N N . LYS C 1 8 ? 91.358 34.425 55.927 1.00 6.34 8 LYS C N 1
ATOM 3429 C CA . LYS C 1 8 ? 91.280 35.813 56.292 1.00 7.03 8 LYS C CA 1
ATOM 3430 C C . LYS C 1 8 ? 89.799 36.193 56.101 1.00 6.36 8 LYS C C 1
ATOM 3431 O O . LYS C 1 8 ? 89.151 35.717 55.178 1.00 7.12 8 LYS C O 1
ATOM 3437 N N . LEU C 1 9 ? 89.200 36.842 57.082 1.00 4.34 9 LEU C N 1
ATOM 3438 C CA . LEU C 1 9 ? 87.843 37.303 57.011 1.00 4.03 9 LEU C CA 1
ATOM 3439 C C . LEU C 1 9 ? 87.816 38.829 56.997 1.00 4.98 9 LEU C C 1
ATOM 3440 O O . LEU C 1 9 ? 88.343 39.490 57.865 1.00 4.38 9 LEU C O 1
ATOM 3445 N N . LEU C 1 10 ? 87.229 39.353 55.952 1.00 4.48 10 LEU C N 1
ATOM 3446 C CA . LEU C 1 10 ? 87.066 40.784 55.805 1.00 5.12 10 LEU C CA 1
ATOM 3447 C C . LEU C 1 10 ? 85.667 41.084 56.298 1.00 4.59 10 LEU C C 1
ATOM 3448 O O . LEU C 1 10 ? 84.718 40.502 55.825 1.00 4.93 10 LEU C O 1
ATOM 3453 N N . GLY C 1 11 ? 85.585 41.899 57.334 1.00 4.65 11 GLY C N 1
ATOM 3454 C CA . GLY C 1 11 ? 84.342 42.255 57.952 1.00 6.19 11 GLY C CA 1
ATOM 3455 C C . GLY C 1 11 ? 84.336 43.557 58.686 1.00 7.36 11 GLY C C 1
ATOM 3456 O O . GLY C 1 11 ? 85.345 44.247 58.852 1.00 7.13 11 GLY C O 1
ATOM 3457 N N . ALA C 1 12 ? 83.151 43.909 59.130 1.00 9.72 12 ALA C N 1
ATOM 3458 C CA . ALA C 1 12 ? 82.966 45.096 59.988 1.00 9.42 12 ALA C CA 1
ATOM 3459 C C . ALA C 1 12 ? 82.108 44.520 61.099 1.00 9.20 12 ALA C C 1
ATOM 3460 O O . ALA C 1 12 ? 81.114 43.822 60.855 1.00 9.63 12 ALA C O 1
ATOM 3462 N N . TRP C 1 13 ? 82.588 44.710 62.315 1.00 9.28 13 TRP C N 1
ATOM 3463 C CA . TRP C 1 13 ? 82.075 44.020 63.482 1.00 7.53 13 TRP C CA 1
ATOM 3464 C C . TRP C 1 13 ? 80.601 44.127 63.750 1.00 8.04 13 TRP C C 1
ATOM 3465 O O . TRP C 1 13 ? 80.090 43.154 64.220 1.00 9.88 13 TRP C O 1
ATOM 3476 N N . PRO C 1 14 ? 79.908 45.222 63.409 1.00 6.35 14 PRO C N 1
ATOM 3477 C CA . PRO C 1 14 ? 78.474 45.302 63.614 1.00 5.93 14 PRO C CA 1
ATOM 3478 C C . PRO C 1 14 ? 77.640 44.430 62.694 1.00 5.74 14 PRO C C 1
ATOM 3479 O O . PRO C 1 14 ? 76.535 44.104 63.084 1.00 6.29 14 PRO C O 1
ATOM 3483 N N . SER C 1 15 ? 78.138 44.020 61.546 1.00 5.05 15 SER C N 1
ATOM 3484 C CA . SER C 1 15 ? 77.317 43.320 60.599 1.00 5.05 15 SER C CA 1
ATOM 3485 C C . SER C 1 15 ? 76.975 41.888 61.033 1.00 4.80 15 SER C C 1
ATOM 3486 O O . SER C 1 15 ? 77.836 41.041 61.249 1.00 4.49 15 SER C O 1
ATOM 3489 N N . PRO C 1 16 ? 75.694 41.592 61.096 1.00 3.14 16 PRO C N 1
ATOM 3490 C CA . PRO C 1 16 ? 75.256 40.243 61.476 1.00 3.96 16 PRO C CA 1
ATOM 3491 C C . PRO C 1 16 ? 75.704 39.178 60.467 1.00 4.26 16 PRO C C 1
ATOM 3492 O O . PRO C 1 16 ? 75.777 38.024 60.780 1.00 3.42 16 PRO C O 1
ATOM 3496 N N . PHE C 1 17 ? 76.024 39.608 59.271 1.00 3.65 17 PHE C N 1
ATOM 3497 C CA . PHE C 1 17 ? 76.443 38.715 58.224 1.00 4.80 17 PHE C CA 1
ATOM 3498 C C . PHE C 1 17 ? 77.872 38.244 58.497 1.00 4.53 17 PHE C C 1
ATOM 3499 O O . PHE C 1 17 ? 78.236 37.090 58.326 1.00 3.47 17 PHE C O 1
ATOM 3507 N N . VAL C 1 18 ? 78.654 39.163 59.036 1.00 4.15 18 VAL C N 1
ATOM 3508 C CA . VAL C 1 18 ? 79.975 38.873 59.480 1.00 3.76 18 VAL C CA 1
ATOM 3509 C C . VAL C 1 18 ? 79.888 37.967 60.696 1.00 2.76 18 VAL C C 1
ATOM 3510 O O . VAL C 1 18 ? 80.641 37.049 60.861 1.00 3.27 18 VAL C O 1
ATOM 3514 N N . THR C 1 19 ? 78.984 38.255 61.569 1.00 2.41 19 THR C N 1
ATOM 3515 C CA . THR C 1 19 ? 78.876 37.483 62.783 1.00 3.61 19 THR C CA 1
ATOM 3516 C C . THR C 1 19 ? 78.575 36.056 62.384 1.00 3.25 19 THR C C 1
ATOM 3517 O O . THR C 1 19 ? 79.122 35.149 62.988 1.00 2.00 19 THR C O 1
ATOM 3521 N N . ARG C 1 20 ? 77.733 35.840 61.381 1.00 2.00 20 ARG C N 1
ATOM 3522 C CA . ARG C 1 20 ? 77.477 34.468 61.045 1.00 2.91 20 ARG C CA 1
ATOM 3523 C C . ARG C 1 20 ? 78.727 33.670 60.684 1.00 3.28 20 ARG C C 1
ATOM 3524 O O . ARG C 1 20 ? 78.866 32.550 61.129 1.00 2.03 20 ARG C O 1
ATOM 3532 N N . VAL C 1 21 ? 79.649 34.285 59.938 1.00 2.71 21 VAL C N 1
ATOM 3533 C CA . VAL C 1 21 ? 80.861 33.622 59.503 1.00 2.77 21 VAL C CA 1
ATOM 3534 C C . VAL C 1 21 ? 81.772 33.378 60.681 1.00 5.23 21 VAL C C 1
ATOM 3535 O O . VAL C 1 21 ? 82.476 32.329 60.751 1.00 3.73 21 VAL C O 1
ATOM 3539 N N . LYS C 1 22 ? 81.826 34.378 61.583 1.00 4.75 22 LYS C N 1
ATOM 3540 C CA . LYS C 1 22 ? 82.657 34.226 62.771 1.00 4.89 22 LYS C CA 1
ATOM 3541 C C . LYS C 1 22 ? 82.155 33.040 63.613 1.00 4.00 22 LYS C C 1
ATOM 3542 O O . LYS C 1 22 ? 82.958 32.256 64.091 1.00 3.95 22 LYS C O 1
ATOM 3548 N N . LEU C 1 23 ? 80.862 32.876 63.723 1.00 2.00 23 LEU C N 1
ATOM 3549 C CA . LEU C 1 23 ? 80.323 31.712 64.447 1.00 3.76 23 LEU C CA 1
ATOM 3550 C C . LEU C 1 23 ? 80.785 30.422 63.803 1.00 4.08 23 LEU C C 1
ATOM 3551 O O . LEU C 1 23 ? 81.198 29.471 64.462 1.00 4.67 23 LEU C O 1
ATOM 3556 N N . ALA C 1 24 ? 80.626 30.378 62.509 1.00 3.89 24 ALA C N 1
ATOM 3557 C CA . ALA C 1 24 ? 81.010 29.187 61.792 1.00 5.14 24 ALA C CA 1
ATOM 3558 C C . ALA C 1 24 ? 82.482 28.777 61.904 1.00 5.79 24 ALA C C 1
ATOM 3559 O O . ALA C 1 24 ? 82.788 27.590 62.037 1.00 5.40 24 ALA C O 1
ATOM 3561 N N . LEU C 1 25 ? 83.403 29.738 61.873 1.00 5.24 25 LEU C N 1
ATOM 3562 C CA . LEU C 1 25 ? 84.782 29.436 62.022 1.00 4.95 25 LEU C CA 1
ATOM 3563 C C . LEU C 1 25 ? 85.061 29.010 63.439 1.00 5.15 25 LEU C C 1
ATOM 3564 O O . LEU C 1 25 ? 85.827 28.071 63.703 1.00 6.17 25 LEU C O 1
ATOM 3569 N N . ALA C 1 26 ? 84.445 29.696 64.380 1.00 5.49 26 ALA C N 1
ATOM 3570 C CA . ALA C 1 26 ? 84.643 29.310 65.751 1.00 6.59 26 ALA C CA 1
ATOM 3571 C C . ALA C 1 26 ? 84.090 27.918 66.004 1.00 7.13 26 ALA C C 1
ATOM 3572 O O . ALA C 1 26 ? 84.737 27.167 66.701 1.00 8.23 26 ALA C O 1
ATOM 3574 N N . LEU C 1 27 ? 82.944 27.565 65.461 1.00 7.26 27 LEU C N 1
ATOM 3575 C CA . LEU C 1 27 ? 82.385 26.211 65.664 1.00 8.28 27 LEU C CA 1
ATOM 3576 C C . LEU C 1 27 ? 83.339 25.109 65.155 1.00 8.77 27 LEU C C 1
ATOM 3577 O O . LEU C 1 27 ? 83.382 24.020 65.723 1.00 9.88 27 LEU C O 1
ATOM 3582 N N . LYS C 1 28 ? 84.114 25.376 64.119 1.00 8.58 28 LYS C N 1
ATOM 3583 C CA . LYS C 1 28 ? 85.043 24.343 63.696 1.00 8.79 28 LYS C CA 1
ATOM 3584 C C . LYS C 1 28 ? 86.396 24.489 64.354 1.00 8.98 28 LYS C C 1
ATOM 3585 O O . LYS C 1 28 ? 87.282 23.762 64.079 1.00 8.55 28 LYS C O 1
ATOM 3591 N N . GLY C 1 29 ? 86.598 25.513 65.157 1.00 10.21 29 GLY C N 1
ATOM 3592 C CA . GLY C 1 29 ? 87.931 25.769 65.678 1.00 9.13 29 GLY C CA 1
ATOM 3593 C C . GLY C 1 29 ? 88.921 26.246 64.648 1.00 9.94 29 GLY C C 1
ATOM 3594 O O . GLY C 1 29 ? 90.085 25.961 64.826 1.00 9.55 29 GLY C O 1
ATOM 3595 N N . LEU C 1 30 ? 88.504 26.928 63.580 1.00 9.47 30 LEU C N 1
ATOM 3596 C CA . LEU C 1 30 ? 89.446 27.318 62.556 1.00 9.89 30 LEU C CA 1
ATOM 3597 C C . LEU C 1 30 ? 90.154 28.619 62.856 1.00 10.31 30 LEU C C 1
ATOM 3598 O O . LEU C 1 30 ? 89.515 29.648 63.171 1.00 10.78 30 LEU C O 1
ATOM 3603 N N . SER C 1 31 ? 91.449 28.646 62.594 1.00 7.96 31 SER C N 1
ATOM 3604 C CA . SER C 1 31 ? 92.107 29.861 62.863 1.00 9.68 31 SER C CA 1
ATOM 3605 C C . SER C 1 31 ? 92.116 30.734 61.616 1.00 8.18 31 SER C C 1
ATOM 3606 O O . SER C 1 31 ? 92.156 30.278 60.523 1.00 8.77 31 SER C O 1
ATOM 3609 N N . TYR C 1 32 ? 91.935 32.012 61.800 1.00 8.77 32 TYR C N 1
ATOM 3610 C CA . TYR C 1 32 ? 91.946 32.944 60.677 1.00 8.67 32 TYR C CA 1
ATOM 3611 C C . TYR C 1 32 ? 92.349 34.324 61.146 1.00 9.03 32 TYR C C 1
ATOM 3612 O O . TYR C 1 32 ? 92.272 34.637 62.316 1.00 8.59 32 TYR C O 1
ATOM 3621 N N . GLU C 1 33 ? 92.739 35.145 60.202 1.00 10.11 33 GLU C N 1
ATOM 3622 C CA . GLU C 1 33 ? 92.998 36.528 60.464 1.00 11.57 33 GLU C CA 1
ATOM 3623 C C . GLU C 1 33 ? 91.699 37.373 60.313 1.00 9.72 33 GLU C C 1
ATOM 3624 O O . GLU C 1 33 ? 91.112 37.434 59.267 1.00 8.21 33 GLU C O 1
ATOM 3630 N N . ASP C 1 34 ? 91.224 37.993 61.385 1.00 10.06 34 ASP C N 1
ATOM 3631 C CA . ASP C 1 34 ? 90.031 38.824 61.354 1.00 11.58 34 ASP C CA 1
ATOM 3632 C C . ASP C 1 34 ? 90.454 40.179 60.925 1.00 11.72 34 ASP C C 1
ATOM 3633 O O . ASP C 1 34 ? 91.160 40.806 61.672 1.00 13.40 34 ASP C O 1
ATOM 3638 N N . VAL C 1 35 ? 90.091 40.609 59.727 1.00 10.48 35 VAL C N 1
ATOM 3639 C CA . VAL C 1 35 ? 90.427 41.919 59.261 1.00 9.61 35 VAL C CA 1
ATOM 3640 C C . VAL C 1 35 ? 89.231 42.851 59.336 1.00 10.04 35 VAL C C 1
ATOM 3641 O O . VAL C 1 35 ? 88.129 42.517 58.870 1.00 7.52 35 VAL C O 1
ATOM 3645 N N . GLU C 1 36 ? 89.459 44.046 59.883 1.00 9.07 36 GLU C N 1
ATOM 3646 C CA . GLU C 1 36 ? 88.392 45.026 60.025 1.00 9.18 36 GLU C CA 1
ATOM 3647 C C . GLU C 1 36 ? 88.346 45.973 58.830 1.00 9.53 36 GLU C C 1
ATOM 3648 O O . GLU C 1 36 ? 89.343 46.525 58.407 1.00 9.93 36 GLU C O 1
ATOM 3654 N N . GLU C 1 37 ? 87.177 46.137 58.252 1.00 7.50 37 GLU C N 1
ATOM 3655 C CA . GLU C 1 37 ? 87.054 46.997 57.105 1.00 7.50 37 GLU C CA 1
ATOM 3656 C C . GLU C 1 37 ? 86.225 48.213 57.466 1.00 6.90 37 GLU C C 1
ATOM 3657 O O . GLU C 1 37 ? 85.171 48.122 58.117 1.00 7.93 37 GLU C O 1
ATOM 3663 N N . ASP C 1 38 ? 86.698 49.340 56.984 1.00 5.51 38 ASP C N 1
ATOM 3664 C CA . ASP C 1 38 ? 85.983 50.593 57.104 1.00 6.30 38 ASP C CA 1
ATOM 3665 C C . ASP C 1 38 ? 85.079 50.715 55.874 1.00 6.11 38 ASP C C 1
ATOM 3666 O O . ASP C 1 38 ? 85.566 50.890 54.794 1.00 6.28 38 ASP C O 1
ATOM 3671 N N . LEU C 1 39 ? 83.777 50.668 56.059 1.00 5.46 39 LEU C N 1
ATOM 3672 C CA . LEU C 1 39 ? 82.868 50.810 54.917 1.00 6.61 39 LEU C CA 1
ATOM 3673 C C . LEU C 1 39 ? 82.828 52.189 54.223 1.00 6.53 39 LEU C C 1
ATOM 3674 O O . LEU C 1 39 ? 82.250 52.277 53.176 1.00 6.87 39 LEU C O 1
ATOM 3679 N N . TYR C 1 40 ? 83.446 53.215 54.804 1.00 5.96 40 TYR C N 1
ATOM 3680 C CA . TYR C 1 40 ? 83.600 54.500 54.200 1.00 6.88 40 TYR C CA 1
ATOM 3681 C C . TYR C 1 40 ? 84.944 54.657 53.551 1.00 6.82 40 TYR C C 1
ATOM 3682 O O . TYR C 1 40 ? 85.168 55.675 52.913 1.00 7.51 40 TYR C O 1
ATOM 3691 N N . LYS C 1 41 ? 85.827 53.676 53.717 1.00 5.21 41 LYS C N 1
ATOM 3692 C CA . LYS C 1 41 ? 87.164 53.714 53.110 1.00 7.11 41 LYS C CA 1
ATOM 3693 C C . LYS C 1 41 ? 87.649 52.280 52.892 1.00 6.48 41 LYS C C 1
ATOM 3694 O O . LYS C 1 41 ? 88.569 51.816 53.535 1.00 6.72 41 LYS C O 1
ATOM 3700 N N . LYS C 1 42 ? 86.987 51.593 51.967 1.00 5.69 42 LYS C N 1
ATOM 3701 C CA . LYS C 1 42 ? 87.238 50.181 51.768 1.00 5.52 42 LYS C CA 1
ATOM 3702 C C . LYS C 1 42 ? 88.605 49.919 51.261 1.00 6.36 42 LYS C C 1
ATOM 3703 O O . LYS C 1 42 ? 89.086 50.600 50.408 1.00 7.23 42 LYS C O 1
ATOM 3709 N N . SER C 1 43 ? 89.235 48.906 51.829 1.00 6.61 43 SER C N 1
ATOM 3710 C CA . SER C 1 43 ? 90.539 48.482 51.362 1.00 6.69 43 SER C CA 1
ATOM 3711 C C . SER C 1 43 ? 90.478 47.984 49.971 1.00 7.55 43 SER C C 1
ATOM 3712 O O . SER C 1 43 ? 89.519 47.362 49.487 1.00 6.82 43 SER C O 1
ATOM 3715 N N . GLU C 1 44 ? 91.614 48.162 49.352 1.00 8.32 44 GLU C N 1
ATOM 3716 C CA . GLU C 1 44 ? 91.826 47.550 48.070 1.00 10.19 44 GLU C CA 1
ATOM 3717 C C . GLU C 1 44 ? 91.588 46.033 48.080 1.00 8.44 44 GLU C C 1
ATOM 3718 O O . GLU C 1 44 ? 91.008 45.499 47.138 1.00 7.10 44 GLU C O 1
ATOM 3724 N N . LEU C 1 45 ? 91.978 45.348 49.137 1.00 6.43 45 LEU C N 1
ATOM 3725 C CA . LEU C 1 45 ? 91.770 43.917 49.169 1.00 6.60 45 LEU C CA 1
ATOM 3726 C C . LEU C 1 45 ? 90.256 43.599 49.134 1.00 6.00 45 LEU C C 1
ATOM 3727 O O . LEU C 1 45 ? 89.877 42.719 48.411 1.00 5.83 45 LEU C O 1
ATOM 3732 N N . LEU C 1 46 ? 89.421 44.389 49.821 1.00 5.10 46 LEU C N 1
ATOM 3733 C CA . LEU C 1 46 ? 87.996 44.222 49.787 1.00 4.24 46 LEU C CA 1
ATOM 3734 C C . LEU C 1 46 ? 87.417 44.546 48.431 1.00 4.58 46 LEU C C 1
ATOM 3735 O O . LEU C 1 46 ? 86.623 43.794 47.922 1.00 5.01 46 LEU C O 1
ATOM 3740 N N . LEU C 1 47 ? 87.836 45.633 47.836 1.00 3.07 47 LEU C N 1
ATOM 3741 C CA . LEU C 1 47 ? 87.291 46.089 46.592 1.00 5.11 47 LEU C CA 1
ATOM 3742 C C . LEU C 1 47 ? 87.674 45.120 45.482 1.00 5.01 47 LEU C C 1
ATOM 3743 O O . LEU C 1 47 ? 86.905 44.885 44.588 1.00 5.02 47 LEU C O 1
ATOM 3748 N N . LYS C 1 48 ? 88.847 44.497 45.606 1.00 5.24 48 LYS C N 1
ATOM 3749 C CA . LYS C 1 48 ? 89.234 43.529 44.612 1.00 5.73 48 LYS C CA 1
ATOM 3750 C C . LYS C 1 48 ? 88.662 42.137 44.914 1.00 4.85 48 LYS C C 1
ATOM 3751 O O . LYS C 1 48 ? 88.510 41.351 44.022 1.00 4.87 48 LYS C O 1
ATOM 3757 N N . SER C 1 49 ? 88.362 41.828 46.148 1.00 4.12 49 SER C N 1
ATOM 3758 C CA . SER C 1 49 ? 87.818 40.512 46.460 1.00 5.03 49 SER C CA 1
ATOM 3759 C C . SER C 1 49 ? 86.329 40.442 46.227 1.00 6.40 49 SER C C 1
ATOM 3760 O O . SER C 1 49 ? 85.833 39.379 45.901 1.00 5.62 49 SER C O 1
ATOM 3763 N N . ASN C 1 50 ? 85.602 41.542 46.461 1.00 5.45 50 ASN C N 1
ATOM 3764 C CA . ASN C 1 50 ? 84.169 41.541 46.217 1.00 4.23 50 ASN C CA 1
ATOM 3765 C C . ASN C 1 50 ? 83.794 42.759 45.356 1.00 4.42 50 ASN C C 1
ATOM 3766 O O . ASN C 1 50 ? 83.067 43.604 45.795 1.00 4.20 50 ASN C O 1
ATOM 3771 N N . PRO C 1 51 ? 84.258 42.790 44.111 1.00 4.62 51 PRO C N 1
ATOM 3772 C CA . PRO C 1 51 ? 84.040 43.943 43.215 1.00 5.04 51 PRO C CA 1
ATOM 3773 C C . PRO C 1 51 ? 82.591 44.119 42.889 1.00 5.91 51 PRO C C 1
ATOM 3774 O O . PRO C 1 51 ? 82.161 45.213 42.633 1.00 7.63 51 PRO C O 1
ATOM 3778 N N . VAL C 1 52 ? 81.819 43.057 42.974 1.00 5.31 52 VAL C N 1
ATOM 3779 C CA . VAL C 1 52 ? 80.474 43.122 42.538 1.00 5.85 52 VAL C CA 1
ATOM 3780 C C . VAL C 1 52 ? 79.571 43.830 43.532 1.00 5.81 52 VAL C C 1
ATOM 3781 O O . VAL C 1 52 ? 78.776 44.660 43.150 1.00 6.10 52 VAL C O 1
ATOM 3785 N N . HIS C 1 53 ? 79.596 43.450 44.794 1.00 4.21 53 HIS C N 1
ATOM 3786 C CA . HIS C 1 53 ? 78.806 44.162 45.749 1.00 5.10 53 HIS C CA 1
ATOM 3787 C C . HIS C 1 53 ? 79.602 45.144 46.687 1.00 5.00 53 HIS C C 1
ATOM 3788 O O . HIS C 1 53 ? 79.008 45.982 47.312 1.00 5.51 53 HIS C O 1
ATOM 3795 N N . LYS C 1 54 ? 80.918 44.948 46.803 1.00 4.15 54 LYS C N 1
ATOM 3796 C CA . LYS C 1 54 ? 81.790 45.667 47.720 1.00 5.11 54 LYS C CA 1
ATOM 3797 C C . LYS C 1 54 ? 81.298 45.570 49.119 1.00 4.37 54 LYS C C 1
ATOM 3798 O O . LYS C 1 54 ? 81.396 46.485 49.862 1.00 5.51 54 LYS C O 1
ATOM 3804 N N . LYS C 1 55 ? 80.721 44.439 49.433 1.00 4.20 55 LYS C N 1
ATOM 3805 C CA . LYS C 1 55 ? 80.233 44.218 50.776 1.00 4.56 55 LYS C CA 1
ATOM 3806 C C . LYS C 1 55 ? 81.075 43.199 51.563 1.00 4.11 55 LYS C C 1
ATOM 3807 O O . LYS C 1 55 ? 81.814 42.398 50.982 1.00 3.63 55 LYS C O 1
ATOM 3813 N N . ILE C 1 56 ? 80.905 43.234 52.878 1.00 3.11 56 ILE C N 1
ATOM 3814 C CA . ILE C 1 56 ? 81.405 42.185 53.744 1.00 3.29 56 ILE C CA 1
ATOM 3815 C C . ILE C 1 56 ? 80.243 41.390 54.185 1.00 2.77 56 ILE C C 1
ATOM 3816 O O . ILE C 1 56 ? 79.154 41.906 54.189 1.00 4.06 56 ILE C O 1
ATOM 3821 N N . PRO C 1 57 ? 80.421 40.179 54.669 1.00 2.56 57 PRO C N 1
ATOM 3822 C CA . PRO C 1 57 ? 81.715 39.540 54.881 1.00 2.66 57 PRO C CA 1
ATOM 3823 C C . PRO C 1 57 ? 82.281 39.029 53.634 1.00 2.63 57 PRO C C 1
ATOM 3824 O O . PRO C 1 57 ? 81.541 38.754 52.702 1.00 3.01 57 PRO C O 1
ATOM 3828 N N . VAL C 1 58 ? 83.575 38.872 53.631 1.00 2.61 58 VAL C N 1
ATOM 3829 C CA . VAL C 1 58 ? 84.249 38.161 52.590 1.00 2.68 58 VAL C CA 1
ATOM 3830 C C . VAL C 1 58 ? 85.246 37.247 53.271 1.00 2.00 58 VAL C C 1
ATOM 3831 O O . VAL C 1 58 ? 86.066 37.691 54.022 1.00 2.90 58 VAL C O 1
ATOM 3835 N N . LEU C 1 59 ? 85.210 35.972 52.912 1.00 2.00 59 LEU C N 1
ATOM 3836 C CA . LEU C 1 59 ? 86.228 35.073 53.424 1.00 2.69 59 LEU C CA 1
ATOM 3837 C C . LEU C 1 59 ? 87.270 34.837 52.392 1.00 2.18 59 LEU C C 1
ATOM 3838 O O . LEU C 1 59 ? 86.947 34.641 51.259 1.00 4.39 59 LEU C O 1
ATOM 3843 N N . ILE C 1 60 ? 88.524 34.856 52.765 1.00 2.00 60 ILE C N 1
ATOM 3844 C CA . ILE C 1 60 ? 89.562 34.611 51.824 1.00 2.76 60 ILE C CA 1
ATOM 3845 C C . ILE C 1 60 ? 90.346 33.386 52.176 1.00 2.64 60 ILE C C 1
ATOM 3846 O O . ILE C 1 60 ? 90.952 33.300 53.240 1.00 2.00 60 ILE C O 1
ATOM 3851 N N . HIS C 1 61 ? 90.412 32.476 51.237 1.00 2.00 61 HIS C N 1
ATOM 3852 C CA . HIS C 1 61 ? 91.004 31.202 51.579 1.00 3.34 61 HIS C CA 1
ATOM 3853 C C . HIS C 1 61 ? 92.123 30.949 50.624 1.00 3.40 61 HIS C C 1
ATOM 3854 O O . HIS C 1 61 ? 91.930 30.853 49.403 1.00 2.43 61 HIS C O 1
ATOM 3861 N N . ASN C 1 62 ? 93.307 30.950 51.186 1.00 3.58 62 ASN C N 1
ATOM 3862 C CA . ASN C 1 62 ? 94.504 30.867 50.381 1.00 4.70 62 ASN C CA 1
ATOM 3863 C C . ASN C 1 62 ? 94.464 31.901 49.204 1.00 4.99 62 ASN C C 1
ATOM 3864 O O . ASN C 1 62 ? 94.821 31.611 48.027 1.00 2.03 62 ASN C O 1
ATOM 3869 N N . GLY C 1 63 ? 93.925 33.063 49.559 1.00 3.45 63 GLY C N 1
ATOM 3870 C CA . GLY C 1 63 ? 93.948 34.189 48.671 1.00 4.89 63 GLY C CA 1
ATOM 3871 C C . GLY C 1 63 ? 92.679 34.226 47.865 1.00 4.54 63 GLY C C 1
ATOM 3872 O O . GLY C 1 63 ? 92.424 35.178 47.171 1.00 5.30 63 GLY C O 1
ATOM 3873 N N . ALA C 1 64 ? 91.856 33.205 47.936 1.00 2.96 64 ALA C N 1
ATOM 3874 C CA . ALA C 1 64 ? 90.655 33.223 47.080 1.00 2.34 64 ALA C CA 1
ATOM 3875 C C . ALA C 1 64 ? 89.399 33.699 47.860 1.00 2.00 64 ALA C C 1
ATOM 3876 O O . ALA C 1 64 ? 89.137 33.205 48.915 1.00 2.00 64 ALA C O 1
ATOM 3878 N N . PRO C 1 65 ? 88.632 34.663 47.324 1.00 2.00 65 PRO C N 1
ATOM 3879 C CA . PRO C 1 65 ? 87.460 35.167 48.034 1.00 2.00 65 PRO C CA 1
ATOM 3880 C C . PRO C 1 65 ? 86.167 34.386 47.852 1.00 2.00 65 PRO C C 1
ATOM 3881 O O . PRO C 1 65 ? 85.823 33.874 46.817 1.00 2.00 65 PRO C O 1
ATOM 3885 N N . VAL C 1 66 ? 85.436 34.303 48.925 1.00 2.00 66 VAL C N 1
ATOM 3886 C CA . VAL C 1 66 ? 84.127 33.741 48.908 1.00 2.00 66 VAL C CA 1
ATOM 3887 C C . VAL C 1 66 ? 83.270 34.795 49.634 1.00 2.00 66 VAL C C 1
ATOM 3888 O O . VAL C 1 66 ? 83.552 35.193 50.746 1.00 2.00 66 VAL C O 1
ATOM 3892 N N . CYS C 1 67 ? 82.184 35.181 48.989 1.00 2.32 67 CYS C N 1
ATOM 3893 C CA . CYS C 1 67 ? 81.273 36.181 49.461 1.00 5.65 67 CYS C CA 1
ATOM 3894 C C . CYS C 1 67 ? 79.913 35.541 49.801 1.00 6.06 67 CYS C C 1
ATOM 3895 O O . CYS C 1 67 ? 79.639 34.461 49.319 1.00 3.21 67 CYS C O 1
ATOM 3898 N N . GLU C 1 68 ? 79.081 36.328 50.511 1.00 6.34 68 GLU C N 1
ATOM 3899 C CA . GLU C 1 68 ? 77.725 36.023 50.979 1.00 7.89 68 GLU C CA 1
ATOM 3900 C C . GLU C 1 68 ? 77.780 35.097 52.152 1.00 6.47 68 GLU C C 1
ATOM 3901 O O . GLU C 1 68 ? 78.207 33.954 52.036 1.00 7.04 68 GLU C O 1
ATOM 3907 N N . SER C 1 69 ? 77.331 35.611 53.281 1.00 3.49 69 SER C N 1
ATOM 3908 C CA . SER C 1 69 ? 77.459 34.895 54.496 1.00 4.80 69 SER C CA 1
ATOM 3909 C C . SER C 1 69 ? 76.983 33.411 54.414 1.00 5.05 69 SER C C 1
ATOM 3910 O O . SER C 1 69 ? 77.719 32.554 54.889 1.00 4.37 69 SER C O 1
ATOM 3913 N N . MET C 1 70 ? 75.819 33.118 53.858 1.00 2.83 70 MET C N 1
ATOM 3914 C CA . MET C 1 70 ? 75.330 31.738 53.897 1.00 5.31 70 MET C CA 1
ATOM 3915 C C . MET C 1 70 ? 76.057 30.766 52.920 1.00 5.44 70 MET C C 1
ATOM 3916 O O . MET C 1 70 ? 76.097 29.539 53.167 1.00 6.94 70 MET C O 1
ATOM 3921 N N . ILE C 1 71 ? 76.641 31.338 51.876 1.00 3.26 71 ILE C N 1
ATOM 3922 C CA . ILE C 1 71 ? 77.472 30.639 50.959 1.00 3.09 71 ILE C CA 1
ATOM 3923 C C . ILE C 1 71 ? 78.839 30.368 51.566 1.00 3.26 71 ILE C C 1
ATOM 3924 O O . ILE C 1 71 ? 79.363 29.270 51.447 1.00 2.00 71 ILE C O 1
ATOM 3929 N N . ILE C 1 72 ? 79.378 31.356 52.280 1.00 2.60 72 ILE C N 1
ATOM 3930 C CA . ILE C 1 72 ? 80.613 31.143 53.000 1.00 2.43 72 ILE C CA 1
ATOM 3931 C C . ILE C 1 72 ? 80.457 29.978 53.997 1.00 2.52 72 ILE C C 1
ATOM 3932 O O . ILE C 1 72 ? 81.337 29.124 54.135 1.00 2.00 72 ILE C O 1
ATOM 3937 N N . LEU C 1 73 ? 79.354 29.971 54.702 1.00 2.06 73 LEU C N 1
ATOM 3938 C CA . LEU C 1 73 ? 79.096 28.903 55.710 1.00 4.68 73 LEU C CA 1
ATOM 3939 C C . LEU C 1 73 ? 79.125 27.493 55.098 1.00 4.02 73 LEU C C 1
ATOM 3940 O O . LEU C 1 73 ? 79.736 26.574 55.642 1.00 3.39 73 LEU C O 1
ATOM 3945 N N . GLN C 1 74 ? 78.573 27.413 53.903 1.00 4.46 74 GLN C N 1
ATOM 3946 C CA . GLN C 1 74 ? 78.500 26.170 53.207 1.00 5.36 74 GLN C CA 1
ATOM 3947 C C . GLN C 1 74 ? 79.859 25.835 52.609 1.00 4.75 74 GLN C C 1
ATOM 3948 O O . GLN C 1 74 ? 80.202 24.656 52.593 1.00 3.86 74 GLN C O 1
ATOM 3954 N N . TYR C 1 75 ? 80.625 26.854 52.162 1.00 3.05 75 TYR C N 1
ATOM 3955 C CA . TYR C 1 75 ? 81.925 26.606 51.641 1.00 2.81 75 TYR C CA 1
ATOM 3956 C C . TYR C 1 75 ? 82.803 26.011 52.758 1.00 2.36 75 TYR C C 1
ATOM 3957 O O . TYR C 1 75 ? 83.446 25.042 52.575 1.00 2.00 75 TYR C O 1
ATOM 3966 N N . ILE C 1 76 ? 82.823 26.645 53.910 1.00 2.88 76 ILE C N 1
ATOM 3967 C CA . ILE C 1 76 ? 83.537 26.135 55.048 1.00 4.36 76 ILE C CA 1
ATOM 3968 C C . ILE C 1 76 ? 83.119 24.700 55.406 1.00 7.09 76 ILE C C 1
ATOM 3969 O O . ILE C 1 76 ? 83.997 23.862 55.679 1.00 7.13 76 ILE C O 1
ATOM 3974 N N . ASP C 1 77 ? 81.804 24.423 55.359 1.00 7.05 77 ASP C N 1
ATOM 3975 C CA . ASP C 1 77 ? 81.306 23.115 55.711 1.00 8.45 77 ASP C CA 1
ATOM 3976 C C . ASP C 1 77 ? 81.835 22.067 54.759 1.00 7.00 77 ASP C C 1
ATOM 3977 O O . ASP C 1 77 ? 82.148 20.964 55.171 1.00 7.49 77 ASP C O 1
ATOM 3982 N N . GLU C 1 78 ? 81.998 22.438 53.518 1.00 6.39 78 GLU C N 1
ATOM 3983 C CA . GLU C 1 78 ? 82.441 21.488 52.499 1.00 7.76 78 GLU C CA 1
ATOM 3984 C C . GLU C 1 78 ? 83.944 21.323 52.508 1.00 7.63 78 GLU C C 1
ATOM 3985 O O . GLU C 1 78 ? 84.433 20.196 52.529 1.00 8.70 78 GLU C O 1
ATOM 3991 N N . VAL C 1 79 ? 84.673 22.438 52.594 1.00 6.62 79 VAL C N 1
ATOM 3992 C CA . VAL C 1 79 ? 86.105 22.380 52.571 1.00 6.40 79 VAL C CA 1
ATOM 3993 C C . VAL C 1 79 ? 86.692 21.777 53.831 1.00 6.88 79 VAL C C 1
ATOM 3994 O O . VAL C 1 79 ? 87.674 21.077 53.754 1.00 5.20 79 VAL C O 1
ATOM 3998 N N . PHE C 1 80 ? 86.143 22.105 54.992 1.00 6.69 80 PHE C N 1
ATOM 3999 C CA . PHE C 1 80 ? 86.740 21.697 56.221 1.00 6.52 80 PHE C CA 1
ATOM 4000 C C . PHE C 1 80 ? 85.933 20.615 56.848 1.00 8.50 80 PHE C C 1
ATOM 4001 O O . PHE C 1 80 ? 85.756 20.601 58.058 1.00 8.95 80 PHE C O 1
ATOM 4009 N N . ALA C 1 81 ? 85.441 19.686 56.041 1.00 10.15 81 ALA C N 1
ATOM 4010 C CA . ALA C 1 81 ? 84.536 18.675 56.567 1.00 12.09 81 ALA C CA 1
ATOM 4011 C C . ALA C 1 81 ? 85.164 17.795 57.581 1.00 14.04 81 ALA C C 1
ATOM 4012 O O . ALA C 1 81 ? 84.479 17.310 58.424 1.00 15.53 81 ALA C O 1
ATOM 4014 N N . SER C 1 82 ? 86.438 17.526 57.467 1.00 15.89 82 SER C N 1
ATOM 4015 C CA . SER C 1 82 ?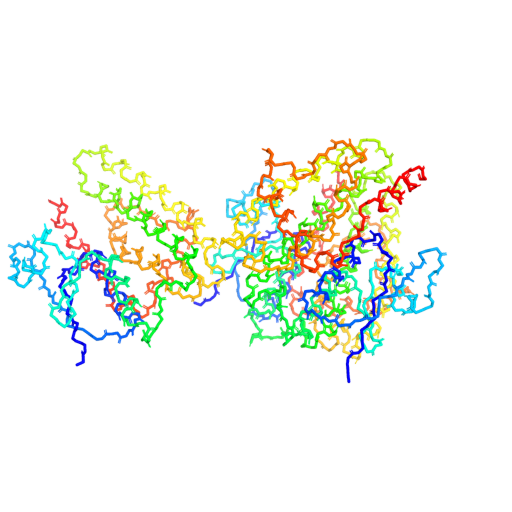 87.084 16.607 58.388 1.00 17.94 82 SER C CA 1
ATOM 4016 C C . SER C 1 82 ? 87.505 17.340 59.661 1.00 18.35 82 SER C C 1
ATOM 4017 O O . SER C 1 82 ? 88.135 16.718 60.492 1.00 17.78 82 SER C O 1
ATOM 4020 N N . THR C 1 83 ? 87.214 18.651 59.770 1.00 17.12 83 THR C N 1
ATOM 4021 C CA . THR C 1 83 ? 87.541 19.436 60.951 1.00 15.46 83 THR C CA 1
ATOM 4022 C C . THR C 1 83 ? 86.308 19.917 61.696 1.00 14.23 83 THR C C 1
ATOM 4023 O O . THR C 1 83 ? 85.588 20.773 61.223 1.00 14.29 83 THR C O 1
ATOM 4027 N N . GLY C 1 84 ? 86.062 19.387 62.875 1.00 12.88 84 GLY C N 1
ATOM 4028 C CA . GLY C 1 84 ? 84.963 19.794 63.711 1.00 12.25 84 GLY C CA 1
ATOM 4029 C C . GLY C 1 84 ? 83.633 19.344 63.156 1.00 12.13 84 GLY C C 1
ATOM 4030 O O . GLY C 1 84 ? 83.541 18.612 62.203 1.00 12.96 84 GLY C O 1
ATOM 4031 N N . PRO C 1 85 ? 82.569 19.783 63.771 1.00 11.01 85 PRO C N 1
ATOM 4032 C CA . PRO C 1 85 ? 81.238 19.416 63.305 1.00 11.04 85 PRO C CA 1
ATOM 4033 C C . PRO C 1 85 ? 80.827 20.206 62.068 1.00 9.79 85 PRO C C 1
ATOM 4034 O O . PRO C 1 85 ? 81.465 21.234 61.720 1.00 8.35 85 PRO C O 1
ATOM 4038 N N . SER C 1 86 ? 79.818 19.649 61.391 1.00 9.95 86 SER C N 1
ATOM 4039 C CA . SER C 1 86 ? 79.205 20.193 60.184 1.00 11.27 86 SER C CA 1
ATOM 4040 C C . SER C 1 86 ? 77.918 20.893 60.491 1.00 10.25 86 SER C C 1
ATOM 4041 O O . SER C 1 86 ? 77.105 20.389 61.246 1.00 12.07 86 SER C O 1
ATOM 4044 N N . LEU C 1 87 ? 77.668 21.973 59.805 1.00 9.50 87 LEU C N 1
ATOM 4045 C CA . LEU C 1 87 ? 76.451 22.729 59.947 1.00 8.85 87 LEU C CA 1
ATOM 4046 C C . LEU C 1 87 ? 75.360 22.070 59.155 1.00 9.67 87 LEU C C 1
ATOM 4047 O O . LEU C 1 87 ? 74.185 22.296 59.434 1.00 8.02 87 LEU C O 1
ATOM 4052 N N . LEU C 1 88 ? 75.742 21.344 58.112 1.00 9.63 88 LEU C N 1
ATOM 4053 C CA . LEU C 1 88 ? 74.734 20.654 57.330 1.00 11.90 88 LEU C CA 1
ATOM 4054 C C . LEU C 1 88 ? 74.722 19.189 57.557 1.00 12.71 88 LEU C C 1
ATOM 4055 O O . LEU C 1 88 ? 75.715 18.533 57.634 1.00 11.90 88 LEU C O 1
ATOM 4060 N N . PRO C 1 89 ? 73.529 18.679 57.619 1.00 14.72 89 PRO C N 1
ATOM 4061 C CA . PRO C 1 89 ? 73.334 17.243 57.681 1.00 15.26 89 PRO C CA 1
ATOM 4062 C C . PRO C 1 89 ? 73.814 16.587 56.383 1.00 15.56 89 PRO C C 1
ATOM 4063 O O . PRO C 1 89 ? 74.045 17.120 55.276 1.00 13.26 89 PRO C O 1
ATOM 4067 N N . ALA C 1 90 ? 73.979 15.311 56.575 1.00 16.07 90 ALA C N 1
ATOM 4068 C CA . ALA C 1 90 ? 74.444 14.413 55.576 1.00 16.62 90 ALA C CA 1
ATOM 4069 C C . ALA C 1 90 ? 73.347 14.136 54.541 1.00 16.18 90 ALA C C 1
ATOM 4070 O O . ALA C 1 90 ? 73.536 14.178 53.324 1.00 17.99 90 ALA C O 1
ATOM 4072 N N . ASP C 1 91 ? 72.161 13.858 55.014 1.00 13.78 91 ASP C N 1
ATOM 4073 C CA . ASP C 1 91 ? 71.087 13.502 54.105 1.00 12.54 91 ASP C CA 1
ATOM 4074 C C . ASP C 1 91 ? 70.548 14.664 53.209 1.00 9.17 91 ASP C C 1
ATOM 4075 O O . ASP C 1 91 ? 70.296 15.756 53.647 1.00 7.09 91 ASP C O 1
ATOM 4080 N N . PRO C 1 92 ? 70.351 14.410 51.943 1.00 7.32 92 PRO C N 1
ATOM 4081 C CA . PRO C 1 92 ? 69.836 15.462 51.040 1.00 6.60 92 PRO C CA 1
ATOM 4082 C C . PRO C 1 92 ? 68.493 16.154 51.431 1.00 5.06 92 PRO C C 1
ATOM 4083 O O . PRO C 1 92 ? 68.401 17.350 51.336 1.00 4.96 92 PRO C O 1
ATOM 4087 N N . TYR C 1 93 ? 67.516 15.413 51.912 1.00 4.12 93 TYR C N 1
ATOM 4088 C CA . TYR C 1 93 ? 66.250 15.919 52.263 1.00 3.92 93 TYR C CA 1
ATOM 4089 C C . TYR C 1 93 ? 66.433 16.897 53.386 1.00 4.41 93 TYR C C 1
ATOM 4090 O O . TYR C 1 93 ? 65.873 17.965 53.368 1.00 3.74 93 TYR C O 1
ATOM 4099 N N . GLU C 1 94 ? 67.204 16.506 54.362 1.00 5.11 94 GLU C N 1
ATOM 4100 C CA . GLU C 1 94 ? 67.469 17.290 55.527 1.00 8.62 94 GLU C CA 1
ATOM 4101 C C . GLU C 1 94 ? 68.264 18.552 55.213 1.00 6.63 94 GLU C C 1
ATOM 4102 O O . GLU C 1 94 ? 68.076 19.604 55.797 1.00 5.93 94 GLU C O 1
ATOM 4108 N N . ARG C 1 95 ? 69.145 18.425 54.270 1.00 4.64 95 ARG C N 1
ATOM 4109 C CA . ARG C 1 95 ? 69.858 19.584 53.845 1.00 6.48 95 ARG C CA 1
ATOM 4110 C C . ARG C 1 95 ? 68.878 20.570 53.139 1.00 4.97 95 ARG C C 1
ATOM 4111 O O . ARG C 1 95 ? 69.005 21.759 53.265 1.00 4.38 95 ARG C O 1
ATOM 4125 N N . ALA C 1 96 ? 67.881 20.082 52.435 1.00 4.10 96 ALA C N 1
ATOM 4126 C CA . ALA C 1 96 ? 66.898 20.972 51.746 1.00 4.14 96 ALA C CA 1
ATOM 4127 C C . ALA C 1 96 ? 66.038 21.757 52.698 1.00 4.30 96 ALA C C 1
ATOM 4128 O O . ALA C 1 96 ? 65.699 22.942 52.481 1.00 4.06 96 ALA C O 1
ATOM 4130 N N . ILE C 1 97 ? 65.643 21.048 53.754 1.00 4.76 97 ILE C N 1
ATOM 4131 C CA . ILE C 1 97 ? 64.808 21.623 54.738 1.00 5.36 97 ILE C CA 1
ATOM 4132 C C . ILE C 1 97 ? 65.645 22.671 55.470 1.00 4.86 97 ILE C C 1
ATOM 4133 O O . ILE C 1 97 ? 65.160 23.744 55.779 1.00 5.03 97 ILE C O 1
ATOM 4138 N N . ALA C 1 98 ? 66.878 22.361 55.824 1.00 4.24 98 ALA C N 1
ATOM 4139 C CA . ALA C 1 98 ? 67.739 23.369 56.431 1.00 4.25 98 ALA C CA 1
ATOM 4140 C C . ALA C 1 98 ? 67.870 24.623 55.515 1.00 3.89 98 ALA C C 1
ATOM 4141 O O . ALA C 1 98 ? 67.691 25.755 55.890 1.00 4.57 98 ALA C O 1
ATOM 4143 N N . ARG C 1 99 ? 68.179 24.410 54.278 1.00 2.77 99 ARG C N 1
ATOM 4144 C CA . ARG C 1 99 ? 68.297 25.528 53.383 1.00 5.00 99 ARG C CA 1
ATOM 4145 C C . ARG C 1 99 ? 66.984 26.341 53.296 1.00 4.05 99 ARG C C 1
ATOM 4146 O O . ARG C 1 99 ? 66.996 27.548 53.096 1.00 3.64 99 ARG C O 1
ATOM 4154 N N . PHE C 1 100 ? 65.874 25.641 53.482 1.00 4.04 100 PHE C N 1
ATOM 4155 C CA . PHE C 1 100 ? 64.555 26.233 53.376 1.00 4.40 100 PHE C CA 1
ATOM 4156 C C . PHE C 1 100 ? 64.360 27.198 54.519 1.00 4.13 100 PHE C C 1
ATOM 4157 O O . PHE C 1 100 ? 63.808 28.257 54.320 1.00 3.98 100 PHE C O 1
ATOM 4165 N N . TRP C 1 101 ? 64.775 26.790 55.695 1.00 2.74 101 TRP C N 1
ATOM 4166 C CA . TRP C 1 101 ? 64.634 27.629 56.868 1.00 4.68 101 TRP C CA 1
ATOM 4167 C C . TRP C 1 101 ? 65.646 28.802 56.910 1.00 4.59 101 TRP C C 1
ATOM 4168 O O . TRP C 1 101 ? 65.309 29.880 57.343 1.00 4.32 101 TRP C O 1
ATOM 4179 N N . VAL C 1 102 ? 66.823 28.638 56.334 1.00 4.89 102 VAL C N 1
ATOM 4180 C CA . VAL C 1 102 ? 67.760 29.738 56.243 1.00 4.06 102 VAL C CA 1
ATOM 4181 C C . VAL C 1 102 ? 67.128 30.808 55.357 1.00 6.04 102 VAL C C 1
ATOM 4182 O O . VAL C 1 102 ? 67.219 31.981 55.653 1.00 6.97 102 VAL C O 1
ATOM 4186 N N . ALA C 1 103 ? 66.494 30.416 54.278 1.00 4.73 103 ALA C N 1
ATOM 4187 C CA . ALA C 1 103 ? 65.904 31.372 53.367 1.00 5.97 103 ALA C CA 1
ATOM 4188 C C . ALA C 1 103 ? 64.717 32.044 53.991 1.00 5.36 103 ALA C C 1
ATOM 4189 O O . ALA C 1 103 ? 64.427 33.198 53.728 1.00 4.80 103 ALA C O 1
ATOM 4191 N N . TYR C 1 104 ? 64.015 31.296 54.821 1.00 5.38 104 TYR C N 1
ATOM 4192 C CA . TYR C 1 104 ? 62.901 31.867 55.563 1.00 5.49 104 TYR C CA 1
ATOM 4193 C C . TYR C 1 104 ? 63.448 32.984 56.451 1.00 5.24 104 TYR C C 1
ATOM 4194 O O . TYR C 1 104 ? 62.887 34.061 56.507 1.00 5.25 104 TYR C O 1
ATOM 4203 N N . VAL C 1 105 ? 64.524 32.705 57.139 1.00 5.34 105 VAL C N 1
ATOM 4204 C CA . VAL C 1 105 ? 65.172 33.610 58.128 1.00 6.42 105 VAL C CA 1
ATOM 4205 C C . VAL C 1 105 ? 65.570 34.888 57.398 1.00 7.04 105 VAL C C 1
ATOM 4206 O O . VAL C 1 105 ? 65.144 36.006 57.768 1.00 5.13 105 VAL C O 1
ATOM 4210 N N . ASP C 1 106 ? 66.255 34.691 56.289 1.00 7.93 106 ASP C N 1
ATOM 4211 C CA . ASP C 1 106 ? 66.622 35.833 55.434 1.00 10.19 106 ASP C CA 1
ATOM 4212 C C . ASP C 1 106 ? 65.445 36.671 54.926 1.00 10.53 106 ASP C C 1
ATOM 4213 O O . ASP C 1 106 ? 65.412 37.907 55.087 1.00 10.21 106 ASP C O 1
ATOM 4218 N N . ASP C 1 107 ? 64.464 36.005 54.337 1.00 10.34 107 ASP C N 1
ATOM 4219 C CA . ASP C 1 107 ? 63.399 36.731 53.666 1.00 11.56 107 ASP C CA 1
ATOM 4220 C C . ASP C 1 107 ? 62.227 37.196 54.511 1.00 9.15 107 ASP C C 1
ATOM 4221 O O . ASP C 1 107 ? 61.546 38.120 54.114 1.00 8.63 107 ASP C O 1
ATOM 4226 N N . LYS C 1 108 ? 61.897 36.466 55.558 1.00 6.43 108 LYS C N 1
ATOM 4227 C CA . LYS C 1 108 ? 60.677 36.711 56.291 1.00 5.58 108 LYS C CA 1
ATOM 4228 C C . LYS C 1 108 ? 60.938 37.251 57.645 1.00 6.01 108 LYS C C 1
ATOM 4229 O O . LYS C 1 108 ? 60.033 37.783 58.276 1.00 5.79 108 LYS C O 1
ATOM 4235 N N . LEU C 1 109 ? 62.194 37.137 58.066 1.00 6.19 109 LEU C N 1
ATOM 4236 C CA . LEU C 1 109 ? 62.671 37.714 59.298 1.00 6.69 109 LEU C CA 1
ATOM 4237 C C . LEU C 1 109 ? 63.632 38.889 59.125 1.00 7.65 109 LEU C C 1
ATOM 4238 O O . LEU C 1 109 ? 63.280 40.017 59.528 1.00 7.51 109 LEU C O 1
ATOM 4243 N N . VAL C 1 110 ? 64.813 38.658 58.574 1.00 7.91 110 VAL C N 1
ATOM 4244 C CA . VAL C 1 110 ? 65.832 39.682 58.509 1.00 9.25 110 VAL C CA 1
ATOM 4245 C C . VAL C 1 110 ? 65.405 40.873 57.633 1.00 10.89 110 VAL C C 1
ATOM 4246 O O . VAL C 1 110 ? 65.491 41.994 58.041 1.00 10.61 110 VAL C O 1
ATOM 4250 N N . ALA C 1 111 ? 64.903 40.616 56.447 1.00 11.36 111 ALA C N 1
ATOM 4251 C CA . ALA C 1 111 ? 64.411 41.668 55.607 1.00 12.16 111 ALA C CA 1
ATOM 4252 C C . ALA C 1 111 ? 63.326 42.597 56.267 1.00 13.17 111 ALA C C 1
ATOM 4253 O O . ALA C 1 111 ? 63.468 43.831 56.252 1.00 11.94 111 ALA C O 1
ATOM 4255 N N . PRO C 1 112 ? 62.245 42.074 56.802 1.00 12.57 112 PRO C N 1
ATOM 4256 C CA . PRO C 1 112 ? 61.293 42.984 57.430 1.00 12.92 112 PRO C CA 1
ATOM 4257 C C . PRO C 1 112 ? 61.843 43.635 58.652 1.00 12.95 112 PRO C C 1
ATOM 4258 O O . PRO C 1 112 ? 61.380 44.681 59.028 1.00 10.48 112 PRO C O 1
ATOM 4262 N N . TRP C 1 113 ? 62.801 42.990 59.281 1.00 14.00 113 TRP C N 1
ATOM 4263 C CA . TRP C 1 113 ? 63.349 43.559 60.474 1.00 15.36 113 TRP C CA 1
ATOM 4264 C C . TRP C 1 113 ? 64.187 44.793 60.090 1.00 16.59 113 TRP C C 1
ATOM 4265 O O . TRP C 1 113 ? 64.095 45.872 60.665 1.00 15.00 113 TRP C O 1
ATOM 4276 N N . ARG C 1 114 ? 64.947 44.662 59.040 1.00 18.21 114 ARG C N 1
ATOM 4277 C CA . ARG C 1 114 ? 65.667 45.793 58.551 1.00 20.88 114 ARG C CA 1
ATOM 4278 C C . ARG C 1 114 ? 64.758 46.991 58.163 1.00 22.05 114 ARG C C 1
ATOM 4279 O O . ARG C 1 114 ? 65.115 48.174 58.307 1.00 20.31 114 ARG C O 1
ATOM 4287 N N . GLN C 1 115 ? 63.586 46.657 57.650 1.00 22.31 115 GLN C N 1
ATOM 4288 C CA . GLN C 1 115 ? 62.628 47.648 57.292 1.00 24.23 115 GLN C CA 1
ATOM 4289 C C . GLN C 1 115 ? 62.096 48.269 58.564 1.00 23.69 115 GLN C C 1
ATOM 4290 O O . GLN C 1 115 ? 61.946 49.455 58.633 1.00 23.70 115 GLN C O 1
ATOM 4296 N N . TRP C 1 116 ? 61.838 47.480 59.585 1.00 23.19 116 TRP C N 1
ATOM 4297 C CA . TRP C 1 116 ? 61.377 48.039 60.809 1.00 23.47 116 TRP C CA 1
ATOM 4298 C C . TRP C 1 116 ? 62.404 49.051 61.240 1.00 26.16 116 TRP C C 1
ATOM 4299 O O . TRP C 1 116 ? 62.037 50.156 61.531 1.00 26.38 116 TRP C O 1
ATOM 4310 N N . LEU C 1 117 ? 63.691 48.740 61.181 1.00 28.06 117 LEU C N 1
ATOM 4311 C CA . LEU C 1 117 ? 64.720 49.671 61.579 1.00 29.48 117 LEU C CA 1
ATOM 4312 C C . LEU C 1 117 ? 65.058 50.817 60.693 1.00 31.52 117 LEU C C 1
ATOM 4313 O O . LEU C 1 117 ? 65.490 51.811 61.200 1.00 31.17 117 LEU C O 1
ATOM 4318 N N . ARG C 1 118 ? 64.957 50.681 59.391 1.00 34.39 118 ARG C N 1
ATOM 4319 C CA . ARG C 1 118 ? 65.558 51.682 58.548 1.00 37.83 118 ARG C CA 1
ATOM 4320 C C . ARG C 1 118 ? 64.485 52.091 57.625 1.00 39.73 118 ARG C C 1
ATOM 4321 O O . ARG C 1 118 ? 64.738 52.586 56.563 1.00 38.69 118 ARG C O 1
ATOM 4329 N N . GLY C 1 119 ? 63.261 51.819 58.007 1.00 43.37 119 GLY C N 1
ATOM 4330 C CA . GLY C 1 119 ? 62.185 52.161 57.113 1.00 46.30 119 GLY C CA 1
ATOM 4331 C C . GLY C 1 119 ? 62.059 53.681 57.077 1.00 48.72 119 GLY C C 1
ATOM 4332 O O . GLY C 1 119 ? 62.371 54.345 58.076 1.00 47.45 119 GLY C O 1
ATOM 4333 N N . LYS C 1 120 ? 61.578 54.212 55.950 1.00 51.86 120 LYS C N 1
ATOM 4334 C CA . LYS C 1 120 ? 61.491 55.667 55.752 1.00 54.93 120 LYS C CA 1
ATOM 4335 C C . LYS C 1 120 ? 60.194 56.257 56.329 1.00 56.39 120 LYS C C 1
ATOM 4336 O O . LYS C 1 120 ? 60.222 57.109 57.202 1.00 56.41 120 LYS C O 1
ATOM 4338 N N . THR C 1 121 ? 59.071 55.772 55.821 1.00 58.17 121 THR C N 1
ATOM 4339 C CA . THR C 1 121 ? 57.744 56.121 56.298 1.00 58.93 121 THR C CA 1
ATOM 4340 C C . THR C 1 121 ? 57.444 55.316 57.562 1.00 58.28 121 THR C C 1
ATOM 4341 O O . THR C 1 121 ? 57.885 54.181 57.655 1.00 58.14 121 THR C O 1
ATOM 4345 N N . GLU C 1 122 ? 56.687 55.863 58.512 1.00 56.80 122 GLU C N 1
ATOM 4346 C CA . GLU C 1 122 ? 56.403 55.131 59.750 1.00 55.80 122 GLU C CA 1
ATOM 4347 C C . GLU C 1 122 ? 55.441 53.942 59.569 1.00 55.22 122 GLU C C 1
ATOM 4348 O O . GLU C 1 122 ? 55.343 53.050 60.427 1.00 54.91 122 GLU C O 1
ATOM 4350 N N . GLU C 1 123 ? 54.706 53.936 58.466 1.00 54.53 123 GLU C N 1
ATOM 4351 C CA . GLU C 1 123 ? 53.885 52.791 58.110 1.00 53.21 123 GLU C CA 1
ATOM 4352 C C . GLU C 1 123 ? 54.828 51.666 57.734 1.00 51.37 123 GLU C C 1
ATOM 4353 O O . GLU C 1 123 ? 54.577 50.509 58.057 1.00 51.51 123 GLU C O 1
ATOM 4355 N N . GLU C 1 124 ? 55.899 52.013 57.028 1.00 48.96 124 GLU C N 1
ATOM 4356 C CA . GLU C 1 124 ? 56.902 51.041 56.612 1.00 47.19 124 GLU C CA 1
ATOM 4357 C C . GLU C 1 124 ? 57.585 50.440 57.847 1.00 44.36 124 GLU C C 1
ATOM 4358 O O . GLU C 1 124 ? 57.650 49.235 58.000 1.00 42.36 124 GLU C O 1
ATOM 4364 N N . LYS C 1 125 ? 58.033 51.275 58.766 1.00 41.77 125 LYS C N 1
ATOM 4365 C CA . LYS C 1 125 ? 58.573 50.781 60.015 1.00 40.66 125 LYS C CA 1
ATOM 4366 C C . LYS C 1 125 ? 57.608 49.770 60.643 1.00 38.81 125 LYS C C 1
ATOM 4367 O O . LYS C 1 125 ? 58.014 48.696 61.148 1.00 36.92 125 LYS C O 1
ATOM 4373 N N . SER C 1 126 ? 56.319 50.092 60.574 1.00 36.38 126 SER C N 1
ATOM 4374 C CA . SER C 1 126 ? 55.308 49.326 61.304 1.00 34.94 126 SER C CA 1
ATOM 4375 C C . SER C 1 126 ? 54.940 48.020 60.635 1.00 32.43 126 SER C C 1
ATOM 4376 O O . SER C 1 126 ? 54.617 47.038 61.296 1.00 31.67 126 SER C O 1
ATOM 4379 N N . GLU C 1 127 ? 54.995 48.007 59.316 1.00 30.10 127 GLU C N 1
ATOM 4380 C CA . GLU C 1 127 ? 54.745 46.783 58.589 1.00 28.79 127 GLU C CA 1
ATOM 4381 C C . GLU C 1 127 ? 55.929 45.800 58.791 1.00 25.90 127 GLU C C 1
ATOM 4382 O O . GLU C 1 127 ? 55.730 44.601 58.950 1.00 26.15 127 GLU C O 1
ATOM 4388 N N . GLY C 1 128 ? 57.155 46.296 58.770 1.00 22.43 128 GLY C N 1
ATOM 4389 C CA . GLY C 1 128 ? 58.354 45.505 58.969 1.00 21.04 128 GLY C CA 1
ATOM 4390 C C . GLY C 1 128 ? 58.262 44.754 60.277 1.00 19.18 128 GLY C C 1
ATOM 4391 O O . GLY C 1 128 ? 58.382 43.515 60.348 1.00 17.89 128 GLY C O 1
ATOM 4392 N N . LYS C 1 129 ? 57.940 45.529 61.286 1.00 16.80 129 LYS C N 1
ATOM 4393 C CA . LYS C 1 129 ? 57.738 45.022 62.606 1.00 17.61 129 LYS C CA 1
ATOM 4394 C C . LYS C 1 129 ? 56.697 43.943 62.613 1.00 18.00 129 LYS C C 1
ATOM 4395 O O . LYS C 1 129 ? 56.914 42.844 63.165 1.00 16.30 129 LYS C O 1
ATOM 4401 N N . LYS C 1 130 ? 55.540 44.262 62.062 1.00 17.35 130 LYS C N 1
ATOM 4402 C CA . LYS C 1 130 ? 54.505 43.256 62.039 1.00 18.89 130 LYS C CA 1
ATOM 4403 C C . LYS C 1 130 ? 54.979 41.945 61.366 1.00 17.12 130 LYS C C 1
ATOM 4404 O O . LYS C 1 130 ? 54.714 40.878 61.860 1.00 16.44 130 LYS C O 1
ATOM 4410 N N . GLN C 1 131 ? 55.720 42.019 60.276 1.00 15.79 131 GLN C N 1
ATOM 4411 C CA . GLN C 1 131 ? 56.118 40.840 59.496 1.00 15.23 131 GLN C CA 1
ATOM 4412 C C . GLN C 1 131 ? 57.143 40.022 60.259 1.00 13.75 131 GLN C C 1
ATOM 4413 O O . GLN C 1 131 ? 56.983 38.855 60.380 1.00 13.68 131 GLN C O 1
ATOM 4419 N N . ALA C 1 132 ? 58.089 40.692 60.894 1.00 13.17 132 ALA C N 1
ATOM 4420 C CA . ALA C 1 132 ? 59.121 40.133 61.714 1.00 12.68 132 ALA C CA 1
ATOM 4421 C C . ALA C 1 132 ? 58.549 39.356 62.813 1.00 12.45 132 ALA C C 1
ATOM 4422 O O . ALA C 1 132 ? 58.978 38.249 63.065 1.00 11.70 132 ALA C O 1
ATOM 4424 N N . PHE C 1 133 ? 57.564 39.917 63.466 1.00 12.08 133 PHE C N 1
ATOM 4425 C CA . PHE C 1 133 ? 56.934 39.178 64.528 1.00 13.18 133 PHE C CA 1
ATOM 4426 C C . PHE C 1 133 ? 56.152 37.970 64.054 1.00 12.08 133 PHE C C 1
ATOM 4427 O O . PHE C 1 133 ? 56.236 36.928 64.698 1.00 11.70 133 PHE C O 1
ATOM 4435 N N . ALA C 1 134 ? 55.422 38.071 62.951 1.00 10.96 134 ALA C N 1
ATOM 4436 C CA . ALA C 1 134 ? 54.764 36.861 62.387 1.00 11.36 134 ALA C CA 1
ATOM 4437 C C . ALA C 1 134 ? 55.792 35.761 62.055 1.00 9.73 134 ALA C C 1
ATOM 4438 O O . ALA C 1 134 ? 55.535 34.597 62.294 1.00 8.83 134 ALA C O 1
ATOM 4440 N N . ALA C 1 135 ? 56.977 36.149 61.606 1.00 8.29 135 ALA C N 1
ATOM 4441 C CA . ALA C 1 135 ? 57.964 35.159 61.219 1.00 8.15 135 ALA C CA 1
ATOM 4442 C C . ALA C 1 135 ? 58.573 34.424 62.375 1.00 8.95 135 ALA C C 1
ATOM 4443 O O . ALA C 1 135 ? 59.021 33.311 62.253 1.00 5.81 135 ALA C O 1
ATOM 4445 N N . VAL C 1 136 ? 58.763 35.162 63.466 1.00 10.46 136 VAL C N 1
ATOM 4446 C CA . VAL C 1 136 ? 59.243 34.560 64.652 1.00 12.17 136 VAL C CA 1
ATOM 4447 C C . VAL C 1 136 ? 58.235 33.478 65.081 1.00 11.13 136 VAL C C 1
ATOM 4448 O O . VAL C 1 136 ? 58.624 32.403 65.457 1.00 12.43 136 VAL C O 1
ATOM 4452 N N . GLY C 1 137 ? 56.938 33.724 65.012 1.00 10.51 137 GLY C N 1
ATOM 4453 C CA . GLY C 1 137 ? 55.949 32.704 65.358 1.00 10.14 137 GLY C CA 1
ATOM 4454 C C . GLY C 1 137 ? 56.103 31.459 64.520 1.00 10.06 137 GLY C C 1
ATOM 4455 O O . GLY C 1 137 ? 55.963 30.333 64.951 1.00 9.02 137 GLY C O 1
ATOM 4456 N N . VAL C 1 138 ? 56.460 31.657 63.277 1.00 9.49 138 VAL C N 1
ATOM 4457 C CA . VAL C 1 138 ? 56.563 30.489 62.424 1.00 9.56 138 VAL C CA 1
ATOM 4458 C C . VAL C 1 138 ? 57.869 29.712 62.733 1.00 8.74 138 VAL C C 1
ATOM 4459 O O . VAL C 1 138 ? 57.924 28.479 62.663 1.00 6.83 138 VAL C O 1
ATOM 4463 N N . LEU C 1 139 ? 58.933 30.439 63.029 1.00 7.97 139 LEU C N 1
ATOM 4464 C CA . LEU C 1 139 ? 60.202 29.812 63.345 1.00 8.25 139 LEU C CA 1
ATOM 4465 C C . LEU C 1 139 ? 60.118 28.982 64.603 1.00 7.86 139 LEU C C 1
ATOM 4466 O O . LEU C 1 139 ? 60.794 27.992 64.795 1.00 6.99 139 LEU C O 1
ATOM 4471 N N . GLU C 1 140 ? 59.287 29.429 65.492 1.00 8.92 140 GLU C N 1
ATOM 4472 C CA . GLU C 1 140 ? 59.053 28.677 66.704 1.00 10.80 140 GLU C CA 1
ATOM 4473 C C . GLU C 1 140 ? 58.534 27.270 66.346 1.00 10.02 140 GLU C C 1
ATOM 4474 O O . GLU C 1 140 ? 59.100 26.296 66.800 1.00 10.40 140 GLU C O 1
ATOM 4480 N N . GLY C 1 141 ? 57.616 27.135 65.397 1.00 9.38 141 GLY C N 1
ATOM 4481 C CA . GLY C 1 141 ? 57.156 25.825 64.968 1.00 8.31 141 GLY C CA 1
ATOM 4482 C C . GLY C 1 141 ? 58.278 25.008 64.365 1.00 9.53 141 GLY C C 1
ATOM 4483 O O . GLY C 1 141 ? 58.394 23.783 64.530 1.00 7.90 141 GLY C O 1
ATOM 4484 N N . ALA C 1 142 ? 59.180 25.687 63.654 1.00 9.16 142 ALA C N 1
ATOM 4485 C CA . ALA C 1 142 ? 60.229 24.920 63.000 1.00 8.65 142 ALA C CA 1
ATOM 4486 C C . ALA C 1 142 ? 61.135 24.263 64.039 1.00 8.26 142 ALA C C 1
ATOM 4487 O O . ALA C 1 142 ? 61.617 23.121 63.933 1.00 7.37 142 ALA C O 1
ATOM 4489 N N . LEU C 1 143 ? 61.415 25.051 65.050 1.00 7.93 143 LEU C N 1
ATOM 4490 C CA . LEU C 1 143 ? 62.310 24.607 66.062 1.00 7.46 143 LEU C CA 1
ATOM 4491 C C . LEU C 1 143 ? 61.649 23.440 66.788 1.00 7.10 143 LEU C C 1
ATOM 4492 O O . LEU C 1 143 ? 62.299 22.460 67.151 1.00 7.29 143 LEU C O 1
ATOM 4497 N N . ARG C 1 144 ? 60.369 23.564 67.014 1.00 7.72 144 ARG C N 1
ATOM 4498 C CA . ARG C 1 144 ? 59.637 22.526 67.700 1.00 8.86 144 ARG C CA 1
ATOM 4499 C C . ARG C 1 144 ? 59.810 21.235 66.968 1.00 10.09 144 ARG C C 1
ATOM 4500 O O . ARG C 1 144 ? 60.008 20.217 67.572 1.00 10.53 144 ARG C O 1
ATOM 4508 N N . GLU C 1 145 ? 59.851 21.306 65.663 1.00 11.39 145 GLU C N 1
ATOM 4509 C CA . GLU C 1 145 ? 59.955 20.100 64.830 1.00 14.45 145 GLU C CA 1
ATOM 4510 C C . GLU C 1 145 ? 61.411 19.615 64.602 1.00 12.70 145 GLU C C 1
ATOM 4511 O O . GLU C 1 145 ? 61.665 18.480 64.400 1.00 12.98 145 GLU C O 1
ATOM 4517 N N . CYS C 1 146 ? 62.397 20.488 64.695 1.00 10.94 146 CYS C N 1
ATOM 4518 C CA . CYS C 1 146 ? 63.752 20.136 64.445 1.00 10.20 146 CYS C CA 1
ATOM 4519 C C . CYS C 1 146 ? 64.525 19.848 65.697 1.00 8.21 146 CYS C C 1
ATOM 4520 O O . CYS C 1 146 ? 65.530 19.183 65.630 1.00 8.01 146 CYS C O 1
ATOM 4523 N N . SER C 1 147 ? 64.093 20.317 66.853 1.00 4.26 147 SER C N 1
ATOM 4524 C CA . SER C 1 147 ? 64.884 20.032 68.025 1.00 5.64 147 SER C CA 1
ATOM 4525 C C . SER C 1 147 ? 65.170 18.558 68.317 1.00 6.04 147 SER C C 1
ATOM 4526 O O . SER C 1 147 ? 66.301 18.200 68.653 1.00 5.78 147 SER C O 1
ATOM 4529 N N . LYS C 1 148 ? 64.137 17.726 68.287 1.00 5.31 148 LYS C N 1
ATOM 4530 C CA . LYS C 1 148 ? 64.284 16.301 68.589 1.00 6.10 148 LYS C CA 1
ATOM 4531 C C . LYS C 1 148 ? 65.023 15.977 69.851 1.00 4.64 148 LYS C C 1
ATOM 4532 O O . LYS C 1 148 ? 65.774 15.069 69.931 1.00 3.74 148 LYS C O 1
ATOM 4538 N N . GLY C 1 149 ? 64.823 16.823 70.828 1.00 5.69 149 GLY C N 1
ATOM 4539 C CA . GLY C 1 149 ? 65.461 16.727 72.119 1.00 5.91 149 GLY C CA 1
ATOM 4540 C C . GLY C 1 149 ? 66.805 17.386 72.285 1.00 6.71 149 GLY C C 1
ATOM 4541 O O . GLY C 1 149 ? 67.274 17.303 73.398 1.00 8.67 149 GLY C O 1
ATOM 4542 N N . GLY C 1 150 ? 67.449 17.926 71.244 1.00 6.95 150 GLY C N 1
ATOM 4543 C CA . GLY C 1 150 ? 68.794 18.492 71.338 1.00 5.41 150 GLY C CA 1
ATOM 4544 C C . GLY C 1 150 ? 68.715 19.999 71.569 1.00 6.26 150 GLY C C 1
ATOM 4545 O O . GLY C 1 150 ? 69.585 20.587 72.066 1.00 8.01 150 GLY C O 1
ATOM 4546 N N . GLY C 1 151 ? 67.661 20.664 71.162 1.00 5.35 151 GLY C N 1
ATOM 4547 C CA . GLY C 1 151 ? 67.535 22.057 71.472 1.00 5.61 151 GLY C CA 1
ATOM 4548 C C . GLY C 1 151 ? 67.869 23.005 70.306 1.00 5.52 151 GLY C C 1
ATOM 4549 O O . GLY C 1 151 ? 67.603 24.206 70.423 1.00 4.43 151 GLY C O 1
ATOM 4550 N N . PHE C 1 152 ? 68.424 22.497 69.230 1.00 3.27 152 PHE C N 1
ATOM 4551 C CA . PHE C 1 152 ? 68.814 23.370 68.141 1.00 4.97 152 PHE C CA 1
ATOM 4552 C C . PHE C 1 152 ? 68.026 23.097 66.905 1.00 5.18 152 PHE C C 1
ATOM 4553 O O . PHE C 1 152 ? 67.349 22.046 66.777 1.00 6.04 152 PHE C O 1
ATOM 4561 N N . PHE C 1 153 ? 68.093 24.039 65.994 1.00 5.11 153 PHE C N 1
ATOM 4562 C CA . PHE C 1 153 ? 67.444 23.790 64.732 1.00 6.06 153 PHE C CA 1
ATOM 4563 C C . PHE C 1 153 ? 68.169 22.657 64.134 1.00 7.54 153 PHE C C 1
ATOM 4564 O O . PHE C 1 153 ? 67.603 21.950 63.357 1.00 10.28 153 PHE C O 1
ATOM 4572 N N . GLY C 1 154 ? 69.419 22.447 64.478 1.00 7.95 154 GLY C N 1
ATOM 4573 C CA . GLY C 1 154 ? 70.096 21.294 63.922 1.00 8.17 154 GLY C CA 1
ATOM 4574 C C . GLY C 1 154 ? 69.989 20.049 64.774 1.00 9.04 154 GLY C C 1
ATOM 4575 O O . GLY C 1 154 ? 70.760 19.136 64.647 1.00 9.54 154 GLY C O 1
ATOM 4576 N N . GLY C 1 155 ? 69.026 19.958 65.675 1.00 9.65 155 GLY C N 1
ATOM 4577 C CA . GLY C 1 155 ? 68.951 18.735 66.481 1.00 8.98 155 GLY C CA 1
ATOM 4578 C C . GLY C 1 155 ? 69.828 18.860 67.716 1.00 8.89 155 GLY C C 1
ATOM 4579 O O . GLY C 1 155 ? 69.682 19.808 68.519 1.00 6.84 155 GLY C O 1
ATOM 4580 N N . ASP C 1 156 ? 70.759 17.924 67.842 1.00 9.81 156 ASP C N 1
ATOM 4581 C CA . ASP C 1 156 ? 71.639 17.852 68.971 1.00 13.32 156 ASP C CA 1
ATOM 4582 C C . ASP C 1 156 ? 72.838 18.782 68.838 1.00 13.89 156 ASP C C 1
ATOM 4583 O O . ASP C 1 156 ? 73.555 18.984 69.808 1.00 16.07 156 ASP C O 1
ATOM 4588 N N . GLY C 1 157 ? 73.089 19.319 67.654 1.00 13.31 157 GLY C N 1
ATOM 4589 C CA . GLY C 1 157 ? 74.225 20.212 67.443 1.00 12.35 157 GLY C CA 1
ATOM 4590 C C . GLY C 1 157 ? 73.772 21.448 66.695 1.00 10.88 157 GLY C C 1
ATOM 4591 O O . GLY C 1 157 ? 72.667 21.507 66.162 1.00 9.14 157 GLY C O 1
ATOM 4592 N N . VAL C 1 158 ? 74.642 22.438 66.688 1.00 9.71 158 VAL C N 1
ATOM 4593 C CA . VAL C 1 158 ? 74.391 23.611 65.994 1.00 10.25 158 VAL C CA 1
ATOM 4594 C C . VAL C 1 158 ? 74.422 23.414 64.507 1.00 8.87 158 VAL C C 1
ATOM 4595 O O . VAL C 1 158 ? 75.412 22.922 63.967 1.00 11.25 158 VAL C O 1
ATOM 4599 N N . GLY C 1 159 ? 73.365 23.829 63.840 1.00 6.35 159 GLY C N 1
ATOM 4600 C CA . GLY C 1 159 ? 73.284 23.629 62.402 1.00 6.02 159 GLY C CA 1
ATOM 4601 C C . GLY C 1 159 ? 73.223 24.966 61.701 1.00 5.62 159 GLY C C 1
ATOM 4602 O O . GLY C 1 159 ? 73.271 26.043 62.261 1.00 5.24 159 GLY C O 1
ATOM 4603 N N . LEU C 1 160 ? 73.115 24.865 60.415 1.00 7.09 160 LEU C N 1
ATOM 4604 C CA . LEU C 1 160 ? 73.106 25.990 59.526 1.00 7.90 160 LEU C CA 1
ATOM 4605 C C . LEU C 1 160 ? 71.999 26.968 59.903 1.00 7.20 160 LEU C C 1
ATOM 4606 O O . LEU C 1 160 ? 72.216 28.169 59.850 1.00 4.74 160 LEU C O 1
ATOM 4611 N N . VAL C 1 161 ? 70.812 26.471 60.208 1.00 4.99 161 VAL C N 1
ATOM 4612 C CA . VAL C 1 161 ? 69.736 27.399 60.551 1.00 5.01 161 VAL C CA 1
ATOM 4613 C C . VAL C 1 161 ? 70.071 28.139 61.813 1.00 5.06 161 VAL C C 1
ATOM 4614 O O . VAL C 1 161 ? 69.792 29.327 61.898 1.00 5.54 161 VAL C O 1
ATOM 4618 N N . ASP C 1 162 ? 70.681 27.434 62.767 1.00 4.75 162 ASP C N 1
ATOM 4619 C CA . ASP C 1 162 ? 71.004 28.038 64.060 1.00 5.32 162 ASP C CA 1
ATOM 4620 C C . ASP C 1 162 ? 71.979 29.165 63.834 1.00 3.79 162 ASP C C 1
ATOM 4621 O O . ASP C 1 162 ? 71.862 30.166 64.420 1.00 3.14 162 ASP C O 1
ATOM 4626 N N . VAL C 1 163 ? 72.919 28.993 62.935 1.00 3.74 163 VAL C N 1
ATOM 4627 C CA . VAL C 1 163 ? 73.898 30.029 62.703 1.00 4.41 163 VAL C CA 1
ATOM 4628 C C . VAL C 1 163 ? 73.249 31.177 61.953 1.00 4.19 163 VAL C C 1
ATOM 4629 O O . VAL C 1 163 ? 73.517 32.322 62.217 1.00 4.56 163 VAL C O 1
ATOM 4633 N N . ALA C 1 164 ? 72.398 30.877 61.008 1.00 3.40 164 ALA C N 1
ATOM 4634 C CA . ALA C 1 164 ? 71.763 31.919 60.197 1.00 4.21 164 ALA C CA 1
ATOM 4635 C C . ALA C 1 164 ? 71.018 32.881 61.066 1.00 6.58 164 ALA C C 1
ATOM 4636 O O . ALA C 1 164 ? 71.168 34.086 60.971 1.00 7.23 164 ALA C O 1
ATOM 4638 N N . LEU C 1 165 ? 70.247 32.343 62.000 1.00 7.58 165 LEU C N 1
ATOM 4639 C CA . LEU C 1 165 ? 69.527 33.145 62.959 1.00 6.78 165 LEU C CA 1
ATOM 4640 C C . LEU C 1 165 ? 70.420 33.703 64.038 1.00 6.59 165 LEU C C 1
ATOM 4641 O O . LEU C 1 165 ? 70.301 34.841 64.523 1.00 7.08 165 LEU C O 1
ATOM 4646 N N . GLY C 1 166 ? 71.303 32.861 64.529 1.00 6.92 166 GLY C N 1
ATOM 4647 C CA . GLY C 1 166 ? 72.180 33.275 65.577 1.00 5.94 166 GLY C CA 1
ATOM 4648 C C . GLY C 1 166 ? 72.978 34.522 65.330 1.00 6.49 166 GLY C C 1
ATOM 4649 O O . GLY C 1 166 ? 73.305 35.287 66.231 1.00 6.91 166 GLY C O 1
ATOM 4650 N N . GLY C 1 167 ? 73.376 34.709 64.090 1.00 7.71 167 GLY C N 1
ATOM 4651 C CA . GLY C 1 167 ? 74.157 35.885 63.775 1.00 8.56 167 GLY C CA 1
ATOM 4652 C C . GLY C 1 167 ? 73.458 37.188 64.040 1.00 8.63 167 GLY C C 1
ATOM 4653 O O . GLY C 1 167 ? 74.117 38.218 64.176 1.00 8.21 167 GLY C O 1
ATOM 4654 N N . VAL C 1 168 ? 72.144 37.166 64.118 1.00 8.59 168 VAL C N 1
ATOM 4655 C CA . VAL C 1 168 ? 71.448 38.415 64.329 1.00 10.25 168 VAL C CA 1
ATOM 4656 C C . VAL C 1 168 ? 71.073 38.625 65.745 1.00 10.20 168 VAL C C 1
ATOM 4657 O O . VAL C 1 168 ? 70.386 39.565 66.053 1.00 11.12 168 VAL C O 1
ATOM 4661 N N . LEU C 1 169 ? 71.538 37.768 66.638 1.00 10.19 169 LEU C N 1
ATOM 4662 C CA . LEU C 1 169 ? 71.100 37.870 67.984 1.00 9.12 169 LEU C CA 1
ATOM 4663 C C . LEU C 1 169 ? 71.632 39.133 68.707 1.00 9.79 169 LEU C C 1
ATOM 4664 O O . LEU C 1 169 ? 70.863 39.693 69.500 1.00 9.60 169 LEU C O 1
ATOM 4669 N N . SER C 1 170 ? 72.860 39.626 68.463 1.00 7.65 170 SER C N 1
ATOM 4670 C CA . SER C 1 170 ? 73.189 40.874 69.116 1.00 6.63 170 SER C CA 1
ATOM 4671 C C . SER C 1 170 ? 72.245 41.994 68.630 1.00 6.60 170 SER C C 1
ATOM 4672 O O . SER C 1 170 ? 71.753 42.799 69.448 1.00 6.61 170 SER C O 1
ATOM 4675 N N . TRP C 1 171 ? 71.952 42.010 67.331 1.00 6.16 171 TRP C N 1
ATOM 4676 C CA . TRP C 1 171 ? 71.010 42.990 66.772 1.00 8.10 171 TRP C CA 1
ATOM 4677 C C . TRP C 1 171 ? 69.637 42.892 67.346 1.00 9.96 171 TRP C C 1
ATOM 4678 O O . TRP C 1 171 ? 69.001 43.887 67.601 1.00 9.24 171 TRP C O 1
ATOM 4689 N N . MET C 1 172 ? 69.186 41.680 67.621 1.00 13.10 172 MET C N 1
ATOM 4690 C CA . MET C 1 172 ? 67.853 41.511 68.182 1.00 15.80 172 MET C CA 1
ATOM 4691 C C . MET C 1 172 ? 67.813 42.162 69.559 1.00 15.32 172 MET C C 1
ATOM 4692 O O . MET C 1 172 ? 66.860 42.831 69.901 1.00 13.17 172 MET C O 1
ATOM 4700 N N . LYS C 1 173 ? 68.829 41.919 70.352 1.00 14.36 173 LYS C N 1
ATOM 4701 C CA . LYS C 1 173 ? 68.905 42.557 71.633 1.00 16.54 173 LYS C CA 1
ATOM 4702 C C . LYS C 1 173 ? 68.916 44.084 71.492 1.00 15.68 173 LYS C C 1
ATOM 4703 O O . LYS C 1 173 ? 68.197 44.775 72.227 1.00 13.79 173 LYS C O 1
ATOM 4709 N N . VAL C 1 174 ? 69.699 44.594 70.533 1.00 13.24 174 VAL C N 1
ATOM 4710 C CA . VAL C 1 174 ? 69.773 46.012 70.379 1.00 12.47 174 VAL C CA 1
ATOM 4711 C C . VAL C 1 174 ? 68.425 46.552 69.988 1.00 12.05 174 VAL C C 1
ATOM 4712 O O . VAL C 1 174 ? 68.058 47.633 70.421 1.00 8.21 174 VAL C O 1
ATOM 4716 N N . THR C 1 175 ? 67.678 45.785 69.209 1.00 12.50 175 THR C N 1
ATOM 4717 C CA . THR C 1 175 ? 66.373 46.247 68.767 1.00 13.63 175 THR C CA 1
ATOM 4718 C C . THR C 1 175 ? 65.406 46.308 69.959 1.00 14.30 175 THR C C 1
ATOM 4719 O O . THR C 1 175 ? 64.573 47.194 70.103 1.00 13.71 175 THR C O 1
ATOM 4723 N N . GLU C 1 176 ? 65.550 45.372 70.855 1.00 14.96 176 GLU C N 1
ATOM 4724 C CA . GLU C 1 176 ? 64.726 45.380 72.025 1.00 16.54 176 GLU C CA 1
ATOM 4725 C C . GLU C 1 176 ? 64.957 46.700 72.728 1.00 16.74 176 GLU C C 1
ATOM 4726 O O . GLU C 1 176 ? 64.015 47.416 73.063 1.00 15.75 176 GLU C O 1
ATOM 4736 N N . ALA C 1 177 ? 66.227 47.019 72.950 1.00 15.43 177 ALA C N 1
ATOM 4737 C CA . ALA C 1 177 ? 66.549 48.201 73.731 1.00 16.41 177 ALA C CA 1
ATOM 4738 C C . ALA C 1 177 ? 66.097 49.495 73.044 1.00 16.77 177 ALA C C 1
ATOM 4739 O O . ALA C 1 177 ? 65.692 50.423 73.677 1.00 16.90 177 ALA C O 1
ATOM 4741 N N . LEU C 1 178 ? 66.068 49.514 71.734 1.00 17.91 178 LEU C N 1
ATOM 4742 C CA . LEU C 1 178 ? 65.645 50.690 71.027 1.00 19.07 178 LEU C CA 1
ATOM 4743 C C . LEU C 1 178 ? 64.146 50.832 71.007 1.00 20.00 178 LEU C C 1
ATOM 4744 O O . LEU C 1 178 ? 63.634 51.935 71.060 1.00 19.17 178 LEU C O 1
ATOM 4749 N N . SER C 1 179 ? 63.452 49.716 70.868 1.00 20.21 179 SER C N 1
ATOM 4750 C CA . SER C 1 179 ? 62.038 49.779 70.598 1.00 21.51 179 SER C CA 1
ATOM 4751 C C . SER C 1 179 ? 61.186 49.547 71.825 1.00 23.92 179 SER C C 1
ATOM 4752 O O . SER C 1 179 ? 60.067 50.012 71.847 1.00 24.45 179 SER C O 1
ATOM 4755 N N . GLY C 1 180 ? 61.693 48.816 72.817 1.00 26.11 180 GLY C N 1
ATOM 4756 C CA . GLY C 1 180 ? 60.902 48.418 73.961 1.00 27.70 180 GLY C CA 1
ATOM 4757 C C . GLY C 1 180 ? 60.293 47.030 73.733 1.00 29.65 180 GLY C C 1
ATOM 4758 O O . GLY C 1 180 ? 59.655 46.474 74.624 1.00 30.64 180 GLY C O 1
ATOM 4759 N N . ASP C 1 181 ? 60.469 46.449 72.552 1.00 31.17 181 ASP C N 1
ATOM 4760 C CA . ASP C 1 181 ? 59.734 45.223 72.202 1.00 32.56 181 ASP C CA 1
ATOM 4761 C C . ASP C 1 181 ? 60.609 43.983 72.219 1.00 33.61 181 ASP C C 1
ATOM 4762 O O . ASP C 1 181 ? 61.694 43.970 71.665 1.00 33.70 181 ASP C O 1
ATOM 4767 N N . LYS C 1 182 ? 60.088 42.905 72.767 1.00 34.70 182 LYS C N 1
ATOM 4768 C CA . LYS C 1 182 ? 60.830 41.677 72.860 1.00 36.12 182 LYS C CA 1
ATOM 4769 C C . LYS C 1 182 ? 60.581 40.754 71.653 1.00 35.28 182 LYS C C 1
ATOM 4770 O O . LYS C 1 182 ? 59.524 40.159 71.506 1.00 34.57 182 LYS C O 1
ATOM 4776 N N . ILE C 1 183 ? 61.580 40.604 70.802 1.00 34.41 183 ILE C N 1
ATOM 4777 C CA . ILE C 1 183 ? 61.393 39.869 69.574 1.00 34.87 183 ILE C CA 1
ATOM 4778 C C . ILE C 1 183 ? 61.045 38.390 69.821 1.00 33.95 183 ILE C C 1
ATOM 4779 O O . ILE C 1 183 ? 60.162 37.818 69.189 1.00 32.22 183 ILE C O 1
ATOM 4784 N N . PHE C 1 184 ? 61.751 37.746 70.730 1.00 32.62 184 PHE C N 1
ATOM 4785 C CA . PHE C 1 184 ? 61.447 36.357 70.970 1.00 32.23 184 PHE C CA 1
ATOM 4786 C C . PHE C 1 184 ? 60.746 36.265 72.280 1.00 32.11 184 PHE C C 1
ATOM 4787 O O . PHE C 1 184 ? 61.153 35.495 73.096 1.00 34.38 184 PHE C O 1
ATOM 4795 N N . ASP C 1 185 ? 59.723 37.065 72.517 1.00 31.65 185 ASP C N 1
ATOM 4796 C CA . ASP C 1 185 ? 59.043 37.058 73.811 1.00 31.12 185 ASP C CA 1
ATOM 4797 C C . ASP C 1 185 ? 58.603 35.648 74.242 1.00 29.70 185 ASP C C 1
ATOM 4798 O O . ASP C 1 185 ? 57.847 34.992 73.571 1.00 29.58 185 ASP C O 1
ATOM 4803 N N . ALA C 1 186 ? 59.092 35.159 75.365 1.00 28.82 186 ALA C N 1
ATOM 4804 C CA . ALA C 1 186 ? 58.732 33.832 75.853 1.00 28.24 186 ALA C CA 1
ATOM 4805 C C . ALA C 1 186 ? 57.227 33.532 75.933 1.00 28.79 186 ALA C C 1
ATOM 4806 O O . ALA C 1 186 ? 56.814 32.410 75.658 1.00 29.04 186 ALA C O 1
ATOM 4808 N N . ALA C 1 187 ? 56.410 34.530 76.253 1.00 28.60 187 ALA C N 1
ATOM 4809 C CA . ALA C 1 187 ? 54.980 34.327 76.359 1.00 29.65 187 ALA C CA 1
ATOM 4810 C C . ALA C 1 187 ? 54.336 33.956 75.033 1.00 29.75 187 ALA C C 1
ATOM 4811 O O . ALA C 1 187 ? 53.313 33.267 74.989 1.00 30.29 187 ALA C O 1
ATOM 4813 N N . LYS C 1 188 ? 54.908 34.464 73.950 1.00 28.70 188 LYS C N 1
ATOM 4814 C CA . LYS C 1 188 ? 54.457 34.116 72.623 1.00 27.81 188 LYS C CA 1
ATOM 4815 C C . LYS C 1 188 ? 55.316 33.003 72.012 1.00 24.99 188 LYS C C 1
ATOM 4816 O O . LYS C 1 188 ? 54.769 32.150 71.277 1.00 23.22 188 LYS C O 1
ATOM 4822 N N . THR C 1 189 ? 56.634 32.999 72.289 1.00 20.72 189 THR C N 1
ATOM 4823 C CA . THR C 1 189 ? 57.558 32.059 71.625 1.00 18.29 189 THR C CA 1
ATOM 4824 C C . THR C 1 189 ? 58.560 31.566 72.598 1.00 15.57 189 THR C C 1
ATOM 4825 O O . THR C 1 189 ? 59.736 31.960 72.545 1.00 16.62 189 THR C O 1
ATOM 4829 N N . PRO C 1 190 ? 58.096 30.750 73.503 1.00 12.24 190 PRO C N 1
ATOM 4830 C CA . PRO C 1 190 ? 58.979 30.220 74.524 1.00 11.64 190 PRO C CA 1
ATOM 4831 C C . PRO C 1 190 ? 60.043 29.273 73.959 1.00 10.73 190 PRO C C 1
ATOM 4832 O O . PRO C 1 190 ? 61.135 29.291 74.525 1.00 12.16 190 PRO C O 1
ATOM 4836 N N . LEU C 1 191 ? 59.795 28.486 72.928 1.00 9.67 191 LEU C N 1
ATOM 4837 C CA . LEU C 1 191 ? 60.889 27.652 72.403 1.00 9.55 191 LEU C CA 1
ATOM 4838 C C . LEU C 1 191 ? 62.032 28.568 71.885 1.00 8.74 191 LEU C C 1
ATOM 4839 O O . LEU C 1 191 ? 63.164 28.278 72.145 1.00 8.39 191 LEU C O 1
ATOM 4844 N N . LEU C 1 192 ? 61.737 29.650 71.187 1.00 8.08 192 LEU C N 1
ATOM 4845 C CA . LEU C 1 192 ? 62.798 30.532 70.661 1.00 9.87 192 LEU C CA 1
ATOM 4846 C C . LEU C 1 192 ? 63.464 31.278 71.725 1.00 8.36 192 LEU C C 1
ATOM 4847 O O . LEU C 1 192 ? 64.643 31.468 71.674 1.00 7.85 192 LEU C O 1
ATOM 4852 N N . ALA C 1 193 ? 62.712 31.650 72.755 1.00 10.05 193 ALA C N 1
ATOM 4853 C CA . ALA C 1 193 ? 63.338 32.443 73.806 1.00 10.71 193 ALA C CA 1
ATOM 4854 C C . ALA C 1 193 ? 64.378 31.573 74.455 1.00 10.38 193 ALA C C 1
ATOM 4855 O O . ALA C 1 193 ? 65.459 32.008 74.685 1.00 10.38 193 ALA C O 1
ATOM 4857 N N . ALA C 1 194 ? 64.090 30.301 74.644 1.00 9.33 194 ALA C N 1
ATOM 4858 C CA . ALA C 1 194 ? 65.054 29.440 75.317 1.00 9.09 194 ALA C CA 1
ATOM 4859 C C . ALA C 1 194 ? 66.181 28.978 74.384 1.00 7.95 194 ALA C C 1
ATOM 4860 O O . ALA C 1 194 ? 67.241 28.659 74.811 1.00 8.29 194 ALA C O 1
ATOM 4862 N N . TRP C 1 195 ? 65.934 28.899 73.092 1.00 6.60 195 TRP C N 1
ATOM 4863 C CA . TRP C 1 195 ? 67.003 28.650 72.106 1.00 6.37 195 TRP C CA 1
ATOM 4864 C C . TRP C 1 195 ? 68.029 29.808 72.164 1.00 6.41 195 TRP C C 1
ATOM 4865 O O . TRP C 1 195 ? 69.240 29.609 72.132 1.00 2.57 195 TRP C O 1
ATOM 4876 N N . VAL C 1 196 ? 67.504 31.027 72.309 1.00 7.51 196 VAL C N 1
ATOM 4877 C CA . VAL C 1 196 ? 68.372 32.196 72.388 1.00 8.48 196 VAL C CA 1
ATOM 4878 C C . VAL C 1 196 ? 69.322 31.988 73.533 1.00 9.45 196 VAL C C 1
ATOM 4879 O O . VAL C 1 196 ? 70.544 32.115 73.372 1.00 8.83 196 VAL C O 1
ATOM 4883 N N . GLU C 1 197 ? 68.803 31.615 74.687 1.00 10.29 197 GLU C N 1
ATOM 4884 C CA . GLU C 1 197 ? 69.700 31.458 75.834 1.00 12.48 197 GLU C CA 1
ATOM 4885 C C . GLU C 1 197 ? 70.665 30.303 75.622 1.00 11.48 197 GLU C C 1
ATOM 4886 O O . GLU C 1 197 ? 71.815 30.354 76.044 1.00 12.59 197 GLU C O 1
ATOM 4896 N N . ARG C 1 198 ? 70.227 29.234 74.991 1.00 10.30 198 ARG C N 1
ATOM 4897 C CA . ARG C 1 198 ? 71.123 28.108 74.761 1.00 9.99 198 ARG C CA 1
ATOM 4898 C C . ARG C 1 198 ? 72.236 28.521 73.801 1.00 9.81 198 ARG C C 1
ATOM 4899 O O . ARG C 1 198 ? 73.395 28.200 74.010 1.00 10.54 198 ARG C O 1
ATOM 4907 N N . PHE C 1 199 ? 71.877 29.248 72.737 1.00 9.58 199 PHE C N 1
ATOM 4908 C CA . PHE C 1 199 ? 72.852 29.675 71.716 1.00 8.73 199 PHE C CA 1
ATOM 4909 C C . PHE C 1 199 ? 73.946 30.617 72.226 1.00 8.82 199 PHE C C 1
ATOM 4910 O O . PHE C 1 199 ? 75.142 30.388 72.055 1.00 7.86 199 PHE C O 1
ATOM 4918 N N . ILE C 1 200 ? 73.536 31.661 72.914 1.00 9.62 200 ILE C N 1
ATOM 4919 C CA . ILE C 1 200 ? 74.523 32.617 73.380 1.00 11.77 200 ILE C CA 1
ATOM 4920 C C . ILE C 1 200 ? 75.429 32.006 74.414 1.00 14.47 200 ILE C C 1
ATOM 4921 O O . ILE C 1 200 ? 76.486 32.550 74.684 1.00 14.92 200 ILE C O 1
ATOM 4926 N N . GLU C 1 201 ? 75.058 30.878 74.989 1.00 15.74 201 GLU C N 1
ATOM 4927 C CA . GLU C 1 201 ? 75.967 30.311 75.958 1.00 17.34 201 GLU C CA 1
ATOM 4928 C C . GLU C 1 201 ? 77.058 29.470 75.278 1.00 14.76 201 GLU C C 1
ATOM 4929 O O . GLU C 1 201 ? 78.050 29.108 75.889 1.00 13.64 201 GLU C O 1
ATOM 4935 N N . LEU C 1 202 ? 76.908 29.180 74.003 1.00 12.83 202 LEU C N 1
ATOM 4936 C CA . LEU C 1 202 ? 77.973 28.434 73.338 1.00 12.13 202 LEU C CA 1
ATOM 4937 C C . LEU C 1 202 ? 79.296 29.179 73.314 1.00 10.88 202 LEU C C 1
ATOM 4938 O O . LEU C 1 202 ? 79.349 30.384 73.179 1.00 9.62 202 LEU C O 1
ATOM 4943 N N . ASP C 1 203 ? 80.387 28.462 73.428 1.00 10.84 203 ASP C N 1
ATOM 4944 C CA . ASP C 1 203 ? 81.664 29.144 73.317 1.00 12.69 203 ASP C CA 1
ATOM 4945 C C . ASP C 1 203 ? 81.839 29.863 71.977 1.00 11.01 203 ASP C C 1
ATOM 4946 O O . ASP C 1 203 ? 82.459 30.909 71.900 1.00 9.64 203 ASP C O 1
ATOM 4951 N N . ALA C 1 204 ? 81.368 29.254 70.919 1.00 9.38 204 ALA C N 1
ATOM 4952 C CA . ALA C 1 204 ? 81.501 29.899 69.640 1.00 9.68 204 ALA C CA 1
ATOM 4953 C C . ALA C 1 204 ? 80.742 31.246 69.657 1.00 10.07 204 ALA C C 1
ATOM 4954 O O . ALA C 1 204 ? 81.186 32.245 69.085 1.00 10.06 204 ALA C O 1
ATOM 4956 N N . ALA C 1 205 ? 79.615 31.276 70.340 1.00 9.73 205 ALA C N 1
ATOM 4957 C CA . ALA C 1 205 ? 78.855 32.499 70.397 1.00 11.49 205 ALA C CA 1
ATOM 4958 C C . ALA C 1 205 ? 79.563 33.544 71.233 1.00 11.45 205 ALA C C 1
ATOM 4959 O O . ALA C 1 205 ? 79.559 34.761 70.934 1.00 10.31 205 ALA C O 1
ATOM 4961 N N . LYS C 1 206 ? 80.186 33.076 72.295 1.00 12.86 206 LYS C N 1
ATOM 4962 C CA . LYS C 1 206 ? 80.848 34.042 73.145 1.00 14.94 206 LYS C CA 1
ATOM 4963 C C . LYS C 1 206 ? 82.000 34.619 72.368 1.00 15.27 206 LYS C C 1
ATOM 4964 O O . LYS C 1 206 ? 82.301 35.753 72.520 1.00 15.80 206 LYS C O 1
ATOM 4970 N N . ALA C 1 207 ? 82.647 33.843 71.518 1.00 15.35 207 ALA C N 1
ATOM 4971 C CA . ALA C 1 207 ? 83.736 34.428 70.770 1.00 16.05 207 ALA C CA 1
ATOM 4972 C C . ALA C 1 207 ? 83.228 35.338 69.690 1.00 15.17 207 ALA C C 1
ATOM 4973 O O . ALA C 1 207 ? 83.854 36.312 69.408 1.00 16.20 207 ALA C O 1
ATOM 4975 N N . ALA C 1 208 ? 82.105 35.005 69.089 1.00 12.80 208 ALA C N 1
ATOM 4976 C CA . ALA C 1 208 ? 81.696 35.663 67.904 1.00 12.31 208 ALA C CA 1
ATOM 4977 C C . ALA C 1 208 ? 80.686 36.789 68.000 1.00 11.01 208 ALA C C 1
ATOM 4978 O O . ALA C 1 208 ? 80.706 37.675 67.195 1.00 12.01 208 ALA C O 1
ATOM 4980 N N . LEU C 1 209 ? 79.713 36.704 68.875 1.00 10.34 209 LEU C N 1
ATOM 4981 C CA . LEU C 1 209 ? 78.651 37.694 68.907 1.00 10.24 209 LEU C CA 1
ATOM 4982 C C . LEU C 1 209 ? 79.178 39.039 69.348 1.00 10.33 209 LEU C C 1
ATOM 4983 O O . LEU C 1 209 ? 79.892 39.138 70.293 1.00 9.51 209 LEU C O 1
ATOM 4988 N N . PRO C 1 210 ? 78.882 40.113 68.651 1.00 10.98 210 PRO C N 1
ATOM 4989 C CA . PRO C 1 210 ? 79.338 41.401 69.170 1.00 10.77 210 PRO C CA 1
ATOM 4990 C C . PRO C 1 210 ? 78.629 41.837 70.440 1.00 9.33 210 PRO C C 1
ATOM 4991 O O . PRO C 1 210 ? 77.511 41.522 70.829 1.00 7.99 210 PRO C O 1
ATOM 4995 N N . ASP C 1 211 ? 79.397 42.618 71.143 1.00 10.25 211 ASP C N 1
ATOM 4996 C CA . ASP C 1 211 ? 79.018 43.188 72.378 1.00 10.00 211 ASP C CA 1
ATOM 4997 C C . ASP C 1 211 ? 77.818 44.125 72.200 1.00 10.06 211 ASP C C 1
ATOM 4998 O O . ASP C 1 211 ? 77.809 45.084 71.463 1.00 9.65 211 ASP C O 1
ATOM 5003 N N . VAL C 1 212 ? 76.793 43.828 72.935 1.00 9.49 212 VAL C N 1
ATOM 5004 C CA . VAL C 1 212 ? 75.569 44.523 72.766 1.00 11.26 212 VAL C CA 1
ATOM 5005 C C . VAL C 1 212 ? 75.622 45.987 73.091 1.00 10.12 212 VAL C C 1
ATOM 5006 O O . VAL C 1 212 ? 74.981 46.701 72.397 1.00 9.11 212 VAL C O 1
ATOM 5010 N N . GLY C 1 213 ? 76.358 46.388 74.136 1.00 9.82 213 GLY C N 1
ATOM 5011 C CA . GLY C 1 213 ? 76.514 47.778 74.527 1.00 8.92 213 GLY C CA 1
ATOM 5012 C C . GLY C 1 213 ? 77.149 48.599 73.421 1.00 8.68 213 GLY C C 1
ATOM 5013 O O . GLY C 1 213 ? 76.637 49.625 73.028 1.00 8.43 213 GLY C O 1
ATOM 5014 N N . ARG C 1 214 ? 78.234 48.111 72.849 1.00 7.83 214 ARG C N 1
ATOM 5015 C CA . ARG C 1 214 ? 78.859 48.828 71.752 1.00 8.71 214 ARG C CA 1
ATOM 5016 C C . ARG C 1 214 ? 77.997 48.881 70.516 1.00 6.52 214 ARG C C 1
ATOM 5017 O O . ARG C 1 214 ? 77.859 49.939 69.938 1.00 6.66 214 ARG C O 1
ATOM 5025 N N . LEU C 1 215 ? 77.366 47.728 70.230 1.00 5.40 215 LEU C N 1
ATOM 5026 C CA . LEU C 1 215 ? 76.469 47.617 69.096 1.00 5.96 215 LEU C CA 1
ATOM 5027 C C . LEU C 1 215 ? 75.302 48.617 69.267 1.00 6.72 215 LEU C C 1
ATOM 5028 O O . LEU C 1 215 ? 74.913 49.295 68.305 1.00 5.88 215 LEU C O 1
ATOM 5033 N N . LEU C 1 216 ? 74.792 48.745 70.486 1.00 5.79 216 LEU C N 1
ATOM 5034 C CA . LEU C 1 216 ? 73.690 49.691 70.725 1.00 7.71 216 LEU C CA 1
ATOM 5035 C C . LEU C 1 216 ? 74.097 51.162 70.511 1.00 7.35 216 LEU C C 1
ATOM 5036 O O . LEU C 1 216 ? 73.346 51.925 69.911 1.00 7.33 216 LEU C O 1
ATOM 5041 N N . GLU C 1 217 ? 75.297 51.529 70.975 1.00 7.34 217 GLU C N 1
ATOM 5042 C CA . GLU C 1 217 ? 75.758 52.891 70.731 1.00 7.44 217 GLU C CA 1
ATOM 5043 C C . GLU C 1 217 ? 75.948 53.124 69.285 1.00 7.37 217 GLU C C 1
ATOM 5044 O O . GLU C 1 217 ? 75.530 54.108 68.760 1.00 7.62 217 GLU C O 1
ATOM 5050 N N . PHE C 1 218 ? 76.530 52.151 68.622 1.00 5.87 218 PHE C N 1
ATOM 5051 C CA . PHE C 1 218 ? 76.651 52.222 67.206 1.00 7.33 218 PHE C CA 1
ATOM 5052 C C . PHE C 1 218 ? 75.260 52.426 66.597 1.00 6.97 218 PHE C C 1
ATOM 5053 O O . PHE C 1 218 ? 75.060 53.249 65.740 1.00 7.25 218 PHE C O 1
ATOM 5061 N N . ALA C 1 219 ? 74.286 51.678 67.072 1.00 7.48 219 ALA C N 1
ATOM 5062 C CA . ALA C 1 219 ? 72.965 51.740 66.461 1.00 9.06 219 ALA C CA 1
ATOM 5063 C C . ALA C 1 219 ? 72.293 53.076 66.705 1.00 10.74 219 ALA C C 1
ATOM 5064 O O . ALA C 1 219 ? 71.631 53.565 65.828 1.00 10.47 219 ALA C O 1
ATOM 5066 N N . LYS C 1 220 ? 72.393 53.597 67.913 1.00 12.39 220 LYS C N 1
ATOM 5067 C CA . LYS C 1 220 ? 71.763 54.879 68.210 1.00 15.24 220 LYS C CA 1
ATOM 5068 C C . LYS C 1 220 ? 72.364 55.980 67.377 1.00 17.04 220 LYS C C 1
ATOM 5069 O O . LYS C 1 220 ? 71.701 56.966 67.150 1.00 16.97 220 LYS C O 1
ATOM 5075 N N . ALA C 1 221 ? 73.601 55.839 66.934 1.00 19.47 221 ALA C N 1
ATOM 5076 C CA . ALA C 1 221 ? 74.206 56.931 66.197 1.00 22.18 221 ALA C CA 1
ATOM 5077 C C . ALA C 1 221 ? 73.758 56.837 64.752 1.00 26.19 221 ALA C C 1
ATOM 5078 O O . ALA C 1 221 ? 73.648 57.831 64.071 1.00 25.17 221 ALA C O 1
ATOM 5080 N N . ARG C 1 222 ? 73.470 55.647 64.272 1.00 31.67 222 ARG C N 1
ATOM 5081 C CA . ARG C 1 222 ? 73.025 55.554 62.910 1.00 37.41 222 ARG C CA 1
ATOM 5082 C C . ARG C 1 222 ? 71.549 55.894 62.811 1.00 42.17 222 ARG C C 1
ATOM 5083 O O . ARG C 1 222 ? 71.055 56.308 61.776 1.00 42.42 222 ARG C O 1
ATOM 5091 N N . GLU C 1 223 ? 70.823 55.678 63.891 1.00 48.02 223 GLU C N 1
ATOM 5092 C CA . GLU C 1 223 ? 69.418 56.020 63.916 1.00 52.46 223 GLU C CA 1
ATOM 5093 C C . GLU C 1 223 ? 69.302 57.530 63.853 1.00 54.58 223 GLU C C 1
ATOM 5094 O O . GLU C 1 223 ? 68.530 58.061 63.058 1.00 55.25 223 GLU C O 1
ATOM 5100 N N . ALA C 1 224 ? 70.059 58.191 64.725 1.00 56.86 224 ALA C N 1
ATOM 5101 C CA . ALA C 1 224 ? 70.149 59.641 64.744 1.00 58.46 224 ALA C CA 1
ATOM 5102 C C . ALA C 1 224 ? 70.415 60.026 63.280 1.00 59.31 224 ALA C C 1
ATOM 5103 O O . ALA C 1 224 ? 69.675 60.721 62.634 1.00 60.34 224 ALA C O 1
ATOM 5105 N N . ALA C 1 225 ? 71.469 59.505 62.675 1.00 59.02 225 ALA C N 1
ATOM 5106 C CA . ALA C 1 225 ? 71.592 59.734 61.242 1.00 58.53 225 ALA C CA 1
ATOM 5107 C C . ALA C 1 225 ? 70.562 58.883 60.456 1.00 58.25 225 ALA C C 1
ATOM 5108 O O . ALA C 1 225 ? 69.350 59.153 60.423 1.00 56.90 225 ALA C O 1
#

InterPro domains:
  IPR004045 Glutathione S-transferase, N-terminal [PF02798] (7-78)
  IPR004045 Glutathione S-transferase, N-terminal [PS50404] (5-84)
  IPR004046 Glutathione S-transferase, C-terminal [PF00043] (100-202)
  IPR010987 Glutathione S-transferase, C-terminal-like [PS50405] (91-228)
  IPR036249 Thioredoxin-like superfamily [SSF52833] (6-109)
  IPR036282 Glutathione S-transferase, C-terminal domain superfamily [SSF47616] (87-221)
  IPR040079 Glutathione transferase family [SFLDS00019] (5-228)
  IPR045073 Glutathione S-transferase Omega/Tau-like [PTHR11260] (9-210)
  IPR045073 Glutathione S-transferase Omega/Tau-like [SFLDG01152] (5-228)
  IPR045074 Glutathione S-transferases Tau, C-terminal alpha-helical domain, plant [cd03185] (92-218)

Sequence (664 aa):
GDDLKLLGAWPSPFVTRVKLALALKGLSYEDVEEDLYKKSELLLKSNPVHKKIPVLIHNGAPVCESMIILQYIDEVFASTGPSLLPADPYERAIARFWVAYVDDKLVAPWRQWLRGKTEEEKSEGKKQAFAAVGVLEGALRECSKGGGFFGGDGVGLVDVALGGVLSWMKVTEALSGDKIFDAAKTPLLAAWVERFIELDAAKAALPDVGRLLEFAKAREAGDDLKLLGAWPSPFVTRVKLALALKGLSYEDVEEDLYKKSELLLKSNPVHKKIPVLIHNGAPVCESMIILQYIDEVFASTGPSLLPADPYERAIARFWVAYVDDKLVAPWRQWLRGKTEEEKSEGKKQAFAAVGVLEGALRECSKGGGFFGGDGVGLVDVALGGVLSWMKVTEALSGDKIFDAAKTPLLAAWVERFIELDAAKAALPDVGRLLEFAKAREAGDDLKLLGAWPSPFVTRVKLALALKGLSYEDVEEDLYKKSELLLKSNPVHKKIPVLIHNGAPVCESMIILQYIDEVFASTGPSLLPADPYERAIARFWVAYVDDKLVAPWRQWLRGKTEEEKSEGKKQAFAAVGVLEGALRECSKGGGFFGGDGVGLVDVALGGVLSWMKVTEALSGDKIFDAAKTPLLAAWVERFIELDAAKAALPDVGRLLEFAKAREAA

Nearest PDB structures (foldseek):
  1gwc-assembly2_B  TM=1.004E+00  e=3.883E-36  Aegilops tauschii
  7dw2-assembly1_A  TM=9.558E-01  e=4.993E-22  Salix babylonica
  7y55-assembly2_D-3  TM=9.265E-01  e=6.029E-18  Pinus densata
  1oyj-assembly1_A  TM=8.911E-01  e=4.438E-18  Oryza sativa
  1oyj-assembly2_D  TM=8.904E-01  e=1.855E-17  Oryza sativa

Solvent-accessible surface area: 30151 Å² total; per-residue (Å²): 116,88,84,4,56,0,0,2,11,83,16,18,14,50,0,2,1,0,29,0,2,0,36,38,11,64,27,98,63,95,78,33,103,9,79,81,200,162,62,43,102,73,0,51,148,14,7,81,123,94,99,127,18,6,0,0,8,19,85,62,55,62,24,33,98,7,21,95,0,0,38,63,1,8,112,63,16,62,117,52,47,86,56,13,8,41,99,41,106,88,65,63,54,56,15,102,118,32,12,49,39,0,44,90,109,0,5,52,9,10,98,55,21,41,153,11,97,69,143,65,77,75,56,79,0,68,142,78,0,52,68,2,1,40,69,0,9,30,2,4,27,101,29,0,64,6,11,4,16,14,42,11,116,39,21,5,2,8,0,0,0,0,0,1,0,9,5,28,4,122,0,0,32,66,57,45,71,38,136,3,17,31,57,94,131,8,32,12,0,22,58,3,25,114,49,0,64,106,46,115,10,1,120,83,10,32,19,64,51,42,158,0,30,109,71,6,99,76,144,116,117,91,87,77,5,38,0,0,2,9,86,14,18,15,53,1,2,2,0,32,1,2,0,36,40,12,64,24,101,64,95,72,33,103,10,79,80,193,162,64,43,102,30,0,51,111,7,4,82,52,35,94,113,16,6,0,0,3,4,14,10,0,16,3,15,63,7,21,14,0,0,15,5,1,9,42,50,18,61,117,52,45,90,56,12,8,39,103,61,38,60,98,48,2,50,16,17,16,17,12,26,13,0,42,80,78,0,7,55,10,11,136,55,20,49,83,14,97,65,150,76,74,75,65,82,0,70,146,75,0,57,66,2,2,39,56,0,9,29,2,6,149,117,28,22,178,79,17,16,15,14,43,12,124,37,21,6,4,8,0,0,0,0,0,1,0,10,5,30,6,117,0,0,40,62,56,45,69,39,124,7,24,26,57,93,135,8,70,56,0,22,62,3,24,112,117,1,64,106,45,117,10,0,123,80,9,33,19,67,55,42,154,0,28,107,71,6,102,72,173,114,118,118,84,91,4,54,0,0,2,9,87,16,19,14,52,0,2,2,0,32,0,2,0,36,39,12,64,27,102,64,95,74,34,102,9,78,80,188,164,60,43,107,76,0,46,152,13,4,79,51,36,98,118,18,6,0,0,9,17,88,61,32,36,1,15,67,6,20,14,0,0,15,10,2,9,47,47,18,59,119,52,47,89,55,13,7,41,100,43,39,17,66,48,2,51,15,17,16,17,10,25,13,0,44,82,76,0,5,53,8,9,96,64,15,39,148,14,100,59,79,73,81,80,67,86,0,70,147,78,1,47,67,2,1,39,55,0,10,28,2,5,140,108,30,22,66,71,14,16,15,12,42,12,114,38,22,6,3,8,0,0,0,0,0,1,0,8,4,31,4,119,0,0,34,62,48,46,66,39,136,2,17,32,57,97,133,7,70,55,0,22,60,3,30,123,117,1,74,112,48,115,9,1,120,82,9,33,19,68,53,42,157,0,31,108,69,6,88,65,118,105,91,114

Radius of gyration: 29.15 Å; Cα contacts (8 Å, |Δi|>4): 1060; chains: 3; bounding box: 74×87×58 Å

CATH classification: 3.40.30.10 (+1 more: 1.20.1050.10)

Organism: Aegilops tauschii (NCBI:txid37682)

Foldseek 3Di:
DKAKEWEEAQLDLLSLLLLLLCVQLPHDYHYHYADLVDGDPLLCVQCVPPSHDTWMAIPNHTDDTSLRSSVVCQVPVVVTHDHQADPDPVRRVVLVVLLVLCVPQAPVLCVQLQPPDDPVSVVVSLVSNLVSLLVVLVCQVVCQCPLLENPHVDHHSNNSSNLSCVLVQVLVCVVPVDRNCPCVRRVSVVVSNVVVCVDPSNVVRHDDNVVSNVVSVVVSD/DKAKEWEDAQLDLLSLLLLLLCVQQVHDYHYHYADPVDGDPLLCVQCVPPSDDTWMAIPRHTDDTSLRSSVVCCVVVVVTHDHQADPDPVRRVVLVVLLVLCVPQAPVLCVQLQPPDDNVSVVVSLVSNLVSLLVVLVCQVVCCCPLLENPHVDHHSSNSSNLSCVLVQVLVCVVPVDRSCDCVRRVSVVVSNVVSCVDPSNVVRHDDSVVSNVVSVVVSD/DKAKEWEEAQLDLLSLLLLLLCVQLVHDYHYHYADPVDGDPLLCVQCVPPSHDTWMAIPRHTDHTSLRSSVVCCVVVVVGHHHQADDDPVRNVVLVVLLVLCVPQAPVLCVQLQPPDDNVSVVVSVVSNLVSLLVVLVCQVVCQCPLLENPHVDHHSNLSSNLSCLLVQVLVCVVPVDRSCPCVRRVSVVVSNVVVCVDPSNVVRHDDNVVSNVVSVVVSVD